Protein 2WZR (pdb70)

Secondary structure (P-SEA, 3-state):
cccccccccbbbbccccccccccccccccccccccccbbbbccccccccccccccccccccaaaaaaaccccccccbbbbbbccccccccccccccccccccccbbbbbcccccccccccccccccccccccccccccccccccccbbbbcccbbbbbbbbccccccbbbbbbbcccccccccccccccccc/cbbbbbcccbbbbbccccbbbbcccccbbbbbcccccccccccccccbbbbbbcccccccccccbbbbbccccccccaaaaaaacccccccccbbbbbbbbcccccbbbbbbbbccccccccccccccccccccccccccccbbbbbbccccccccccccccccbbbbbbbcbbbbccccccccbbbbbbbbbbccccccccccccc/ccbbbbbbcccccccccccccccccccccccccccccccccccaaaaaacbbbbbbcccccccccccccccccccccccccccccccccaaaaaaccccccbbbbbbbbbbbccccccccbbbbbbccccccccccccccccccbbbbbbccccbbbbbbcccccccccccccccccccccccbbbbbbcccccccbbbbbbbbbbccccccccccccccc/cccccccccccccccccbbbbbbccccaaaaaaaaccccccccccc

B-factor: mean 22.29, std 22.71, range [2.0, 135.67]

Sequence (666 aa):
TTSAGEGADPVTTDASAHGGDTRTTRRAHTDVTFLLDRFTLVGKTNDNKLVLDLLSTKEKSLVGALLRAATYYFSDLEVACVGTNAWVGWTPNGSPVLTEVGDNPVVFSRRGTTRFALPYTAPHRVLATVYNGDCKYKPIPTTFNYGMIYTQAEVDVYLRMKRAELYCPRPVLTHYDHNGRDRYKTTLVKPARIVTTSHGTTTSTTQSSVGVTYGYALTDKFLPGPNTNGLETRVEQAERFFKHKLFDWTLDQQFGTTYVLELPTDHKGIYGQLVDSHAYIRNGWDVQVSATATQFNGGCLLVAMVPELCKLDDREKYQLTLFPHQFLNPRTNTTAHIQVPYLGVDRHDQGTRHKAWTLVVMVLAPYTNDQTIGSTKAEVYVNIAPTNVYVAGEKPVKQGILPVAVSDGYGGFQNTDPKTSDPVYGHVYNPARTLYPGRFTNLLDVAEACPTLLDFNGVPYVQTQSNSGSKVLACFDLAFGHKNMKNTYMSGLAQYFAQYSGTLNLHFMYTGPTNNKAKYMVAYIPPGTHPLPETPEMASHCYHAEWDTGLNSTFTFTVPYFSAADYAYTYADEPEQASVQGWVGVYQITDTHEKDGAVIVTVSAGPDFEFRMPISPSRQSGNTGSIINNYYMQQYQNSMDTQLGNDWFSKLAQSAFSGLVGALLA

Foldseek 3Di:
DDDDCVVVDDDDDDCVVVPDDDDDDDPPVVDLQVQQQDKAWLFKADPQKDFAFLCSGDCVDSNNLSQQQFFKKAFWKKKKWFAPFFKKFWDFQPDDDDPDRPPHGIGTDDPGMTMGTGGARAPDPIAGSDDPDPDDDDCHDSRRTGTMMGTRDMTTMIMGTHPMDGHHGDDRDDDQDCPPPDDRDDDDDDDD/DWDWDFAPPDIDIFDQDPDEFEWPDPDQDQDDDPVFVPFKDWDSVQFGKDKDWFFKQAQPDAFQDKTKDFPPDQDPDDVNVLLQWFFKKWWWKKKKKFWDKALQKFFKKKKFKDFPPPDDDSVCVVVRVVGGIDMCTNNGGGMYIYTYYTDDPDSIDGRPPHRGIMMMMGTHTGMGNPPVPIDRIITMMMMMTTHRMMGHHTDDHDD/DDDDDDDDDPPDDDDDPDDDDDDDDDDDDDDDDPPPPPDDDDDLQVVQAVDWDAFDDPHDQWFKLDDDDPFFWRDKDFPALPTNRNVPTPVNVQQVFFFKKAAKKKKKKFWADDPVKKFKKKKFFFAPPPPPPDRAPVVRVPGHMDIGIDDPGRMDMDMDHGDAPDRMDTNDDDPPDDGRNGGMMIMGTNDIDDSPMIIMRMIMGGDPPMTGDHGHDPDDD/DPDDDDVPDDDDDPVPPDPDDDDDVDDVVVVVVVPDDDDDDDDDDD

Structure (mmCIF, N/CA/C/O backbone):
data_2WZR
#
_entry.id   2WZR
#
_cell.length_a   305.140
_cell.length_b   305.140
_cell.length_c   723.670
_cell.angle_alpha   90.00
_cell.angle_beta   90.00
_cell.angle_gamma   120.00
#
_symmetry.space_group_name_H-M   'H 3'
#
loop_
_entity.id
_entity.type
_entity.pdbx_description
1 polymer POLYPROTEIN
2 polymer POLYPROTEIN
3 polymer POLYPROTEIN
4 polymer POLYPROTEIN
#
loop_
_atom_site.group_PDB
_atom_site.id
_atom_site.type_symbol
_atom_site.label_atom_id
_atom_site.label_alt_id
_atom_site.label_comp_id
_atom_site.label_asym_id
_atom_site.label_entity_id
_atom_site.label_seq_id
_atom_site.pdbx_PDB_ins_code
_atom_site.Cartn_x
_atom_site.Cartn_y
_atom_site.Cartn_z
_atom_site.occupancy
_atom_site.B_iso_or_equiv
_atom_site.auth_seq_id
_atom_site.auth_comp_id
_atom_site.auth_asym_id
_atom_site.auth_atom_id
_atom_site.pdbx_PDB_model_num
ATOM 1 N N . THR A 1 1 ? 9.704 19.254 121.344 1.00 10.21 1 THR 1 N 1
ATOM 2 C CA . THR A 1 1 ? 9.371 17.881 120.917 1.00 15.91 1 THR 1 CA 1
ATOM 3 C C . THR A 1 1 ? 9.580 16.893 122.002 1.00 20.70 1 THR 1 C 1
ATOM 4 O O . THR A 1 1 ? 10.647 16.863 122.628 1.00 27.17 1 THR 1 O 1
ATOM 8 N N . THR A 1 2 ? 8.588 16.032 122.168 1.00 21.65 2 THR 1 N 1
ATOM 9 C CA . THR A 1 2 ? 8.712 14.973 123.138 1.00 19.09 2 THR 1 CA 1
ATOM 10 C C . THR A 1 2 ? 9.533 13.937 122.383 1.00 13.77 2 THR 1 C 1
ATOM 11 O O . THR A 1 2 ? 9.622 13.985 121.151 1.00 7.56 2 THR 1 O 1
ATOM 15 N N . SER A 1 3 ? 10.176 13.047 123.121 1.00 11.87 3 SER 1 N 1
ATOM 16 C CA . SER A 1 3 ? 10.993 12.001 122.521 1.00 10.34 3 SER 1 CA 1
ATOM 17 C C . SER A 1 3 ? 11.280 10.972 123.576 1.00 9.91 3 SER 1 C 1
ATOM 18 O O . SER A 1 3 ? 11.016 11.205 124.750 1.00 12.01 3 SER 1 O 1
ATOM 21 N N . ALA A 1 4 ? 11.785 9.823 123.147 1.00 12.98 4 ALA 1 N 1
ATOM 22 C CA . ALA A 1 4 ? 12.177 8.755 124.059 1.00 12.18 4 ALA 1 CA 1
ATOM 23 C C . ALA A 1 4 ? 13.672 8.985 124.282 1.00 19.75 4 ALA 1 C 1
ATOM 24 O O . ALA A 1 4 ? 14.513 8.328 123.652 1.00 30.77 4 ALA 1 O 1
ATOM 26 N N . GLY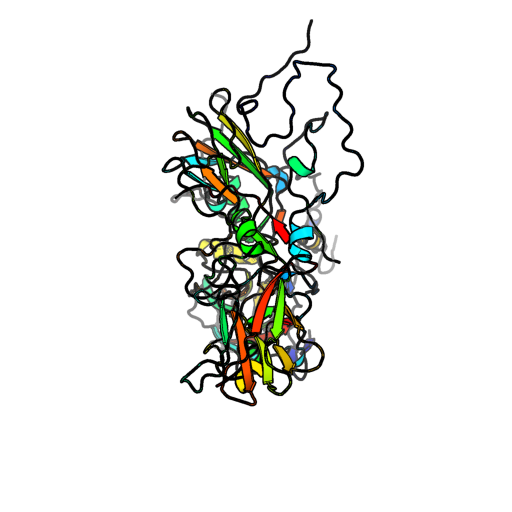 A 1 5 ? 14.008 9.894 125.191 1.00 16.96 5 GLY 1 N 1
ATOM 27 C CA . GLY A 1 5 ? 15.405 10.217 125.423 1.00 17.90 5 GLY 1 CA 1
ATOM 28 C C . GLY A 1 5 ? 16.344 9.101 125.827 1.00 15.96 5 GLY 1 C 1
ATOM 29 O O . GLY A 1 5 ? 17.551 9.202 125.597 1.00 16.01 5 GLY 1 O 1
ATOM 30 N N . GLU A 1 6 ? 15.798 8.036 126.402 1.00 16.78 6 GLU 1 N 1
ATOM 31 C CA . GLU A 1 6 ? 16.598 6.913 126.870 1.00 13.91 6 GLU 1 CA 1
ATOM 32 C C . GLU A 1 6 ? 17.527 6.291 125.842 1.00 13.77 6 GLU 1 C 1
ATOM 33 O O . GLU A 1 6 ? 18.639 5.894 126.183 1.00 19.91 6 GLU 1 O 1
ATOM 39 N N . GLY A 1 7 ? 17.083 6.269 124.583 1.00 21.24 7 GLY 1 N 1
ATOM 40 C CA . GLY A 1 7 ? 17.830 5.663 123.488 1.00 17.06 7 GLY 1 CA 1
ATOM 41 C C . GLY A 1 7 ? 19.048 6.422 123.032 1.00 12.45 7 GLY 1 C 1
ATOM 42 O O . GLY A 1 7 ? 19.855 5.911 122.257 1.00 23.38 7 GLY 1 O 1
ATOM 43 N N . ALA A 1 8 ? 19.158 7.651 123.512 1.00 7.30 8 ALA 1 N 1
ATOM 44 C CA . ALA A 1 8 ? 20.264 8.559 123.214 1.00 6.87 8 ALA 1 CA 1
ATOM 45 C C . ALA A 1 8 ? 20.409 9.098 121.775 1.00 13.10 8 ALA 1 C 1
ATOM 46 O O . ALA A 1 8 ? 21.391 9.778 121.469 1.00 26.17 8 ALA 1 O 1
ATOM 48 N N . ASP A 1 9 ? 19.422 8.855 120.911 1.00 15.22 9 ASP 1 N 1
ATOM 49 C CA . ASP A 1 9 ? 19.476 9.359 119.534 1.00 14.63 9 ASP 1 CA 1
ATOM 50 C C . ASP A 1 9 ? 19.401 10.884 119.602 1.00 8.17 9 ASP 1 C 1
ATOM 51 O O . ASP A 1 9 ? 18.512 11.423 120.244 1.00 24.38 9 ASP 1 O 1
ATOM 56 N N . PRO A 1 10 ? 20.283 11.597 118.894 1.00 3.78 10 PRO 1 N 1
ATOM 57 C CA . PRO A 1 10 ? 20.275 13.074 118.919 1.00 8.55 10 PRO 1 CA 1
ATOM 58 C C . PRO A 1 10 ? 18.970 13.776 118.545 1.00 9.06 10 PRO 1 C 1
ATOM 59 O O . PRO A 1 10 ? 18.214 13.290 117.717 1.00 21.66 10 PRO 1 O 1
ATOM 63 N N . VAL A 1 11 ? 18.727 14.930 119.160 1.00 14.62 11 VAL 1 N 1
ATOM 64 C CA . VAL A 1 11 ? 17.566 15.771 118.855 1.00 6.52 11 VAL 1 CA 1
ATOM 65 C C . VAL A 1 11 ? 18.066 17.223 118.788 1.00 11.92 11 VAL 1 C 1
ATOM 66 O O . VAL A 1 11 ? 18.799 17.672 119.689 1.00 19.47 11 VAL 1 O 1
ATOM 70 N N . THR A 1 12 ? 17.897 17.852 117.622 1.00 11.07 12 THR 1 N 1
ATOM 71 C CA . THR A 1 12 ? 18.257 19.263 117.472 1.00 18.00 12 THR 1 CA 1
ATOM 72 C C . THR A 1 12 ? 17.108 20.013 116.818 1.00 19.53 12 THR 1 C 1
ATOM 73 O O . THR A 1 12 ? 16.598 19.598 115.789 1.00 24.99 12 THR 1 O 1
ATOM 77 N N . THR A 1 13 ? 16.626 21.053 117.500 1.00 19.41 13 THR 1 N 1
ATOM 78 C CA . THR A 1 13 ? 15.467 21.805 117.053 1.00 12.92 13 THR 1 CA 1
ATOM 79 C C . THR A 1 13 ? 15.669 23.297 116.770 1.00 15.41 13 THR 1 C 1
ATOM 80 O O . THR A 1 13 ? 16.594 23.891 117.286 1.00 12.56 13 THR 1 O 1
ATOM 84 N N . ASP A 1 14 ? 14.813 23.844 115.893 1.00 25.40 14 ASP 1 N 1
ATOM 85 C CA . ASP A 1 14 ? 14.769 25.259 115.459 1.00 21.69 14 ASP 1 CA 1
ATOM 86 C C . ASP A 1 14 ? 13.926 26.010 116.450 1.00 23.19 14 ASP 1 C 1
ATOM 87 O O . ASP A 1 14 ? 13.467 25.465 117.434 1.00 31.92 14 ASP 1 O 1
ATOM 92 N N . ALA A 1 15 ? 13.518 27.189 116.001 1.00 17.43 15 ALA 1 N 1
ATOM 93 C CA . ALA A 1 15 ? 12.627 28.055 116.738 1.00 9.31 15 ALA 1 CA 1
ATOM 94 C C . ALA A 1 15 ? 11.318 28.051 115.965 1.00 11.21 15 ALA 1 C 1
ATOM 95 O O . ALA A 1 15 ? 10.369 28.732 116.351 1.00 19.79 15 ALA 1 O 1
ATOM 97 N N . SER A 1 16 ? 11.270 27.280 114.882 1.00 15.05 16 SER 1 N 1
ATOM 98 C CA . SER A 1 16 ? 10.099 27.186 114.004 1.00 13.57 16 SER 1 CA 1
ATOM 99 C C . SER A 1 16 ? 8.842 26.789 114.716 1.00 12.79 16 SER 1 C 1
ATOM 100 O O . SER A 1 16 ? 7.760 27.165 114.314 1.00 15.77 16 SER 1 O 1
ATOM 103 N N . ALA A 1 17 ? 8.966 25.998 115.763 1.00 18.42 17 ALA 1 N 1
ATOM 104 C CA . ALA A 1 17 ? 7.776 25.614 116.500 1.00 20.45 17 ALA 1 CA 1
ATOM 105 C C . ALA A 1 17 ? 7.059 26.849 117.050 1.00 21.01 17 ALA 1 C 1
ATOM 106 O O . ALA A 1 17 ? 5.840 26.856 117.189 1.00 27.25 17 ALA 1 O 1
ATOM 108 N N . HIS A 1 18 ? 7.841 27.885 117.351 1.00 15.13 18 HIS 1 N 1
ATOM 109 C CA . HIS A 1 18 ? 7.357 29.131 117.911 1.00 13.57 18 HIS 1 CA 1
ATOM 110 C C . HIS A 1 18 ? 7.216 30.229 116.886 1.00 18.57 18 HIS 1 C 1
ATOM 111 O O . HIS A 1 18 ? 6.944 31.375 117.231 1.00 21.97 18 HIS 1 O 1
ATOM 118 N N . GLY A 1 19 ? 7.413 29.882 115.623 1.00 15.29 19 GLY 1 N 1
ATOM 119 C CA . GLY A 1 19 ? 7.272 30.860 114.562 1.00 9.21 19 GLY 1 CA 1
ATOM 120 C C . GLY A 1 19 ? 8.563 31.455 114.062 1.00 13.24 19 GLY 1 C 1
ATOM 121 O O . GLY A 1 19 ? 8.553 32.376 113.243 1.00 19.84 19 GLY 1 O 1
ATOM 122 N N . GLY A 1 20 ? 9.680 30.874 114.471 1.00 18.95 20 GLY 1 N 1
ATOM 123 C CA . GLY A 1 20 ? 10.955 31.423 114.077 1.00 14.31 20 GLY 1 CA 1
ATOM 124 C C . GLY A 1 20 ? 11.634 30.902 112.842 1.00 17.73 20 GLY 1 C 1
ATOM 125 O O . GLY A 1 20 ? 11.250 29.904 112.251 1.00 25.86 20 GLY 1 O 1
ATOM 126 N N . ASP A 1 21 ? 12.735 31.579 112.560 1.00 25.66 21 ASP 1 N 1
ATOM 127 C CA . ASP A 1 21 ? 13.648 31.370 111.459 1.00 26.00 21 ASP 1 CA 1
ATOM 128 C C . ASP A 1 21 ? 14.831 30.513 111.916 1.00 30.67 21 ASP 1 C 1
ATOM 129 O O . ASP A 1 21 ? 14.781 29.806 112.922 1.00 38.68 21 ASP 1 O 1
ATOM 134 N N . THR A 1 22 ? 15.924 30.656 111.179 1.00 25.49 22 THR 1 N 1
ATOM 135 C CA . THR A 1 22 ? 17.206 30.017 111.443 1.00 21.55 22 THR 1 CA 1
ATOM 136 C C . THR A 1 22 ? 18.159 30.972 110.786 1.00 19.82 22 THR 1 C 1
ATOM 137 O O . THR A 1 22 ? 17.934 31.389 109.654 1.00 29.69 22 THR 1 O 1
ATOM 141 N N . ARG A 1 23 ? 19.203 31.347 111.503 1.00 17.48 23 ARG 1 N 1
ATOM 142 C CA . ARG A 1 23 ? 20.175 32.254 110.951 1.00 13.09 23 ARG 1 CA 1
ATOM 143 C C . ARG A 1 23 ? 21.235 31.493 110.168 1.00 23.13 23 ARG 1 C 1
ATOM 144 O O . ARG A 1 23 ? 21.427 30.268 110.316 1.00 29.71 23 ARG 1 O 1
ATOM 152 N N . THR A 1 24 ? 21.894 32.214 109.283 1.00 20.57 24 THR 1 N 1
ATOM 153 C CA . THR A 1 24 ? 22.930 31.597 108.490 1.00 20.43 24 THR 1 CA 1
ATOM 154 C C . THR A 1 24 ? 24.145 31.431 109.389 1.00 16.83 24 THR 1 C 1
ATOM 155 O O . THR A 1 24 ? 24.586 32.402 110.019 1.00 32.51 24 THR 1 O 1
ATOM 159 N N . THR A 1 25 ? 24.668 30.223 109.508 1.00 5.43 25 THR 1 N 1
ATOM 160 C CA . THR A 1 25 ? 25.836 30.087 110.356 1.00 16.15 25 THR 1 CA 1
ATOM 161 C C . THR A 1 25 ? 27.136 29.782 109.638 1.00 16.59 25 THR 1 C 1
ATOM 162 O O . THR A 1 25 ? 27.166 29.054 108.657 1.00 18.21 25 THR 1 O 1
ATOM 166 N N . ARG A 1 26 ? 28.215 30.355 110.154 1.00 19.76 26 ARG 1 N 1
ATOM 167 C CA . ARG A 1 26 ? 29.543 30.172 109.598 1.00 18.04 26 ARG 1 CA 1
ATOM 168 C C . ARG A 1 26 ? 30.466 29.730 110.731 1.00 18.42 26 ARG 1 C 1
ATOM 169 O O . ARG A 1 26 ? 30.963 30.543 111.520 1.00 31.41 26 ARG 1 O 1
ATOM 177 N N . ARG A 1 27 ? 30.657 28.418 110.823 1.00 9.37 27 ARG 1 N 1
ATOM 178 C CA . ARG A 1 27 ? 31.443 27.834 111.893 1.00 2.79 27 ARG 1 CA 1
ATOM 179 C C . ARG A 1 27 ? 32.954 27.693 111.638 1.00 9.31 27 ARG 1 C 1
ATOM 180 O O . ARG A 1 27 ? 33.614 26.790 112.176 1.00 14.81 27 ARG 1 O 1
ATOM 188 N N . ALA A 1 28 ? 33.533 28.636 110.907 1.00 5.69 28 ALA 1 N 1
ATOM 189 C CA . ALA A 1 28 ? 34.968 28.577 110.631 1.00 6.18 28 ALA 1 CA 1
ATOM 190 C C . ALA A 1 28 ? 35.807 28.581 111.906 1.00 15.05 28 ALA 1 C 1
ATOM 191 O O . ALA A 1 28 ? 36.848 27.946 111.967 1.00 24.34 28 ALA 1 O 1
ATOM 193 N N . HIS A 1 29 ? 35.350 29.304 112.925 1.00 17.63 29 HIS 1 N 1
ATOM 194 C CA . HIS A 1 29 ? 36.097 29.395 114.163 1.00 8.54 29 HIS 1 CA 1
ATOM 195 C C . HIS A 1 29 ? 36.036 28.177 115.069 1.00 16.51 29 HIS 1 C 1
ATOM 196 O O . HIS A 1 29 ? 36.750 28.131 116.068 1.00 21.41 29 HIS 1 O 1
ATOM 203 N N . THR A 1 30 ? 35.171 27.209 114.774 1.00 11.56 30 THR 1 N 1
ATOM 204 C CA . THR A 1 30 ? 35.140 26.017 115.604 1.00 7.28 30 THR 1 CA 1
ATOM 205 C C . THR A 1 30 ? 35.748 24.838 114.848 1.00 11.54 30 THR 1 C 1
ATOM 206 O O . THR A 1 30 ? 35.622 23.663 115.246 1.00 9.50 30 THR 1 O 1
ATOM 210 N N . ASP A 1 31 ? 36.430 25.158 113.751 1.00 3.04 31 ASP 1 N 1
ATOM 211 C CA . ASP A 1 31 ? 37.096 24.130 112.994 1.00 4.30 31 ASP 1 CA 1
ATOM 212 C C . ASP A 1 31 ? 38.346 23.712 113.771 1.00 8.73 31 ASP 1 C 1
ATOM 213 O O . ASP A 1 31 ? 39.235 24.518 114.044 1.00 18.08 31 ASP 1 O 1
ATOM 218 N N . VAL A 1 32 ? 38.410 22.436 114.109 1.00 8.23 32 VAL 1 N 1
ATOM 219 C CA . VAL A 1 32 ? 39.519 21.861 114.866 1.00 5.04 32 VAL 1 CA 1
ATOM 220 C C . VAL A 1 32 ? 40.911 22.152 114.309 1.00 6.93 32 VAL 1 C 1
ATOM 221 O O . VAL A 1 32 ? 41.823 22.558 115.029 1.00 8.91 32 VAL 1 O 1
ATOM 225 N N . THR A 1 33 ? 41.074 21.910 113.023 1.00 4.92 33 THR 1 N 1
ATOM 226 C CA . THR A 1 33 ? 42.353 22.109 112.392 1.00 4.49 33 THR 1 CA 1
ATOM 227 C C . THR A 1 33 ? 42.850 23.519 112.472 1.00 9.29 33 THR 1 C 1
ATOM 228 O O . THR A 1 33 ? 44.012 23.765 112.803 1.00 19.82 33 THR 1 O 1
ATOM 232 N N . PHE A 1 34 ? 41.951 24.444 112.179 1.00 10.17 34 PHE 1 N 1
ATOM 233 C CA . PHE A 1 34 ? 42.247 25.870 112.195 1.00 8.11 34 PHE 1 CA 1
ATOM 234 C C . PHE A 1 34 ? 42.668 26.287 113.584 1.00 12.00 34 PHE 1 C 1
ATOM 235 O O . PHE A 1 34 ? 43.631 27.033 113.751 1.00 10.03 34 PHE 1 O 1
ATOM 243 N N . LEU A 1 35 ? 41.855 25.863 114.549 1.00 6.96 35 LEU 1 N 1
ATOM 244 C CA . LEU A 1 35 ? 42.036 26.158 115.943 1.00 2.59 35 LEU 1 CA 1
ATOM 245 C C . LEU A 1 35 ? 43.395 25.742 116.459 1.00 7.14 35 LEU 1 C 1
ATOM 246 O O . LEU A 1 35 ? 44.098 26.550 117.019 1.00 10.90 35 LEU 1 O 1
ATOM 251 N N . LEU A 1 36 ? 43.803 24.507 116.216 1.00 4.35 36 LEU 1 N 1
ATOM 252 C CA . LEU A 1 36 ? 45.079 24.045 116.726 1.00 3.36 36 LEU 1 CA 1
ATOM 253 C C . LEU A 1 36 ? 46.277 24.518 115.902 1.00 5.01 36 LEU 1 C 1
ATOM 254 O O . LEU A 1 36 ? 47.430 24.337 116.283 1.00 13.19 36 LEU 1 O 1
ATOM 259 N N . ASP A 1 37 ? 46.022 25.149 114.777 1.00 9.49 37 ASP 1 N 1
ATOM 260 C CA . ASP A 1 37 ? 47.117 25.589 113.941 1.00 8.39 37 ASP 1 CA 1
ATOM 261 C C . ASP A 1 37 ? 47.661 26.945 114.351 1.00 12.33 37 ASP 1 C 1
ATOM 262 O O . ASP A 1 37 ? 47.501 27.930 113.629 1.00 22.05 37 ASP 1 O 1
ATOM 267 N N . ARG A 1 38 ? 48.309 26.994 115.507 1.00 13.09 38 ARG 1 N 1
ATOM 268 C CA . ARG A 1 38 ? 48.913 28.224 116.013 1.00 6.74 38 ARG 1 CA 1
ATOM 269 C C . ARG A 1 38 ? 50.000 27.811 116.993 1.00 11.03 38 ARG 1 C 1
ATOM 270 O O . ARG A 1 38 ? 50.059 26.653 117.410 1.00 27.83 38 ARG 1 O 1
ATOM 278 N N . PHE A 1 39 ? 50.923 28.716 117.277 1.00 12.14 39 PHE 1 N 1
ATOM 279 C CA . PHE A 1 39 ? 52.005 28.431 118.215 1.00 8.61 39 PHE 1 CA 1
ATOM 280 C C . PHE A 1 39 ? 51.570 28.635 119.658 1.00 9.35 39 PHE 1 C 1
ATOM 281 O O . PHE A 1 39 ? 50.999 29.686 120.031 1.00 16.86 39 PHE 1 O 1
ATOM 289 N N . THR A 1 40 ? 51.880 27.646 120.482 1.00 7.99 40 THR 1 N 1
ATOM 290 C CA . THR A 1 40 ? 51.575 27.733 121.895 1.00 7.83 40 THR 1 CA 1
ATOM 291 C C . THR A 1 40 ? 52.890 27.567 122.660 1.00 13.50 40 THR 1 C 1
ATOM 292 O O . THR A 1 40 ? 53.765 26.785 122.255 1.00 19.81 40 THR 1 O 1
ATOM 296 N N . LEU A 1 41 ? 53.060 28.379 123.704 1.00 16.27 41 LEU 1 N 1
ATOM 297 C CA . LEU A 1 41 ? 54.253 28.346 124.540 1.00 10.02 41 LEU 1 CA 1
ATOM 298 C C . LEU A 1 41 ? 54.126 27.229 125.539 1.00 8.56 41 LEU 1 C 1
ATOM 299 O O . LEU A 1 41 ? 53.159 27.188 126.313 1.00 16.57 41 LEU 1 O 1
ATOM 304 N N . VAL A 1 42 ? 55.054 26.284 125.480 1.00 5.52 42 VAL 1 N 1
ATOM 305 C CA . VAL A 1 42 ? 55.004 25.166 126.415 1.00 13.33 42 VAL 1 CA 1
ATOM 306 C C . VAL A 1 42 ? 55.954 25.350 127.594 1.00 17.10 42 VAL 1 C 1
ATOM 307 O O . VAL A 1 42 ? 55.839 24.654 128.595 1.00 28.30 42 VAL 1 O 1
ATOM 311 N N . GLY A 1 43 ? 56.885 26.288 127.480 1.00 15.26 43 GLY 1 N 1
ATOM 312 C CA . GLY A 1 43 ? 57.825 26.502 128.553 1.00 9.85 43 GLY 1 CA 1
ATOM 313 C C . GLY A 1 43 ? 59.260 26.637 128.100 1.00 12.71 43 GLY 1 C 1
ATOM 314 O O . GLY A 1 43 ? 59.530 26.903 126.941 1.00 12.61 43 GLY 1 O 1
ATOM 315 N N . LYS A 1 44 ? 60.187 26.467 129.032 1.00 15.93 44 LYS 1 N 1
ATOM 316 C CA . LYS A 1 44 ? 61.602 26.596 128.739 1.00 11.22 44 LYS 1 CA 1
ATOM 317 C C . LYS A 1 44 ? 62.249 25.231 128.680 1.00 11.22 44 LYS 1 C 1
ATOM 318 O O . LYS A 1 44 ? 61.641 24.245 129.097 1.00 14.76 44 LYS 1 O 1
ATOM 324 N N . THR A 1 45 ? 63.436 25.168 128.077 1.00 8.17 45 THR 1 N 1
ATOM 325 C CA . THR A 1 45 ? 64.178 23.927 127.970 1.00 13.86 45 THR 1 CA 1
ATOM 326 C C . THR A 1 45 ? 64.770 23.651 129.329 1.00 17.77 45 THR 1 C 1
ATOM 327 O O . THR A 1 45 ? 64.729 24.506 130.201 1.00 20.53 45 THR 1 O 1
ATOM 331 N N . ASN A 1 46 ? 65.308 22.448 129.514 1.00 32.23 46 ASN 1 N 1
ATOM 332 C CA . ASN A 1 46 ? 65.965 22.112 130.760 1.00 36.71 46 ASN 1 CA 1
ATOM 333 C C . ASN A 1 46 ? 67.474 22.143 130.664 1.00 43.29 46 ASN 1 C 1
ATOM 334 O O . ASN A 1 46 ? 68.052 23.232 130.660 1.00 63.57 46 ASN 1 O 1
ATOM 339 N N . ASP A 1 47 ? 68.154 21.015 130.545 1.00 29.04 47 ASP 1 N 1
ATOM 340 C CA . ASP A 1 47 ? 69.602 21.141 130.422 1.00 39.10 47 ASP 1 CA 1
ATOM 341 C C . ASP A 1 47 ? 69.816 21.432 128.948 1.00 36.66 47 ASP 1 C 1
ATOM 342 O O . ASP A 1 47 ? 70.587 20.742 128.280 1.00 45.21 47 ASP 1 O 1
ATOM 347 N N . ASN A 1 48 ? 69.148 22.458 128.435 1.00 27.07 48 ASN 1 N 1
ATOM 348 C CA . ASN A 1 48 ? 69.239 22.764 127.020 1.00 22.62 48 ASN 1 CA 1
ATOM 349 C C . ASN A 1 48 ? 68.718 21.602 126.173 1.00 21.37 48 ASN 1 C 1
ATOM 350 O O . ASN A 1 48 ? 69.251 21.305 125.102 1.00 21.07 48 ASN 1 O 1
ATOM 355 N N . LYS A 1 49 ? 67.689 20.938 126.696 1.00 17.51 49 LYS 1 N 1
ATOM 356 C CA . LYS A 1 49 ? 67.040 19.807 126.052 1.00 15.39 49 LYS 1 CA 1
ATOM 357 C C . LYS A 1 49 ? 65.556 19.956 126.349 1.00 18.60 49 LYS 1 C 1
ATOM 358 O O . LYS A 1 49 ? 65.172 20.642 127.299 1.00 16.63 49 LYS 1 O 1
ATOM 364 N N . LEU A 1 50 ? 64.732 19.332 125.521 1.00 17.24 50 LEU 1 N 1
ATOM 365 C CA . LEU A 1 50 ? 63.297 19.316 125.726 1.00 11.21 50 LEU 1 CA 1
ATOM 366 C C . LEU A 1 50 ? 62.716 18.240 124.820 1.00 15.88 50 LEU 1 C 1
ATOM 367 O O . LEU A 1 50 ? 63.056 18.158 123.637 1.00 26.31 50 LEU 1 O 1
ATOM 372 N N . VAL A 1 51 ? 61.985 17.316 125.422 1.00 11.17 51 VAL 1 N 1
ATOM 373 C CA . VAL A 1 51 ? 61.331 16.254 124.673 1.00 14.94 51 VAL 1 CA 1
ATOM 374 C C . VAL A 1 51 ? 60.092 16.919 124.085 1.00 18.33 51 VAL 1 C 1
ATOM 375 O O . VAL A 1 51 ? 59.405 17.692 124.766 1.00 21.79 51 VAL 1 O 1
ATOM 379 N N . LEU A 1 52 ? 59.846 16.679 122.810 1.00 12.22 52 LEU 1 N 1
ATOM 380 C CA . LEU A 1 52 ? 58.679 17.243 122.178 1.00 7.09 52 LEU 1 CA 1
ATOM 381 C C . LEU A 1 52 ? 57.486 16.340 122.516 1.00 13.29 52 LEU 1 C 1
ATOM 382 O O . LEU A 1 52 ? 57.292 15.279 121.912 1.00 13.10 52 LEU 1 O 1
ATOM 387 N N . ASP A 1 53 ? 56.718 16.759 123.519 1.00 10.94 53 ASP 1 N 1
ATOM 388 C CA . ASP A 1 53 ? 55.548 16.022 124.008 1.00 12.61 53 ASP 1 CA 1
ATOM 389 C C . ASP A 1 53 ? 54.403 17.014 124.032 1.00 17.81 53 ASP 1 C 1
ATOM 390 O O . ASP A 1 53 ? 54.442 17.995 124.758 1.00 20.39 53 ASP 1 O 1
ATOM 395 N N . LEU A 1 54 ? 53.384 16.779 123.220 1.00 19.45 54 LEU 1 N 1
ATOM 396 C CA . LEU A 1 54 ? 52.282 17.721 123.165 1.00 11.95 54 LEU 1 CA 1
ATOM 397 C C . LEU A 1 54 ? 51.540 17.827 124.479 1.00 11.13 54 LEU 1 C 1
ATOM 398 O O . LEU A 1 54 ? 50.827 18.800 124.721 1.00 11.84 54 LEU 1 O 1
ATOM 403 N N . LEU A 1 55 ? 51.727 16.840 125.346 1.00 8.19 55 LEU 1 N 1
ATOM 404 C CA . LEU A 1 55 ? 51.073 16.887 126.646 1.00 12.66 55 LEU 1 CA 1
ATOM 405 C C . LEU A 1 55 ? 51.743 17.909 127.573 1.00 15.57 55 LEU 1 C 1
ATOM 406 O O . LEU A 1 55 ? 51.354 18.067 128.716 1.00 21.44 55 LEU 1 O 1
ATOM 411 N N . SER A 1 56 ? 52.771 18.580 127.068 1.00 16.81 56 SER 1 N 1
ATOM 412 C CA . SER A 1 56 ? 53.471 19.616 127.806 1.00 12.14 56 SER 1 CA 1
ATOM 413 C C . SER A 1 56 ? 52.722 20.919 127.659 1.00 15.15 56 SER 1 C 1
ATOM 414 O O . SER A 1 56 ? 53.020 21.897 128.344 1.00 19.07 56 SER 1 O 1
ATOM 417 N N . THR A 1 57 ? 51.799 20.957 126.710 1.00 13.96 57 THR 1 N 1
ATOM 418 C CA . THR A 1 57 ? 51.048 22.168 126.475 1.00 15.79 57 THR 1 CA 1
ATOM 419 C C . THR A 1 57 ? 50.290 22.532 127.733 1.00 14.30 57 THR 1 C 1
ATOM 420 O O . THR A 1 57 ? 49.869 21.655 128.485 1.00 12.66 57 THR 1 O 1
ATOM 424 N N . LYS A 1 58 ? 50.204 23.828 128.007 1.00 15.03 58 LYS 1 N 1
ATOM 425 C CA . LYS A 1 58 ? 49.490 24.297 129.185 1.00 10.06 58 LYS 1 CA 1
ATOM 426 C C . LYS A 1 58 ? 48.020 23.893 129.052 1.00 13.88 58 LYS 1 C 1
ATOM 427 O O . LYS A 1 58 ? 47.320 24.367 128.158 1.00 19.53 58 LYS 1 O 1
ATOM 433 N N . GLU A 1 59 ? 47.526 23.081 129.974 1.00 17.04 59 GLU 1 N 1
ATOM 434 C CA . GLU A 1 59 ? 46.144 22.630 129.902 1.00 24.23 59 GLU 1 CA 1
ATOM 435 C C . GLU A 1 59 ? 44.972 23.610 129.983 1.00 20.14 59 GLU 1 C 1
ATOM 436 O O . GLU A 1 59 ? 43.814 23.203 129.833 1.00 28.58 59 GLU 1 O 1
ATOM 442 N N . LYS A 1 60 ? 45.242 24.883 130.227 1.00 15.38 60 LYS 1 N 1
ATOM 443 C CA . LYS A 1 60 ? 44.165 25.861 130.298 1.00 17.83 60 LYS 1 CA 1
ATOM 444 C C . LYS A 1 60 ? 44.222 26.818 129.124 1.00 24.43 60 LYS 1 C 1
ATOM 445 O O . LYS A 1 60 ? 43.387 27.711 128.997 1.00 34.59 60 LYS 1 O 1
ATOM 451 N N . SER A 1 61 ? 45.227 26.635 128.275 1.00 21.59 61 SER 1 N 1
ATOM 452 C CA . SER A 1 61 ? 45.396 27.462 127.098 1.00 17.02 61 SER 1 CA 1
ATOM 453 C C . SER A 1 61 ? 44.425 26.924 126.064 1.00 21.17 61 SER 1 C 1
ATOM 454 O O . SER A 1 61 ? 43.958 25.783 126.160 1.00 20.52 61 SER 1 O 1
ATOM 457 N N . LEU A 1 62 ? 44.184 27.715 125.035 1.00 19.93 62 LEU 1 N 1
ATOM 458 C CA . LEU A 1 62 ? 43.287 27.290 123.991 1.00 18.13 62 LEU 1 CA 1
ATOM 459 C C . LEU A 1 62 ? 43.771 25.967 123.372 1.00 20.78 62 LEU 1 C 1
ATOM 460 O O . LEU A 1 62 ? 43.032 24.975 123.296 1.00 15.46 62 LEU 1 O 1
ATOM 465 N N . VAL A 1 63 ? 45.034 25.921 122.984 1.00 16.50 63 VAL 1 N 1
ATOM 466 C CA . VAL A 1 63 ? 45.514 24.686 122.400 1.00 12.12 63 VAL 1 CA 1
ATOM 467 C C . VAL A 1 63 ? 45.584 23.510 123.374 1.00 11.30 63 VAL 1 C 1
ATOM 468 O O . VAL A 1 63 ? 45.129 22.416 123.048 1.00 12.58 63 VAL 1 O 1
ATOM 472 N N . GLY A 1 64 ? 46.143 23.738 124.561 1.00 7.11 64 GLY 1 N 1
ATOM 473 C CA . GLY A 1 64 ? 46.257 22.667 125.541 1.00 6.22 64 GLY 1 CA 1
ATOM 474 C C . GLY A 1 64 ? 44.896 22.079 125.863 1.00 7.40 64 GLY 1 C 1
ATOM 475 O O . GLY A 1 64 ? 44.700 20.865 125.854 1.00 5.74 64 GLY 1 O 1
ATOM 476 N N . ALA A 1 65 ? 43.932 22.960 126.073 1.00 6.33 65 ALA 1 N 1
ATOM 477 C CA . ALA A 1 65 ? 42.576 22.548 126.372 1.00 6.11 65 ALA 1 CA 1
ATOM 478 C C . ALA A 1 65 ? 41.947 21.747 125.235 1.00 10.69 65 ALA 1 C 1
ATOM 479 O O . ALA A 1 65 ? 41.416 20.660 125.471 1.00 18.28 65 ALA 1 O 1
ATOM 481 N N . LEU A 1 66 ? 42.016 22.259 124.005 1.00 9.50 66 LEU 1 N 1
ATOM 482 C CA . LEU A 1 66 ? 41.406 21.556 122.878 1.00 9.65 66 LEU 1 CA 1
ATOM 483 C C . LEU A 1 66 ? 42.048 20.222 122.566 1.00 10.38 66 LEU 1 C 1
ATOM 484 O O . LEU A 1 66 ? 41.355 19.256 122.296 1.00 17.80 66 LEU 1 O 1
ATOM 489 N N . LEU A 1 67 ? 43.367 20.154 122.616 1.00 2.65 67 LEU 1 N 1
ATOM 490 C CA . LEU A 1 67 ? 44.046 18.901 122.362 1.00 2.22 67 LEU 1 CA 1
ATOM 491 C C . LEU A 1 67 ? 43.541 17.839 123.331 1.00 4.54 67 LEU 1 C 1
ATOM 492 O O . LEU A 1 67 ? 43.383 16.678 122.979 1.00 5.96 67 LEU 1 O 1
ATOM 497 N N . ARG A 1 68 ? 43.298 18.244 124.568 1.00 5.32 68 ARG 1 N 1
ATOM 498 C CA . ARG A 1 68 ? 42.844 17.316 125.594 1.00 4.94 68 ARG 1 CA 1
ATOM 499 C C . ARG A 1 68 ? 41.377 16.950 125.485 1.00 11.01 68 ARG 1 C 1
ATOM 500 O O . ARG A 1 68 ? 40.893 16.057 126.196 1.00 16.98 68 ARG 1 O 1
ATOM 508 N N . ALA A 1 69 ? 40.696 17.603 124.550 1.00 10.37 69 ALA 1 N 1
ATOM 509 C CA . ALA A 1 69 ? 39.285 17.377 124.297 1.00 12.51 69 ALA 1 CA 1
ATOM 510 C C . ALA A 1 69 ? 39.089 16.197 123.352 1.00 15.35 69 ALA 1 C 1
ATOM 511 O O . ALA A 1 69 ? 37.967 15.924 122.912 1.00 19.85 69 ALA 1 O 1
ATOM 513 N N . ALA A 1 70 ? 40.192 15.546 122.997 1.00 7.61 70 ALA 1 N 1
ATOM 514 C CA . ALA A 1 70 ? 40.172 14.385 122.123 1.00 10.03 70 ALA 1 CA 1
ATOM 515 C C . ALA A 1 70 ? 40.988 13.259 122.759 1.00 11.48 70 ALA 1 C 1
ATOM 516 O O . ALA A 1 70 ? 41.969 13.510 123.461 1.00 14.55 70 ALA 1 O 1
ATOM 518 N N . THR A 1 71 ? 40.566 12.021 122.534 1.00 6.59 71 THR 1 N 1
ATOM 519 C CA . THR A 1 71 ? 41.283 10.869 123.057 1.00 4.61 71 THR 1 CA 1
ATOM 520 C C . THR A 1 71 ? 42.488 10.560 122.164 1.00 7.73 71 THR 1 C 1
ATOM 521 O O . THR A 1 71 ? 43.578 10.286 122.654 1.00 12.69 71 THR 1 O 1
ATOM 525 N N . TYR A 1 72 ? 42.306 10.653 120.851 1.00 10.14 72 TYR 1 N 1
ATOM 526 C CA . TYR A 1 72 ? 43.386 10.375 119.916 1.00 7.54 72 TYR 1 CA 1
ATOM 527 C C . TYR A 1 72 ? 43.604 11.529 118.974 1.00 7.93 72 TYR 1 C 1
ATOM 528 O O . TYR A 1 72 ? 42.681 12.268 118.652 1.00 12.39 72 TYR 1 O 1
ATOM 537 N N . TYR A 1 73 ? 44.816 11.625 118.462 1.00 7.48 73 TYR 1 N 1
ATOM 538 C CA . TYR A 1 73 ? 45.147 12.692 117.550 1.00 9.17 73 TYR 1 CA 1
ATOM 539 C C . TYR A 1 73 ? 46.327 12.308 116.656 1.00 10.71 73 TYR 1 C 1
ATOM 540 O O . TYR A 1 73 ? 46.993 11.288 116.867 1.00 12.89 73 TYR 1 O 1
ATOM 549 N N . PHE A 1 74 ? 46.554 13.145 115.653 1.00 8.43 74 PHE 1 N 1
ATOM 550 C CA . PHE A 1 74 ? 47.646 13.004 114.719 1.00 4.36 74 PHE 1 CA 1
ATOM 551 C C . PHE A 1 74 ? 47.937 14.397 114.183 1.00 7.31 74 PHE 1 C 1
ATOM 552 O O . PHE A 1 74 ? 47.005 15.192 113.971 1.00 8.86 74 PHE 1 O 1
ATOM 560 N N . SER A 1 75 ? 49.209 14.692 113.935 1.00 2.73 75 SER 1 N 1
ATOM 561 C CA . SER A 1 75 ? 49.559 15.985 113.351 1.00 9.62 75 SER 1 CA 1
ATOM 562 C C . SER A 1 75 ? 51.032 16.026 113.053 1.00 8.87 75 SER 1 C 1
ATOM 563 O O . SER A 1 75 ? 51.771 15.128 113.442 1.00 20.01 75 SER 1 O 1
ATOM 566 N N . ASP A 1 76 ? 51.421 16.998 112.244 1.00 12.01 76 ASP 1 N 1
ATOM 567 C CA . ASP A 1 76 ? 52.819 17.244 111.957 1.00 12.57 76 ASP 1 CA 1
ATOM 568 C C . ASP A 1 76 ? 53.152 18.379 112.929 1.00 16.50 76 ASP 1 C 1
ATOM 569 O O . ASP A 1 76 ? 52.264 18.871 113.636 1.00 22.76 76 ASP 1 O 1
ATOM 574 N N . LEU A 1 77 ? 54.381 18.866 112.941 1.00 15.22 77 LEU 1 N 1
ATOM 575 C CA . LEU A 1 77 ? 54.676 19.880 113.933 1.00 10.14 77 LEU 1 CA 1
ATOM 576 C C . LEU A 1 77 ? 55.649 20.953 113.486 1.00 6.60 77 LEU 1 C 1
ATOM 577 O O . LEU A 1 77 ? 56.451 20.720 112.602 1.00 17.61 77 LEU 1 O 1
ATOM 582 N N . GLU A 1 78 ? 55.512 22.152 114.039 1.00 10.34 78 GLU 1 N 1
ATOM 583 C CA . GLU A 1 78 ? 56.446 23.244 113.782 1.00 11.36 78 GLU 1 CA 1
ATOM 584 C C . GLU A 1 78 ? 56.928 23.659 115.163 1.00 11.23 78 GLU 1 C 1
ATOM 585 O O . GLU A 1 78 ? 56.190 23.532 116.154 1.00 13.60 78 GLU 1 O 1
ATOM 591 N N . VAL A 1 79 ? 58.195 24.040 115.241 1.00 9.96 79 VAL 1 N 1
ATOM 592 C CA . VAL A 1 79 ? 58.811 24.464 116.493 1.00 12.99 79 VAL 1 CA 1
ATOM 593 C C . VAL A 1 79 ? 59.481 25.822 116.342 1.00 17.78 79 VAL 1 C 1
ATOM 594 O O . VAL A 1 79 ? 60.003 26.172 115.271 1.00 22.64 79 VAL 1 O 1
ATOM 598 N N . ALA A 1 80 ? 59.458 26.588 117.422 1.00 16.21 80 ALA 1 N 1
ATOM 599 C CA . ALA A 1 80 ? 60.102 27.890 117.455 1.00 12.76 80 ALA 1 CA 1
ATOM 600 C C . ALA A 1 80 ? 60.580 28.077 118.879 1.00 16.60 80 ALA 1 C 1
ATOM 601 O O . ALA A 1 80 ? 59.791 27.934 119.828 1.00 15.62 80 ALA 1 O 1
ATOM 603 N N . CYS A 1 81 ? 61.894 28.248 119.015 1.00 14.61 81 CYS 1 N 1
ATOM 604 C CA . CYS A 1 81 ? 62.551 28.465 120.297 1.00 9.99 81 CYS 1 CA 1
ATOM 605 C C . CYS A 1 81 ? 62.987 29.903 120.276 1.00 15.49 81 CYS 1 C 1
ATOM 606 O O . CYS A 1 81 ? 63.834 30.308 119.463 1.00 23.85 81 CYS 1 O 1
ATOM 609 N N . VAL A 1 82 ? 62.404 30.678 121.166 1.00 14.21 82 VAL 1 N 1
ATOM 610 C CA . VAL A 1 82 ? 62.732 32.082 121.262 1.00 14.85 82 VAL 1 CA 1
ATOM 611 C C . VAL A 1 82 ? 63.623 32.324 122.494 1.00 21.69 82 VAL 1 C 1
ATOM 612 O O . VAL A 1 82 ? 63.393 31.780 123.590 1.00 24.53 82 VAL 1 O 1
ATOM 616 N N . GLY A 1 83 ? 64.664 33.119 122.288 1.00 16.10 83 GLY 1 N 1
ATOM 617 C CA . GLY A 1 83 ? 65.586 33.422 123.355 1.00 12.32 83 GLY 1 CA 1
ATOM 618 C C . GLY A 1 83 ? 66.920 33.730 122.738 1.00 11.35 83 GLY 1 C 1
ATOM 619 O O . GLY A 1 83 ? 67.100 33.614 121.529 1.00 29.01 83 GLY 1 O 1
ATOM 620 N N . THR A 1 84 ? 67.864 34.168 123.551 1.00 19.83 84 THR 1 N 1
ATOM 621 C CA . THR A 1 84 ? 69.172 34.447 123.005 1.00 21.38 84 THR 1 CA 1
ATOM 622 C C . THR A 1 84 ? 69.932 33.124 123.139 1.00 18.14 84 THR 1 C 1
ATOM 623 O O . THR A 1 84 ? 70.244 32.660 124.242 1.00 18.20 84 THR 1 O 1
ATOM 627 N N . ASN A 1 85 ? 70.044 32.452 121.999 1.00 16.48 85 ASN 1 N 1
ATOM 628 C CA . ASN A 1 85 ? 70.670 31.146 121.890 1.00 14.83 85 ASN 1 CA 1
ATOM 629 C C . ASN A 1 85 ? 71.080 30.969 120.418 1.00 11.99 85 ASN 1 C 1
ATOM 630 O O . ASN A 1 85 ? 70.444 31.517 119.512 1.00 24.38 85 ASN 1 O 1
ATOM 635 N N . ALA A 1 86 ? 72.147 30.219 120.185 1.00 7.67 86 ALA 1 N 1
ATOM 636 C CA . ALA A 1 86 ? 72.685 30.025 118.840 1.00 8.49 86 ALA 1 CA 1
ATOM 637 C C . ALA A 1 86 ? 72.127 28.950 117.924 1.00 17.07 86 ALA 1 C 1
ATOM 638 O O . ALA A 1 86 ? 72.108 29.179 116.713 1.00 22.61 86 ALA 1 O 1
ATOM 640 N N . TRP A 1 87 ? 71.610 27.823 118.443 1.00 18.43 87 TRP 1 N 1
ATOM 641 C CA . TRP A 1 87 ? 71.242 26.843 117.478 1.00 13.49 87 TRP 1 CA 1
ATOM 642 C C . TRP A 1 87 ? 70.300 25.675 117.504 1.00 25.73 87 TRP 1 C 1
ATOM 643 O O . TRP A 1 87 ? 70.382 24.909 116.557 1.00 48.31 87 TRP 1 O 1
ATOM 654 N N . VAL A 1 88 ? 69.464 25.428 118.494 1.00 11.31 88 VAL 1 N 1
ATOM 655 C CA . VAL A 1 88 ? 68.529 24.238 118.339 1.00 9.93 88 VAL 1 CA 1
ATOM 656 C C . VAL A 1 88 ? 68.794 23.027 117.366 1.00 2.06 88 VAL 1 C 1
ATOM 657 O O . VAL A 1 88 ? 68.783 23.183 116.150 1.00 8.21 88 VAL 1 O 1
ATOM 661 N N . GLY A 1 89 ? 68.900 21.819 117.916 1.00 5.05 89 GLY 1 N 1
ATOM 662 C CA . GLY A 1 89 ? 69.132 20.597 117.146 1.00 3.26 89 GLY 1 CA 1
ATOM 663 C C . GLY A 1 89 ? 68.016 19.597 117.461 1.00 10.16 89 GLY 1 C 1
ATOM 664 O O . GLY A 1 89 ? 67.321 19.755 118.477 1.00 17.31 89 GLY 1 O 1
ATOM 665 N N . TRP A 1 90 ? 67.867 18.537 116.667 1.00 6.31 90 TRP 1 N 1
ATOM 666 C CA . TRP A 1 90 ? 66.762 17.599 116.890 1.00 8.82 90 TRP 1 CA 1
ATOM 667 C C . TRP A 1 90 ? 66.977 16.110 116.552 1.00 12.29 90 TRP 1 C 1
ATOM 668 O O . TRP A 1 90 ? 67.749 15.763 115.654 1.00 12.99 90 TRP 1 O 1
ATOM 679 N N . THR A 1 91 ? 66.300 15.231 117.288 1.00 12.25 91 THR 1 N 1
ATOM 680 C CA . THR A 1 91 ? 66.372 13.797 117.017 1.00 13.40 91 THR 1 CA 1
ATOM 681 C C . THR A 1 91 ? 64.972 13.236 117.033 1.00 14.84 91 THR 1 C 1
ATOM 682 O O . THR A 1 91 ? 64.109 13.667 117.799 1.00 20.78 91 THR 1 O 1
ATOM 686 N N . PRO A 1 92 ? 64.704 12.302 116.126 1.00 16.69 92 PRO 1 N 1
ATOM 687 C CA . PRO A 1 92 ? 63.382 11.690 116.027 1.00 8.93 92 PRO 1 CA 1
ATOM 688 C C . PRO A 1 92 ? 62.983 10.728 117.121 1.00 9.89 92 PRO 1 C 1
ATOM 689 O O . PRO A 1 92 ? 63.806 10.267 117.915 1.00 10.54 92 PRO 1 O 1
ATOM 693 N N . ASN A 1 93 ? 61.697 10.407 117.110 1.00 8.17 93 ASN 1 N 1
ATOM 694 C CA . ASN A 1 93 ? 61.098 9.481 118.046 1.00 2.51 93 ASN 1 CA 1
ATOM 695 C C . ASN A 1 93 ? 61.874 8.169 117.991 1.00 8.25 93 ASN 1 C 1
ATOM 696 O O . ASN A 1 93 ? 62.183 7.671 116.913 1.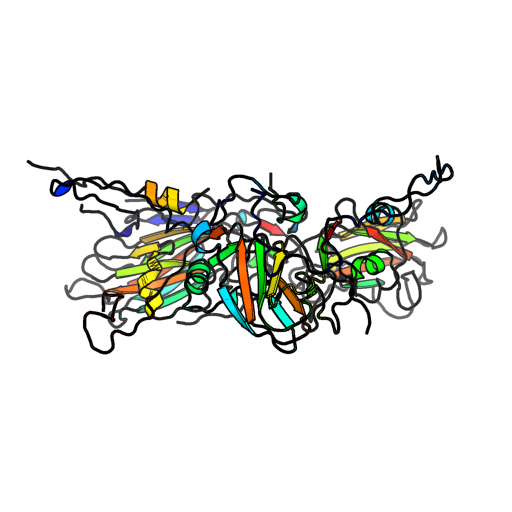00 10.23 93 ASN 1 O 1
ATOM 701 N N . GLY A 1 94 ? 62.246 7.643 119.153 1.00 17.41 94 GLY 1 N 1
ATOM 702 C CA . GLY A 1 94 ? 62.963 6.385 119.175 1.00 16.42 94 GLY 1 CA 1
ATOM 703 C C . GLY A 1 94 ? 64.479 6.415 119.184 1.00 18.73 94 GLY 1 C 1
ATOM 704 O O . GLY A 1 94 ? 65.112 5.336 119.275 1.00 23.82 94 GLY 1 O 1
ATOM 705 N N . SER A 1 95 ? 65.077 7.606 119.079 1.00 13.31 95 SER 1 N 1
ATOM 706 C CA . SER A 1 95 ? 66.540 7.690 119.106 1.00 14.91 95 SER 1 CA 1
ATOM 707 C C . SER A 1 95 ? 67.076 7.771 120.513 1.00 12.28 95 SER 1 C 1
ATOM 708 O O . SER A 1 95 ? 66.408 8.247 121.414 1.00 19.66 95 SER 1 O 1
ATOM 711 N N . PRO A 1 96 ? 68.270 7.230 120.740 1.00 14.12 96 PRO 1 N 1
ATOM 712 C CA . PRO A 1 96 ? 68.801 7.305 122.095 1.00 17.78 96 PRO 1 CA 1
ATOM 713 C C . PRO A 1 96 ? 69.127 8.737 122.471 1.00 18.82 96 PRO 1 C 1
ATOM 714 O O . PRO A 1 96 ? 69.365 9.576 121.599 1.00 20.68 96 PRO 1 O 1
ATOM 718 N N . VAL A 1 97 ? 69.068 9.027 123.764 1.00 17.99 97 VAL 1 N 1
ATOM 719 C CA . VAL A 1 97 ? 69.393 10.356 124.233 1.00 16.96 97 VAL 1 CA 1
ATOM 720 C C . VAL A 1 97 ? 70.898 10.540 124.054 1.00 20.04 97 VAL 1 C 1
ATOM 721 O O . VAL A 1 97 ? 71.675 9.640 124.364 1.00 33.10 97 VAL 1 O 1
ATOM 725 N N . LEU A 1 98 ? 71.304 11.690 123.527 1.00 20.45 98 LEU 1 N 1
ATOM 726 C CA . LEU A 1 98 ? 72.711 11.952 123.264 1.00 20.12 98 LEU 1 CA 1
ATOM 727 C C . LEU A 1 98 ? 73.313 13.058 124.108 1.00 28.59 98 LEU 1 C 1
ATOM 728 O O . LEU A 1 98 ? 72.610 13.910 124.644 1.00 35.67 98 LEU 1 O 1
ATOM 733 N N . THR A 1 99 ? 74.638 13.085 124.130 1.00 35.01 99 THR 1 N 1
ATOM 734 C CA . THR A 1 99 ? 75.397 14.091 124.860 1.00 40.80 99 THR 1 CA 1
ATOM 735 C C . THR A 1 99 ? 75.515 15.362 124.026 1.00 42.56 99 THR 1 C 1
ATOM 736 O O . THR A 1 99 ? 75.529 16.467 124.564 1.00 44.49 99 THR 1 O 1
ATOM 740 N N . GLU A 1 100 ? 75.559 15.191 122.706 1.00 44.62 100 GLU 1 N 1
ATOM 741 C CA . GLU A 1 100 ? 75.653 16.297 121.771 1.00 48.26 100 GLU 1 CA 1
ATOM 742 C C . GLU A 1 100 ? 74.925 15.883 120.512 1.00 40.63 100 GLU 1 C 1
ATOM 743 O O . GLU A 1 100 ? 75.047 14.736 120.086 1.00 43.81 100 GLU 1 O 1
ATOM 749 N N . VAL A 1 101 ? 74.209 16.817 119.891 1.00 31.08 101 VAL 1 N 1
ATOM 750 C CA . VAL A 1 101 ? 73.471 16.487 118.679 1.00 29.58 101 VAL 1 CA 1
ATOM 751 C C . VAL A 1 101 ? 74.389 16.172 117.547 1.00 30.16 101 VAL 1 C 1
ATOM 752 O O . VAL A 1 101 ? 74.069 15.341 116.719 1.00 37.17 101 VAL 1 O 1
ATOM 756 N N . GLY A 1 102 ? 75.444 16.961 117.440 1.00 28.94 102 GLY 1 N 1
ATOM 757 C CA . GLY A 1 102 ? 76.402 16.816 116.373 1.00 30.97 102 GLY 1 CA 1
ATOM 758 C C . GLY A 1 102 ? 76.059 15.890 115.230 1.00 28.84 102 GLY 1 C 1
ATOM 759 O O . GLY A 1 102 ? 76.135 14.661 115.367 1.00 44.83 102 GLY 1 O 1
ATOM 760 N N . ASP A 1 103 ? 75.660 16.477 114.113 1.00 22.33 103 ASP 1 N 1
ATOM 761 C CA . ASP A 1 103 ? 75.354 15.730 112.880 1.00 19.23 103 ASP 1 CA 1
ATOM 762 C C . ASP A 1 103 ? 73.921 15.333 112.615 1.00 13.18 103 ASP 1 C 1
ATOM 763 O O . ASP A 1 103 ? 73.587 14.940 111.505 1.00 18.57 103 ASP 1 O 1
ATOM 768 N N . ASN A 1 104 ? 73.095 15.390 113.648 1.00 9.67 104 ASN 1 N 1
ATOM 769 C CA . ASN A 1 104 ? 71.679 15.139 113.492 1.00 8.67 104 ASN 1 CA 1
ATOM 770 C C . ASN A 1 104 ? 71.189 16.511 113.019 1.00 11.45 104 ASN 1 C 1
ATOM 771 O O . ASN A 1 104 ? 71.979 17.469 112.966 1.00 7.11 104 ASN 1 O 1
ATOM 776 N N . PRO A 1 105 ? 69.913 16.632 112.621 1.00 10.55 105 PRO 1 N 1
ATOM 777 C CA . PRO A 1 105 ? 69.491 17.956 112.159 1.00 5.97 105 PRO 1 CA 1
ATOM 778 C C . PRO A 1 105 ? 69.812 19.100 113.121 1.00 6.43 105 PRO 1 C 1
ATOM 779 O O . PRO A 1 105 ? 69.547 18.991 114.313 1.00 11.89 105 PRO 1 O 1
ATOM 783 N N . VAL A 1 106 ? 70.470 20.143 112.609 1.00 10.07 106 VAL 1 N 1
ATOM 784 C CA . VAL A 1 106 ? 70.799 21.351 113.380 1.00 10.88 106 VAL 1 CA 1
ATOM 785 C C . VAL A 1 106 ? 70.344 22.568 112.579 1.00 12.87 106 VAL 1 C 1
ATOM 786 O O . VAL A 1 106 ? 70.458 22.588 111.341 1.00 23.20 106 VAL 1 O 1
ATOM 790 N N . VAL A 1 107 ? 69.819 23.573 113.275 1.00 5.51 107 VAL 1 N 1
ATOM 791 C CA . VAL A 1 107 ? 69.324 24.793 112.629 1.00 5.61 107 VAL 1 CA 1
ATOM 792 C C . VAL A 1 107 ? 69.843 25.986 113.400 1.00 9.54 107 VAL 1 C 1
ATOM 793 O O . VAL A 1 107 ? 69.617 26.091 114.589 1.00 9.77 107 VAL 1 O 1
ATOM 797 N N . PHE A 1 108 ? 70.470 26.932 112.726 1.00 12.05 108 PHE 1 N 1
ATOM 798 C CA . PHE A 1 108 ? 70.944 28.100 113.430 1.00 5.34 108 PHE 1 CA 1
ATOM 799 C C . PHE A 1 108 ? 69.891 29.164 113.564 1.00 7.05 108 PHE 1 C 1
ATOM 800 O O . PHE A 1 108 ? 68.997 29.307 112.726 1.00 22.84 108 PHE 1 O 1
ATOM 808 N N . SER A 1 109 ? 70.005 29.873 114.671 1.00 9.47 109 SER 1 N 1
ATOM 809 C CA . SER A 1 109 ? 69.152 30.983 115.084 1.00 4.13 109 SER 1 CA 1
ATOM 810 C C . SER A 1 109 ? 69.198 32.134 114.031 1.00 9.37 109 SER 1 C 1
ATOM 811 O O . SER A 1 109 ? 70.120 32.175 113.213 1.00 20.19 109 SER 1 O 1
ATOM 814 N N . ARG A 1 110 ? 68.164 32.979 113.970 1.00 6.76 110 ARG 1 N 1
ATOM 815 C CA . ARG A 1 110 ? 68.117 34.165 113.078 1.00 5.40 110 ARG 1 CA 1
ATOM 816 C C . ARG A 1 110 ? 67.282 35.212 113.805 1.00 11.43 110 ARG 1 C 1
ATOM 817 O O . ARG A 1 110 ? 66.083 35.031 113.939 1.00 15.35 110 ARG 1 O 1
ATOM 825 N N . ARG A 1 111 ? 67.919 36.300 114.243 1.00 12.95 111 ARG 1 N 1
ATOM 826 C CA . ARG A 1 111 ? 67.302 37.385 115.027 1.00 9.35 111 ARG 1 CA 1
ATOM 827 C C . ARG A 1 111 ? 66.604 36.948 116.322 1.00 14.96 111 ARG 1 C 1
ATOM 828 O O . ARG A 1 111 ? 65.475 37.384 116.604 1.00 14.98 111 ARG 1 O 1
ATOM 836 N N . GLY A 1 112 ? 67.240 36.028 117.054 1.00 10.16 112 GLY 1 N 1
ATOM 837 C CA . GLY A 1 112 ? 66.709 35.617 118.342 1.00 15.64 112 GLY 1 CA 1
ATOM 838 C C . GLY A 1 112 ? 65.668 34.545 118.453 1.00 12.91 112 GLY 1 C 1
ATOM 839 O O . GLY A 1 112 ? 65.133 34.310 119.531 1.00 18.44 112 GLY 1 O 1
ATOM 840 N N . THR A 1 113 ? 65.303 33.966 117.328 1.00 17.48 113 THR 1 N 1
ATOM 841 C CA . THR A 1 113 ? 64.338 32.900 117.324 1.00 17.41 113 THR 1 CA 1
ATOM 842 C C . THR A 1 113 ? 64.772 31.887 116.238 1.00 16.94 113 THR 1 C 1
ATOM 843 O O . THR A 1 113 ? 65.602 32.202 115.357 1.00 9.55 113 THR 1 O 1
ATOM 847 N N . THR A 1 114 ? 64.405 30.629 116.456 1.00 13.31 114 THR 1 N 1
ATOM 848 C CA . THR A 1 114 ? 64.730 29.544 115.537 1.00 12.09 114 THR 1 CA 1
ATOM 849 C C . THR A 1 114 ? 63.397 28.844 115.384 1.00 20.46 114 THR 1 C 1
ATOM 850 O O . THR A 1 114 ? 62.753 28.473 116.375 1.00 28.28 114 THR 1 O 1
ATOM 854 N N . ARG A 1 115 ? 62.954 28.732 114.142 1.00 17.75 115 ARG 1 N 1
ATOM 855 C CA . ARG A 1 115 ? 61.661 28.160 113.829 1.00 9.72 115 ARG 1 CA 1
ATOM 856 C C . ARG A 1 115 ? 61.934 27.153 112.747 1.00 7.87 115 ARG 1 C 1
ATOM 857 O O . ARG A 1 115 ? 62.758 27.401 111.859 1.00 12.86 115 ARG 1 O 1
ATOM 865 N N . PHE A 1 116 ? 61.290 26.000 112.840 1.00 6.37 116 PHE 1 N 1
ATOM 866 C CA . PHE A 1 116 ? 61.481 24.967 111.835 1.00 4.38 116 PHE 1 CA 1
ATOM 867 C C . PHE A 1 116 ? 60.350 23.967 111.808 1.00 7.66 116 PHE 1 C 1
ATOM 868 O O . PHE A 1 116 ? 59.552 23.887 112.743 1.00 15.49 116 PHE 1 O 1
ATOM 876 N N . ALA A 1 117 ? 60.270 23.209 110.725 1.00 9.44 117 ALA 1 N 1
ATOM 877 C CA . ALA A 1 117 ? 59.188 22.262 110.545 1.00 3.29 117 ALA 1 CA 1
ATOM 878 C C . ALA A 1 117 ? 59.607 20.808 110.629 1.00 11.79 117 ALA 1 C 1
ATOM 879 O O . ALA A 1 117 ? 60.595 20.383 110.003 1.00 29.37 117 ALA 1 O 1
ATOM 881 N N . LEU A 1 118 ? 58.769 20.031 111.308 1.00 10.33 118 LEU 1 N 1
ATOM 882 C CA . LEU A 1 118 ? 58.987 18.604 111.528 1.00 12.75 118 LEU 1 CA 1
ATOM 883 C C . LEU A 1 118 ? 57.817 17.709 111.119 1.00 13.93 118 LEU 1 C 1
ATOM 884 O O . LEU A 1 118 ? 56.695 18.187 110.873 1.00 24.35 118 LEU 1 O 1
ATOM 889 N N . PRO A 1 119 ? 58.101 16.413 110.925 1.00 3.85 119 PRO 1 N 1
ATOM 890 C CA . PRO A 1 119 ? 57.089 15.427 110.554 1.00 7.79 119 PRO 1 CA 1
ATOM 891 C C . PRO A 1 119 ? 56.740 14.546 111.766 1.00 13.07 119 PRO 1 C 1
ATOM 892 O O . PRO A 1 119 ? 57.531 14.434 112.712 1.00 20.12 119 PRO 1 O 1
ATOM 896 N N . TYR A 1 120 ? 55.527 14.000 111.774 1.00 7.89 120 TYR 1 N 1
ATOM 897 C CA . TYR A 1 120 ? 55.085 13.089 112.819 1.00 2.65 120 TYR 1 CA 1
ATOM 898 C C . TYR A 1 120 ? 56.139 11.959 112.730 1.00 9.69 120 TYR 1 C 1
ATOM 899 O O . TYR A 1 120 ? 56.505 11.556 111.635 1.00 17.36 120 TYR 1 O 1
ATOM 908 N N . THR A 1 121 ? 56.696 11.511 113.855 1.00 12.64 121 THR 1 N 1
ATOM 909 C CA . THR A 1 121 ? 57.723 10.470 113.797 1.00 5.90 121 THR 1 CA 1
ATOM 910 C C . THR A 1 121 ? 57.452 9.242 114.650 1.00 6.87 121 THR 1 C 1
ATOM 911 O O . THR A 1 121 ? 58.268 8.343 114.701 1.00 14.29 121 THR 1 O 1
ATOM 915 N N . ALA A 1 122 ? 56.277 9.169 115.273 1.00 14.03 122 ALA 1 N 1
ATOM 916 C CA . ALA A 1 122 ? 55.935 8.018 116.118 1.00 6.99 122 ALA 1 CA 1
ATOM 917 C C . ALA A 1 122 ? 55.765 6.781 115.280 1.00 5.18 122 ALA 1 C 1
ATOM 918 O O . ALA A 1 122 ? 55.713 6.862 114.071 1.00 17.17 122 ALA 1 O 1
ATOM 920 N N . PRO A 1 123 ? 55.782 5.599 115.913 1.00 14.83 123 PRO 1 N 1
ATOM 921 C CA . PRO A 1 123 ? 55.605 4.338 115.182 1.00 10.89 123 PRO 1 CA 1
ATOM 922 C C . PRO A 1 123 ? 54.140 3.865 115.167 1.00 12.28 123 PRO 1 C 1
ATOM 923 O O . PRO A 1 123 ? 53.830 2.832 114.582 1.00 18.70 123 PRO 1 O 1
ATOM 927 N N . HIS A 1 124 ? 53.248 4.623 115.816 1.00 16.25 124 HIS 1 N 1
ATOM 928 C CA . HIS A 1 124 ? 51.803 4.298 115.900 1.00 15.73 124 HIS 1 CA 1
ATOM 929 C C . HIS A 1 124 ? 50.985 5.047 114.827 1.00 17.54 124 HIS 1 C 1
ATOM 930 O O . HIS A 1 124 ? 51.376 6.146 114.418 1.00 17.94 124 HIS 1 O 1
ATOM 937 N N . ARG A 1 125 ? 49.822 4.502 114.442 1.00 13.60 125 ARG 1 N 1
ATOM 938 C CA . ARG A 1 125 ? 48.956 5.164 113.452 1.00 10.86 125 ARG 1 CA 1
ATOM 939 C C . ARG A 1 125 ? 48.470 6.542 113.961 1.00 12.07 125 ARG 1 C 1
ATOM 940 O O . ARG A 1 125 ? 48.319 7.493 113.167 1.00 26.57 125 ARG 1 O 1
ATOM 948 N N . VAL A 1 126 ? 48.249 6.624 115.279 1.00 10.68 126 VAL 1 N 1
ATOM 949 C CA . VAL A 1 126 ? 47.843 7.848 115.995 1.00 14.41 126 VAL 1 CA 1
ATOM 950 C C . VAL A 1 126 ? 48.347 7.798 117.453 1.00 15.78 126 VAL 1 C 1
ATOM 951 O O . VAL A 1 126 ? 48.774 6.732 117.941 1.00 11.18 126 VAL 1 O 1
ATOM 955 N N . LEU A 1 127 ? 48.343 8.952 118.118 1.00 8.24 127 LEU 1 N 1
ATOM 956 C CA . LEU A 1 127 ? 48.745 9.030 119.512 1.00 2.68 127 LEU 1 CA 1
ATOM 957 C C . LEU A 1 127 ? 47.523 9.288 120.386 1.00 9.92 127 LEU 1 C 1
ATOM 958 O O . LEU A 1 127 ? 46.423 9.598 119.896 1.00 16.20 127 LEU 1 O 1
ATOM 963 N N . ALA A 1 128 ? 47.698 9.116 121.686 1.00 8.99 128 ALA 1 N 1
ATOM 964 C CA . ALA A 1 128 ? 46.599 9.342 122.604 1.00 9.37 128 ALA 1 CA 1
ATOM 965 C C . ALA A 1 128 ? 46.991 10.365 123.648 1.00 11.74 128 ALA 1 C 1
ATOM 966 O O . ALA A 1 128 ? 48.189 10.608 123.885 1.00 14.79 128 ALA 1 O 1
ATOM 968 N N . THR A 1 129 ? 45.977 11.042 124.179 1.00 11.19 129 THR 1 N 1
ATOM 969 C CA . THR A 1 129 ? 46.169 12.030 125.229 1.00 9.03 129 THR 1 CA 1
ATOM 970 C C . THR A 1 129 ? 46.005 11.333 126.600 1.00 10.08 129 THR 1 C 1
ATOM 971 O O . THR A 1 129 ? 46.458 11.835 127.621 1.00 18.64 129 THR 1 O 1
ATOM 975 N N . VAL A 1 130 ? 45.374 10.159 126.598 1.00 12.58 130 VAL 1 N 1
ATOM 976 C CA . VAL A 1 130 ? 45.181 9.310 127.786 1.00 11.70 130 VAL 1 CA 1
ATOM 977 C C . VAL A 1 130 ? 45.364 7.886 127.306 1.00 12.78 130 VAL 1 C 1
ATOM 978 O O . VAL A 1 130 ? 45.042 7.564 126.168 1.00 16.38 130 VAL 1 O 1
ATOM 982 N N . TYR A 1 131 ? 45.800 7.012 128.195 1.00 17.34 131 TYR 1 N 1
ATOM 983 C CA . TYR A 1 131 ? 46.072 5.638 127.810 1.00 16.69 131 TYR 1 CA 1
ATOM 984 C C . TYR A 1 131 ? 45.925 4.742 129.040 1.00 21.72 131 TYR 1 C 1
ATOM 985 O O . TYR A 1 131 ? 46.815 4.681 129.876 1.00 29.19 131 TYR 1 O 1
ATOM 994 N N . ASN A 1 132 ? 44.788 4.065 129.160 1.00 20.24 132 ASN 1 N 1
ATOM 995 C CA . ASN A 1 132 ? 44.530 3.201 130.303 1.00 15.06 132 ASN 1 CA 1
ATOM 996 C C . ASN A 1 132 ? 45.319 1.928 130.195 1.00 16.84 132 ASN 1 C 1
ATOM 997 O O . ASN A 1 132 ? 44.777 0.860 129.919 1.00 15.58 132 ASN 1 O 1
ATOM 1002 N N . GLY A 1 133 ? 46.624 2.063 130.343 1.00 27.76 133 GLY 1 N 1
ATOM 1003 C CA . GLY A 1 133 ? 47.486 0.911 130.264 1.00 46.82 133 GLY 1 CA 1
ATOM 1004 C C . GLY A 1 133 ? 48.039 0.647 131.639 1.00 61.73 133 GLY 1 C 1
ATOM 1005 O O . GLY A 1 133 ? 48.815 1.445 132.161 1.00 66.23 133 GLY 1 O 1
ATOM 1006 N N . ASP A 1 134 ? 47.559 -0.422 132.259 1.00 77.75 134 ASP 1 N 1
ATOM 1007 C CA . A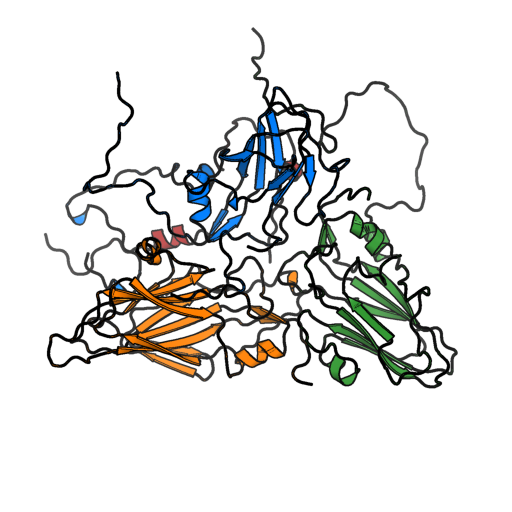SP A 1 134 ? 48.017 -0.819 133.584 1.00 92.23 134 ASP 1 CA 1
ATOM 1008 C C . ASP A 1 134 ? 47.930 0.322 134.597 1.00 90.94 134 ASP 1 C 1
ATOM 1009 O O . ASP A 1 134 ? 48.949 0.837 135.067 1.00 96.47 134 ASP 1 O 1
ATOM 1014 N N . CYS A 1 135 ? 46.716 0.763 134.887 1.00 85.66 135 CYS 1 N 1
ATOM 1015 C CA . CYS A 1 135 ? 46.535 1.826 135.865 1.00 82.84 135 CYS 1 CA 1
ATOM 1016 C C . CYS A 1 135 ? 45.102 1.764 136.353 1.00 87.40 135 CYS 1 C 1
ATOM 1017 O O . CYS A 1 135 ? 44.390 2.770 136.418 1.00 87.13 135 CYS 1 O 1
ATOM 1020 N N . LYS A 1 136 ? 44.700 0.534 136.663 1.00 92.51 136 LYS 1 N 1
ATOM 1021 C CA . LYS A 1 136 ? 43.373 0.193 137.171 1.00 96.68 136 LYS 1 CA 1
ATOM 1022 C C . LYS A 1 136 ? 42.694 1.317 137.964 1.00 96.21 136 LYS 1 C 1
ATOM 1023 O O . LYS A 1 136 ? 43.096 1.633 139.093 1.00 98.87 136 LYS 1 O 1
ATOM 1029 N N . TYR A 1 137 ? 41.695 1.940 137.341 1.00 91.43 137 TYR 1 N 1
ATOM 1030 C CA . TYR A 1 137 ? 40.921 3.007 137.965 1.00 84.04 137 TYR 1 CA 1
ATOM 1031 C C . TYR A 1 137 ? 39.898 2.384 138.909 1.00 80.99 137 TYR 1 C 1
ATOM 1032 O O . TYR A 1 137 ? 39.304 1.345 138.604 1.00 75.39 137 TYR 1 O 1
ATOM 1041 N N . LYS A 1 138 ? 39.715 3.015 140.057 1.00 81.76 138 LYS 1 N 1
ATOM 1042 C CA . LYS A 1 138 ? 38.750 2.558 141.046 1.00 83.85 138 LYS 1 CA 1
ATOM 1043 C C . LYS A 1 138 ? 37.962 3.802 141.431 1.00 81.70 138 LYS 1 C 1
ATOM 1044 O O . LYS A 1 138 ? 38.566 4.816 141.798 1.00 84.86 138 LYS 1 O 1
ATOM 1050 N N . PRO A 1 139 ? 36.625 3.775 141.245 1.00 74.31 139 PRO 1 N 1
ATOM 1051 C CA . PRO A 1 139 ? 35.786 4.921 141.576 1.00 74.68 139 PRO 1 CA 1
ATOM 1052 C C . PRO A 1 139 ? 35.840 5.265 143.076 1.00 83.12 139 PRO 1 C 1
ATOM 1053 O O . PRO A 1 139 ? 35.601 4.353 143.904 1.00 88.28 139 PRO 1 O 1
ATOM 1057 N N . THR A 1 140 ? 36.169 6.428 143.409 1.00 86.35 140 THR 1 N 1
ATOM 1058 N N . ILE A 1 165 ? 51.345 7.094 130.248 1.00 25.01 165 ILE 1 N 1
ATOM 1059 C CA . ILE A 1 165 ? 51.665 7.486 128.819 1.00 27.31 165 ILE 1 CA 1
ATOM 1060 C C . ILE A 1 165 ? 52.945 6.798 128.371 1.00 23.58 165 ILE 1 C 1
ATOM 1061 O O . ILE A 1 165 ? 54.014 7.100 128.890 1.00 33.42 165 ILE 1 O 1
ATOM 1066 N N . PRO A 1 166 ? 52.861 5.900 127.378 1.00 17.06 166 PRO 1 N 1
ATOM 1067 C CA . PRO A 1 166 ? 54.031 5.172 126.872 1.00 13.15 166 PRO 1 CA 1
ATOM 1068 C C . PRO A 1 166 ? 55.172 6.051 126.328 1.00 19.08 166 PRO 1 C 1
ATOM 1069 O O . PRO A 1 166 ? 54.948 7.154 125.822 1.00 20.01 166 PRO 1 O 1
ATOM 1073 N N . THR A 1 167 ? 56.392 5.533 126.473 1.00 23.23 167 THR 1 N 1
ATOM 1074 C CA . THR A 1 167 ? 57.651 6.126 126.015 1.00 21.61 167 THR 1 CA 1
ATOM 1075 C C . THR A 1 167 ? 57.482 6.644 124.593 1.00 20.66 167 THR 1 C 1
ATOM 1076 O O . THR A 1 167 ? 57.873 7.773 124.248 1.00 13.90 167 THR 1 O 1
ATOM 1080 N N . THR A 1 168 ? 56.902 5.771 123.778 1.00 9.67 168 THR 1 N 1
ATOM 1081 C CA . THR A 1 168 ? 56.676 6.023 122.378 1.00 10.74 168 THR 1 CA 1
ATOM 1082 C C . THR A 1 168 ? 55.882 7.265 121.989 1.00 10.61 168 THR 1 C 1
ATOM 1083 O O . THR A 1 168 ? 56.076 7.800 120.898 1.00 13.81 168 THR 1 O 1
ATOM 1087 N N . PHE A 1 169 ? 55.039 7.765 122.882 1.00 8.21 169 PHE 1 N 1
ATOM 1088 C CA . PHE A 1 169 ? 54.244 8.933 122.554 1.00 3.17 169 PHE 1 CA 1
ATOM 1089 C C . PHE A 1 169 ? 55.019 10.242 122.586 1.00 9.07 169 PHE 1 C 1
ATOM 1090 O O . PHE A 1 169 ? 54.812 11.058 123.493 1.00 16.53 169 PHE 1 O 1
ATOM 1098 N N . ASN A 1 170 ? 55.801 10.515 121.550 1.00 7.07 170 ASN 1 N 1
ATOM 1099 C CA . ASN A 1 170 ? 56.552 11.762 121.508 1.00 8.52 170 ASN 1 CA 1
ATOM 1100 C C . ASN A 1 170 ? 56.897 12.172 120.072 1.00 11.04 170 ASN 1 C 1
ATOM 1101 O O . ASN A 1 170 ? 56.770 11.380 119.130 1.00 18.25 170 ASN 1 O 1
ATOM 1106 N N . TYR A 1 171 ? 57.331 13.412 119.909 1.00 2.06 171 TYR 1 N 1
ATOM 1107 C CA . TYR A 1 171 ? 57.681 13.910 118.602 1.00 5.15 171 TYR 1 CA 1
ATOM 1108 C C . TYR A 1 171 ? 59.189 14.115 118.456 1.00 10.89 171 TYR 1 C 1
ATOM 1109 O O . TYR A 1 171 ? 59.640 14.811 117.534 1.00 14.08 171 TYR 1 O 1
ATOM 1118 N N . GLY A 1 172 ? 59.964 13.470 119.329 1.00 12.24 172 GLY 1 N 1
ATOM 1119 C CA . GLY A 1 172 ? 61.409 13.615 119.298 1.00 6.32 172 GLY 1 CA 1
ATOM 1120 C C . GLY A 1 172 ? 61.919 14.499 120.432 1.00 15.42 172 GLY 1 C 1
ATOM 1121 O O . GLY A 1 172 ? 61.205 14.782 121.414 1.00 16.79 172 GLY 1 O 1
ATOM 1122 N N . MET A 1 173 ? 63.143 14.985 120.289 1.00 11.73 173 MET 1 N 1
ATOM 1123 C CA . MET A 1 173 ? 63.735 15.801 121.322 1.00 11.63 173 MET 1 CA 1
ATOM 1124 C C . MET A 1 173 ? 64.623 16.846 120.717 1.00 15.85 173 MET 1 C 1
ATOM 1125 O O . MET A 1 173 ? 65.281 16.599 119.697 1.00 13.05 173 MET 1 O 1
ATOM 1130 N N . ILE A 1 174 ? 64.648 18.014 121.350 1.00 17.26 174 ILE 1 N 1
ATOM 1131 C CA . ILE A 1 174 ? 65.498 19.093 120.887 1.00 16.48 174 ILE 1 CA 1
ATOM 1132 C C . ILE A 1 174 ? 66.609 19.361 121.882 1.00 14.94 174 ILE 1 C 1
ATOM 1133 O O . ILE A 1 174 ? 66.482 19.098 123.080 1.00 12.59 174 ILE 1 O 1
ATOM 1138 N N . TYR A 1 175 ? 67.705 19.859 121.339 1.00 9.53 175 TYR 1 N 1
ATOM 1139 C CA . TYR A 1 175 ? 68.901 20.180 122.074 1.00 7.77 175 TYR 1 CA 1
ATOM 1140 C C . TYR A 1 175 ? 69.205 21.629 121.712 1.00 8.94 175 TYR 1 C 1
ATOM 1141 O O . TYR A 1 175 ? 69.167 21.991 120.555 1.00 15.32 175 TYR 1 O 1
ATOM 1150 N N . THR A 1 176 ? 69.512 22.473 122.679 1.00 9.24 176 THR 1 N 1
ATOM 1151 C CA . THR A 1 176 ? 69.803 23.858 122.352 1.00 8.60 176 THR 1 CA 1
ATOM 1152 C C . THR A 1 176 ? 71.167 24.301 122.876 1.00 9.36 176 THR 1 C 1
ATOM 1153 O O . THR A 1 176 ? 71.836 23.584 123.605 1.00 12.24 176 THR 1 O 1
ATOM 1157 N N . GLN A 1 177 ? 71.580 25.489 122.473 1.00 10.50 177 GLN 1 N 1
ATOM 1158 C CA . GLN A 1 177 ? 72.835 26.033 122.913 1.00 8.33 177 GLN 1 CA 1
ATOM 1159 C C . GLN A 1 177 ? 72.632 26.763 124.231 1.00 16.82 177 GLN 1 C 1
ATOM 1160 O O . GLN A 1 177 ? 73.563 26.891 125.018 1.00 30.03 177 GLN 1 O 1
ATOM 1166 N N . ALA A 1 178 ? 71.424 27.253 124.473 1.00 11.52 178 ALA 1 N 1
ATOM 1167 C CA . ALA A 1 178 ? 71.133 27.963 125.712 1.00 5.56 178 ALA 1 CA 1
ATOM 1168 C C . ALA A 1 178 ? 69.668 27.777 126.049 1.00 13.78 178 ALA 1 C 1
ATOM 1169 O O . ALA A 1 178 ? 68.916 27.197 125.268 1.00 25.23 178 ALA 1 O 1
ATOM 1171 N N . GLU A 1 179 ? 69.247 28.323 127.180 1.00 14.53 179 GLU 1 N 1
ATOM 1172 C CA . GLU A 1 179 ? 67.863 28.205 127.618 1.00 18.63 179 GLU 1 CA 1
ATOM 1173 C C . GLU A 1 179 ? 66.998 29.065 126.726 1.00 18.26 179 GLU 1 C 1
ATOM 1174 O O . GLU A 1 179 ? 67.389 30.175 126.380 1.00 26.47 179 GLU 1 O 1
ATOM 1180 N N . VAL A 1 180 ? 65.828 28.553 126.356 1.00 15.45 180 VAL 1 N 1
ATOM 1181 C CA . VAL A 1 180 ? 64.902 29.273 125.493 1.00 11.02 180 VAL 1 CA 1
ATOM 1182 C C . VAL A 1 180 ? 63.457 28.896 125.806 1.00 16.15 180 VAL 1 C 1
ATOM 1183 O O . VAL A 1 180 ? 63.204 27.900 126.497 1.00 17.89 180 VAL 1 O 1
ATOM 1187 N N . ASP A 1 181 ? 62.520 29.716 125.328 1.00 14.91 181 ASP 1 N 1
ATOM 1188 C CA . ASP A 1 181 ? 61.094 29.448 125.476 1.00 14.54 181 ASP 1 CA 1
ATOM 1189 C C . ASP A 1 181 ? 60.753 28.615 124.257 1.00 17.15 181 ASP 1 C 1
ATOM 1190 O O . ASP A 1 181 ? 61.131 28.969 123.132 1.00 22.45 181 ASP 1 O 1
ATOM 1195 N N . VAL A 1 182 ? 60.055 27.512 124.469 1.00 10.57 182 VAL 1 N 1
ATOM 1196 C CA . VAL A 1 182 ? 59.701 26.621 123.382 1.00 9.23 182 VAL 1 CA 1
ATOM 1197 C C . VAL A 1 182 ? 58.238 26.738 122.990 1.00 12.79 182 VAL 1 C 1
ATOM 1198 O O . VAL A 1 182 ? 57.337 26.709 123.856 1.00 8.09 182 VAL 1 O 1
ATOM 1202 N N . TYR A 1 183 ? 58.011 26.881 121.683 1.00 11.77 183 TYR 1 N 1
ATOM 1203 C CA . TYR A 1 183 ? 56.659 26.960 121.140 1.00 9.30 183 TYR 1 CA 1
ATOM 1204 C C . TYR A 1 183 ? 56.397 25.832 120.159 1.00 8.29 183 TYR 1 C 1
ATOM 1205 O O . TYR A 1 183 ? 57.238 25.535 119.302 1.00 12.75 183 TYR 1 O 1
ATOM 1214 N N . LEU A 1 184 ? 55.221 25.227 120.262 1.00 4.31 184 LEU 1 N 1
ATOM 1215 C CA . LEU A 1 184 ? 54.847 24.158 119.354 1.00 9.51 184 LEU 1 CA 1
ATOM 1216 C C . LEU A 1 184 ? 53.643 24.580 118.543 1.00 17.80 184 LEU 1 C 1
ATOM 1217 O O . LEU A 1 184 ? 52.825 25.373 119.020 1.00 21.12 184 LEU 1 O 1
ATOM 1222 N N . ARG A 1 185 ? 53.575 24.116 117.296 1.00 15.74 185 ARG 1 N 1
ATOM 1223 C CA . ARG A 1 185 ? 52.448 24.437 116.423 1.00 10.17 185 ARG 1 CA 1
ATOM 1224 C C . ARG A 1 185 ? 52.030 23.144 115.734 1.00 12.72 185 ARG 1 C 1
ATOM 1225 O O . ARG A 1 185 ? 52.847 22.502 115.077 1.00 15.94 185 ARG 1 O 1
ATOM 1233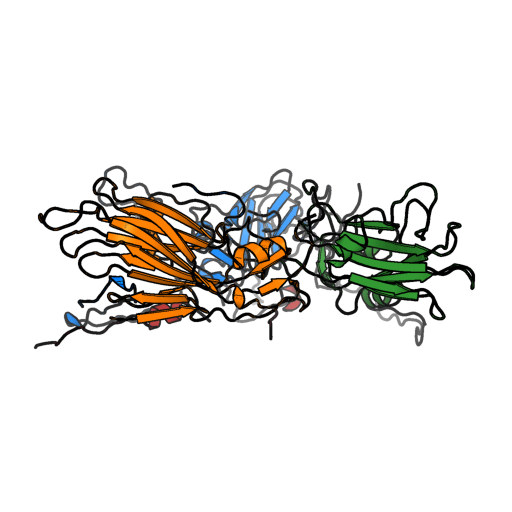 N N . MET A 1 186 ? 50.793 22.709 115.965 1.00 14.97 186 MET 1 N 1
ATOM 1234 C CA . MET A 1 186 ? 50.289 21.482 115.341 1.00 11.39 186 MET 1 CA 1
ATOM 1235 C C . MET A 1 186 ? 49.807 21.754 113.914 1.00 14.93 186 MET 1 C 1
ATOM 1236 O O . MET A 1 186 ? 48.917 22.583 113.696 1.00 22.39 186 MET 1 O 1
ATOM 1241 N N . LYS A 1 187 ? 50.315 20.981 112.961 1.00 10.66 187 LYS 1 N 1
ATOM 1242 C CA . LYS A 1 187 ? 49.939 21.133 111.562 1.00 2.44 187 LYS 1 CA 1
ATOM 1243 C C . LYS A 1 187 ? 49.155 19.943 111.086 1.00 10.47 187 LYS 1 C 1
ATOM 1244 O O . LYS A 1 187 ? 49.450 18.818 111.506 1.00 14.60 187 LYS 1 O 1
ATOM 1250 N N . ARG A 1 188 ? 48.180 20.173 110.194 1.00 12.13 188 ARG 1 N 1
ATOM 1251 C CA . ARG A 1 188 ? 47.365 19.083 109.619 1.00 5.98 188 ARG 1 CA 1
ATOM 1252 C C . ARG A 1 188 ? 46.626 18.257 110.670 1.00 15.06 188 ARG 1 C 1
ATOM 1253 O O . ARG A 1 188 ? 46.344 17.077 110.427 1.00 24.97 188 ARG 1 O 1
ATOM 1261 N N . ALA A 1 189 ? 46.312 18.861 111.813 1.00 14.26 189 ALA 1 N 1
ATOM 1262 C CA . ALA A 1 189 ? 45.674 18.139 112.908 1.00 12.12 189 ALA 1 CA 1
ATOM 1263 C C . ALA A 1 189 ? 44.386 17.370 112.643 1.00 12.74 189 ALA 1 C 1
ATOM 1264 O O . ALA A 1 189 ? 43.479 17.863 111.964 1.00 21.13 189 ALA 1 O 1
ATOM 1266 N N . GLU A 1 190 ? 44.325 16.162 113.207 1.00 7.61 190 GLU 1 N 1
ATOM 1267 C CA . GLU A 1 190 ? 43.160 15.286 113.156 1.00 3.20 190 GLU 1 CA 1
ATOM 1268 C C . GLU A 1 190 ? 42.828 14.889 114.621 1.00 11.30 190 GLU 1 C 1
ATOM 1269 O O . GLU A 1 190 ? 43.741 14.548 115.387 1.00 9.46 190 GLU 1 O 1
ATOM 1275 N N . LEU A 1 191 ? 41.562 14.993 115.039 1.00 12.81 191 LEU 1 N 1
ATOM 1276 C CA . LEU A 1 191 ? 41.194 14.594 116.412 1.00 7.12 191 LEU 1 CA 1
ATOM 1277 C C . LEU A 1 191 ? 40.104 13.545 116.376 1.00 6.19 191 LEU 1 C 1
ATOM 1278 O O . LEU A 1 191 ? 39.176 13.630 115.573 1.00 11.02 191 LEU 1 O 1
ATOM 1283 N N . TYR A 1 192 ? 40.162 12.611 117.308 1.00 4.44 192 TYR 1 N 1
ATOM 1284 C CA . TYR A 1 192 ? 39.177 11.554 117.372 1.00 3.18 192 TYR 1 CA 1
ATOM 1285 C C . TYR A 1 192 ? 38.684 11.315 118.777 1.00 2.56 192 TYR 1 C 1
ATOM 1286 O O . TYR A 1 192 ? 39.470 11.360 119.717 1.00 2.39 192 TYR 1 O 1
ATOM 1295 N N . CYS A 1 193 ? 37.406 10.966 118.902 1.00 5.43 193 CYS 1 N 1
ATOM 1296 C CA . CYS A 1 193 ? 36.802 10.638 120.196 1.00 5.73 193 CYS 1 CA 1
ATOM 1297 C C . CYS A 1 193 ? 36.883 11.742 121.215 1.00 14.48 193 CYS 1 C 1
ATOM 1298 O O . CYS A 1 193 ? 37.753 11.736 122.105 1.00 9.96 193 CYS 1 O 1
ATOM 1301 N N . PRO A 1 194 ? 35.954 12.695 121.118 1.00 17.42 194 PRO 1 N 1
ATOM 1302 C CA . PRO A 1 194 ? 35.882 13.840 122.010 1.00 20.10 194 PRO 1 CA 1
ATOM 1303 C C . PRO A 1 194 ? 35.808 13.478 123.471 1.00 14.65 194 PRO 1 C 1
ATOM 1304 O O . PRO A 1 194 ? 35.235 12.462 123.841 1.00 15.87 194 PRO 1 O 1
ATOM 1308 N N . ARG A 1 195 ? 36.379 14.358 124.282 1.00 19.58 195 ARG 1 N 1
ATOM 1309 C CA . ARG A 1 195 ? 36.420 14.244 125.731 1.00 15.84 195 ARG 1 CA 1
ATOM 1310 C C . ARG A 1 195 ? 35.976 15.595 126.264 1.00 14.29 195 ARG 1 C 1
ATOM 1311 O O . ARG A 1 195 ? 35.937 16.591 125.509 1.00 15.89 195 ARG 1 O 1
ATOM 1319 N N . PRO A 1 196 ? 35.613 15.644 127.558 1.00 8.94 196 PRO 1 N 1
ATOM 1320 C CA . PRO A 1 196 ? 35.155 16.884 128.188 1.00 6.61 196 PRO 1 CA 1
ATOM 1321 C C . PRO A 1 196 ? 36.093 18.067 128.230 1.00 6.31 196 PRO 1 C 1
ATOM 1322 O O . PRO A 1 196 ? 37.308 17.917 128.216 1.00 20.99 196 PRO 1 O 1
ATOM 1326 N N . VAL A 1 197 ? 35.492 19.251 128.215 1.00 8.26 197 VAL 1 N 1
ATOM 1327 C CA . VAL A 1 197 ? 36.190 20.535 128.272 1.00 10.14 197 VAL 1 CA 1
ATOM 1328 C C . VAL A 1 197 ? 35.466 21.298 129.382 1.00 15.18 197 VAL 1 C 1
ATOM 1329 O O . VAL A 1 197 ? 34.292 21.654 129.224 1.00 15.28 197 VAL 1 O 1
ATOM 1333 N N . LEU A 1 198 ? 36.141 21.488 130.521 1.00 16.72 198 LEU 1 N 1
ATOM 1334 C CA . LEU A 1 198 ? 35.529 22.179 131.658 1.00 13.10 198 LEU 1 CA 1
ATOM 1335 C C . LEU A 1 198 ? 35.867 23.666 131.743 1.00 11.54 198 LEU 1 C 1
ATOM 1336 O O . LEU A 1 198 ? 36.926 24.093 131.294 1.00 13.69 198 LEU 1 O 1
ATOM 1341 N N . THR A 1 199 ? 34.964 24.460 132.305 1.00 15.40 199 THR 1 N 1
ATOM 1342 C CA . THR A 1 199 ? 35.234 25.891 132.480 1.00 16.07 199 THR 1 CA 1
ATOM 1343 C C . THR A 1 199 ? 36.326 25.985 133.550 1.00 15.92 199 THR 1 C 1
ATOM 1344 O O . THR A 1 199 ? 36.393 25.133 134.444 1.00 17.77 199 THR 1 O 1
ATOM 1348 N N . HIS A 1 200 ? 37.188 26.997 133.473 1.00 19.04 200 HIS 1 N 1
ATOM 1349 C CA . HIS A 1 200 ? 38.273 27.138 134.463 1.00 20.14 200 HIS 1 CA 1
ATOM 1350 C C . HIS A 1 200 ? 38.241 28.385 135.314 1.00 22.92 200 HIS 1 C 1
ATOM 1351 O O . HIS A 1 200 ? 39.182 28.635 136.058 1.00 34.63 200 HIS 1 O 1
ATOM 1358 N N . TYR A 1 201 ? 37.232 29.224 135.117 1.00 14.03 201 TYR 1 N 1
ATOM 1359 C CA . TYR A 1 201 ? 37.105 30.428 135.903 1.00 5.88 201 TYR 1 CA 1
ATOM 1360 C C . TYR A 1 201 ? 36.417 30.048 137.219 1.00 22.92 201 TYR 1 C 1
ATOM 1361 O O . TYR A 1 201 ? 35.682 29.048 137.289 1.00 32.20 201 TYR 1 O 1
ATOM 1370 N N . ASP A 1 202 ? 36.655 30.818 138.271 1.00 31.13 202 ASP 1 N 1
ATOM 1371 C CA . ASP A 1 202 ? 36.031 30.496 139.539 1.00 36.40 202 ASP 1 CA 1
ATOM 1372 C C . ASP A 1 202 ? 34.867 31.430 139.847 1.00 31.23 202 ASP 1 C 1
ATOM 1373 O O . ASP A 1 202 ? 35.034 32.645 139.898 1.00 36.58 202 ASP 1 O 1
ATOM 1378 N N . HIS A 1 203 ? 33.685 30.866 140.052 1.00 30.07 203 HIS 1 N 1
ATOM 1379 C CA . HIS A 1 203 ? 32.502 31.676 140.362 1.00 36.80 203 HIS 1 CA 1
ATOM 1380 C C . HIS A 1 203 ? 32.600 32.342 141.720 1.00 49.64 203 HIS 1 C 1
ATOM 1381 O O . HIS A 1 203 ? 31.969 33.381 141.958 1.00 53.03 203 HIS 1 O 1
ATOM 1388 N N . ASN A 1 204 ? 33.356 31.696 142.611 1.00 59.84 204 ASN 1 N 1
ATOM 1389 C CA . ASN A 1 204 ? 33.516 32.123 143.995 1.00 69.33 204 ASN 1 CA 1
ATOM 1390 C C . ASN A 1 204 ? 32.192 31.692 144.620 1.00 70.27 204 ASN 1 C 1
ATOM 1391 O O . ASN A 1 204 ? 31.882 30.496 144.656 1.00 78.59 204 ASN 1 O 1
ATOM 1396 N N . GLY A 1 205 ? 31.385 32.649 145.058 1.00 60.59 205 GLY 1 N 1
ATOM 1397 C CA . GLY A 1 205 ? 30.102 32.291 145.626 1.00 52.31 205 GLY 1 CA 1
ATOM 1398 C C . GLY A 1 205 ? 29.028 32.870 144.741 1.00 51.04 205 GLY 1 C 1
ATOM 1399 O O . GLY A 1 205 ? 27.870 32.465 144.807 1.00 57.93 205 GLY 1 O 1
ATOM 1400 N N . ARG A 1 206 ? 29.433 33.817 143.901 1.00 41.87 206 ARG 1 N 1
ATOM 1401 C CA . ARG A 1 206 ? 28.539 34.479 142.985 1.00 41.62 206 ARG 1 CA 1
ATOM 1402 C C . ARG A 1 206 ? 27.785 33.490 142.080 1.00 39.61 206 ARG 1 C 1
ATOM 1403 O O . ARG A 1 206 ? 28.222 32.351 141.884 1.00 42.87 206 ARG 1 O 1
ATOM 1411 N N . ASP A 1 207 ? 26.627 33.920 141.575 1.00 33.18 207 ASP 1 N 1
ATOM 1412 C CA . ASP A 1 207 ? 25.783 33.115 140.680 1.00 27.25 207 ASP 1 CA 1
ATOM 1413 C C . ASP A 1 207 ? 26.260 33.176 139.221 1.00 25.80 207 ASP 1 C 1
ATOM 1414 O O . ASP A 1 207 ? 26.215 32.175 138.518 1.00 30.45 207 ASP 1 O 1
ATOM 1419 N N . ARG A 1 208 ? 26.515 34.394 138.737 1.00 26.16 208 ARG 1 N 1
ATOM 1420 C CA . ARG A 1 208 ? 27.019 34.666 137.383 1.00 26.55 208 ARG 1 CA 1
ATOM 1421 C C . ARG A 1 208 ? 28.524 34.772 137.556 1.00 23.30 208 ARG 1 C 1
ATOM 1422 O O . ARG A 1 208 ? 28.978 35.018 138.650 1.00 17.26 208 ARG 1 O 1
ATOM 1430 N N . TYR A 1 209 ? 29.292 34.714 136.475 1.00 26.67 209 TYR 1 N 1
ATOM 1431 C CA . TYR A 1 209 ? 30.720 34.829 136.628 1.00 13.61 209 TYR 1 CA 1
ATOM 1432 C C . TYR A 1 209 ? 31.281 36.242 136.507 1.00 25.56 209 TYR 1 C 1
ATOM 1433 O O . TYR A 1 209 ? 31.877 36.700 137.465 1.00 58.10 209 TYR 1 O 1
ATOM 1442 N N . LYS A 1 210 ? 31.114 36.970 135.411 1.00 19.68 210 LYS 1 N 1
ATOM 1443 C CA . LYS A 1 210 ? 31.666 38.383 135.359 1.00 25.23 210 LYS 1 CA 1
ATOM 1444 C C . LYS A 1 210 ? 33.194 38.696 135.469 1.00 20.46 210 LYS 1 C 1
ATOM 1445 O O . LYS A 1 210 ? 33.868 38.235 136.383 1.00 19.04 210 LYS 1 O 1
ATOM 1451 N N . THR A 1 211 ? 33.702 39.528 134.558 1.00 20.45 211 THR 1 N 1
ATOM 1452 C CA . THR A 1 211 ? 35.103 39.990 134.550 1.00 20.82 211 THR 1 CA 1
ATOM 1453 C C . THR A 1 211 ? 35.042 41.344 133.877 1.00 23.08 211 THR 1 C 1
ATOM 1454 O O . THR A 1 211 ? 33.980 41.816 133.489 1.00 31.52 211 THR 1 O 1
ATOM 1458 N N . THR A 1 212 ? 36.176 41.994 133.751 1.00 19.73 212 THR 1 N 1
ATOM 1459 C CA . THR A 1 212 ? 36.173 43.253 133.079 1.00 23.41 212 THR 1 CA 1
ATOM 1460 C C . THR A 1 212 ? 36.552 42.927 131.642 1.00 22.44 212 THR 1 C 1
ATOM 1461 O O . THR A 1 212 ? 37.524 42.210 131.370 1.00 20.85 212 THR 1 O 1
ATOM 1465 N N . LEU A 1 213 ? 35.649 43.287 130.747 1.00 24.03 213 LEU 1 N 1
ATOM 1466 C CA . LEU A 1 213 ? 35.860 43.064 129.330 1.00 21.40 213 LEU 1 CA 1
ATOM 1467 C C . LEU A 1 213 ? 36.438 44.348 128.790 1.00 19.05 213 LEU 1 C 1
ATOM 1468 O O . LEU A 1 213 ? 36.346 45.394 129.420 1.00 24.00 213 LEU 1 O 1
ATOM 1473 N N . VAL A 1 214 ? 37.105 44.237 127.659 1.00 15.54 214 VAL 1 N 1
ATOM 1474 C CA . VAL A 1 214 ? 37.688 45.372 126.983 1.00 13.47 214 VAL 1 CA 1
ATOM 1475 C C . VAL A 1 214 ? 36.592 46.395 126.701 1.00 18.99 214 VAL 1 C 1
ATOM 1476 O O . VAL A 1 214 ? 35.532 46.055 126.150 1.00 26.91 214 VAL 1 O 1
ATOM 1480 N N . LYS A 1 215 ? 36.851 47.634 127.114 1.00 23.25 215 LYS 1 N 1
ATOM 1481 C CA . LYS A 1 215 ? 35.963 48.766 126.879 1.00 18.24 215 LYS 1 CA 1
ATOM 1482 C C . LYS A 1 215 ? 36.718 50.053 126.643 1.00 24.64 215 LYS 1 C 1
ATOM 1483 O O . LYS A 1 215 ? 37.881 50.195 127.037 1.00 30.58 215 LYS 1 O 1
ATOM 1489 N N . PRO A 1 216 ? 36.097 50.990 125.910 1.00 28.45 216 PRO 1 N 1
ATOM 1490 C CA . PRO A 1 216 ? 36.753 52.273 125.641 1.00 33.83 216 PRO 1 CA 1
ATOM 1491 C C . PRO A 1 216 ? 37.007 52.947 127.000 1.00 46.53 216 PRO 1 C 1
ATOM 1492 O O . PRO A 1 216 ? 36.137 52.918 127.879 1.00 53.33 216 PRO 1 O 1
ATOM 1496 N N . ALA A 1 217 ? 38.206 53.481 127.197 1.00 57.09 217 ALA 1 N 1
ATOM 1497 C CA . ALA A 1 217 ? 38.538 54.146 128.451 1.00 65.11 217 ALA 1 CA 1
ATOM 1498 C C . ALA A 1 217 ? 38.128 55.620 128.358 1.00 74.68 217 ALA 1 C 1
ATOM 1499 O O . ALA A 1 217 ? 37.488 56.128 129.310 1.00 83.39 217 ALA 1 O 1
ATOM 1501 N N . LYS A 1 218 ? 38.429 56.237 127.312 1.00 82.39 218 LYS 1 N 1
ATOM 1502 N N . ARG B 2 13 ? 8.561 -3.596 121.616 1.00 58.38 13 ARG 2 N 1
ATOM 1503 C CA . ARG B 2 13 ? 10.035 -3.342 121.731 1.00 38.74 13 ARG 2 CA 1
ATOM 1504 C C . ARG B 2 13 ? 10.768 -4.641 122.092 1.00 31.71 13 ARG 2 C 1
ATOM 1505 O O . ARG B 2 13 ? 11.606 -4.680 122.993 1.00 29.82 13 ARG 2 O 1
ATOM 1513 N N . ILE B 2 14 ? 10.462 -5.699 121.359 1.00 22.25 14 ILE 2 N 1
ATOM 1514 C CA . ILE B 2 14 ? 11.060 -6.984 121.619 1.00 17.69 14 ILE 2 CA 1
ATOM 1515 C C . ILE B 2 14 ? 12.189 -7.173 120.641 1.00 18.14 14 ILE 2 C 1
ATOM 1516 O O . ILE B 2 14 ? 11.977 -7.071 119.444 1.00 24.92 14 ILE 2 O 1
ATOM 1521 N N . VAL B 2 15 ? 13.392 -7.407 121.149 1.00 15.53 15 VAL 2 N 1
ATOM 1522 C CA . VAL B 2 15 ? 14.549 -7.565 120.293 1.00 12.15 15 VAL 2 CA 1
ATOM 1523 C C . VAL B 2 15 ? 15.413 -8.694 120.787 1.00 17.55 15 VAL 2 C 1
ATOM 1524 O O . VAL B 2 15 ? 15.826 -8.703 121.951 1.00 22.54 15 VAL 2 O 1
ATOM 1528 N N . THR B 2 16 ? 15.770 -9.588 119.876 1.00 17.03 16 THR 2 N 1
ATOM 1529 C CA . THR B 2 16 ? 16.617 -10.711 120.223 1.00 11.62 16 THR 2 CA 1
ATOM 1530 C C . THR B 2 16 ? 17.964 -10.567 119.578 1.00 9.17 16 THR 2 C 1
ATOM 1531 O O . THR B 2 16 ? 18.033 -10.488 118.378 1.00 14.99 16 THR 2 O 1
ATOM 1535 N N . THR B 2 17 ? 19.027 -10.485 120.367 1.00 15.25 17 THR 2 N 1
ATOM 1536 C CA . THR B 2 17 ? 20.374 -10.398 119.814 1.00 11.66 17 THR 2 CA 1
ATOM 1537 C C . THR B 2 17 ? 20.947 -11.771 119.969 1.00 16.22 17 THR 2 C 1
ATOM 1538 O O . THR B 2 17 ? 20.811 -12.393 121.031 1.00 23.62 17 THR 2 O 1
ATOM 1542 N N . SER B 2 18 ? 21.630 -12.246 118.951 1.00 12.52 18 SER 2 N 1
ATOM 1543 C CA . SER B 2 18 ? 22.220 -13.546 119.104 1.00 13.57 18 SER 2 CA 1
ATOM 1544 C C . SER B 2 18 ? 23.660 -13.540 118.619 1.00 12.82 18 SER 2 C 1
ATOM 1545 O O . SER B 2 18 ? 24.026 -12.738 117.751 1.00 17.45 18 SER 2 O 1
ATOM 1548 N N . HIS B 2 19 ? 24.494 -14.318 119.308 1.00 4.86 19 HIS 2 N 1
ATOM 1549 C CA . HIS B 2 19 ? 25.912 -14.476 118.990 1.00 8.38 19 HIS 2 CA 1
ATOM 1550 C C . HIS B 2 19 ? 26.222 -15.921 119.251 1.00 8.82 19 HIS 2 C 1
ATOM 1551 O O . HIS B 2 19 ? 26.125 -16.393 120.376 1.00 10.78 19 HIS 2 O 1
ATOM 1558 N N . GLY B 2 20 ? 26.591 -16.631 118.205 1.00 12.23 20 GLY 2 N 1
ATOM 1559 C CA . GLY B 2 20 ? 26.909 -18.025 118.379 1.00 13.42 20 GLY 2 CA 1
ATOM 1560 C C . GLY B 2 20 ? 25.721 -18.766 118.918 1.00 11.81 20 GLY 2 C 1
ATOM 1561 O O . GLY B 2 20 ? 24.598 -18.564 118.445 1.00 19.03 20 GLY 2 O 1
ATOM 1562 N N . THR B 2 21 ? 25.972 -19.616 119.911 1.00 15.50 21 THR 2 N 1
ATOM 1563 C CA . THR B 2 21 ? 24.921 -20.413 120.532 1.00 15.23 21 THR 2 CA 1
ATOM 1564 C C . THR B 2 21 ? 24.236 -19.682 121.666 1.00 18.50 21 THR 2 C 1
ATOM 1565 O O . THR B 2 21 ? 23.463 -20.292 122.408 1.00 26.30 21 THR 2 O 1
ATOM 1569 N N . THR B 2 22 ? 24.485 -18.379 121.782 1.00 12.57 22 THR 2 N 1
ATOM 1570 C CA . THR B 2 22 ? 23.884 -17.600 122.848 1.00 8.55 22 THR 2 CA 1
ATOM 1571 C C . THR B 2 22 ? 22.911 -16.558 122.330 1.00 9.94 22 THR 2 C 1
ATOM 1572 O O . THR B 2 22 ? 23.182 -15.909 121.320 1.00 16.16 22 THR 2 O 1
ATOM 1576 N N . THR B 2 23 ? 21.733 -16.475 122.944 1.00 12.51 23 THR 2 N 1
ATOM 1577 C CA . THR B 2 23 ? 20.779 -15.450 122.557 1.00 11.83 23 THR 2 CA 1
ATOM 1578 C C . THR B 2 23 ? 20.343 -14.616 123.759 1.00 14.52 23 THR 2 C 1
ATOM 1579 O O . THR B 2 23 ? 20.554 -14.979 124.935 1.00 15.53 23 THR 2 O 1
ATOM 1583 N N . SER B 2 24 ? 19.742 -13.482 123.447 1.00 13.92 24 SER 2 N 1
ATOM 1584 C CA . SER B 2 24 ? 19.272 -12.575 124.454 1.00 16.71 24 SER 2 CA 1
ATOM 1585 C C . SER B 2 24 ? 18.047 -11.872 123.900 1.00 15.41 24 SER 2 C 1
ATOM 1586 O O . SER B 2 24 ? 18.106 -11.187 122.881 1.00 17.64 24 SER 2 O 1
ATOM 1589 N N . THR B 2 25 ? 16.939 -12.044 124.585 1.00 11.06 25 THR 2 N 1
ATOM 1590 C CA . THR B 2 25 ? 15.710 -11.421 124.183 1.00 5.89 25 THR 2 CA 1
ATOM 1591 C C . THR B 2 25 ? 15.295 -10.435 125.265 1.00 11.29 25 THR 2 C 1
ATOM 1592 O O . THR B 2 25 ? 15.272 -10.789 126.434 1.00 12.59 25 THR 2 O 1
ATOM 1596 N N . THR B 2 26 ? 15.054 -9.182 124.883 1.00 13.69 26 THR 2 N 1
ATOM 1597 C CA . THR B 2 26 ? 14.587 -8.157 125.808 1.00 9.34 26 THR 2 CA 1
ATOM 1598 C C . THR B 2 26 ? 13.241 -7.678 125.290 1.00 14.47 26 THR 2 C 1
ATOM 1599 O O . THR B 2 26 ? 12.999 -7.678 124.084 1.00 15.85 26 THR 2 O 1
ATOM 1603 N N . GLN B 2 27 ? 12.364 -7.273 126.198 1.00 15.75 27 GLN 2 N 1
ATOM 1604 C CA . GLN B 2 27 ? 11.062 -6.783 125.795 1.00 13.03 27 GLN 2 CA 1
ATOM 1605 C C . GLN B 2 27 ? 10.944 -5.288 126.066 1.00 19.02 27 GLN 2 C 1
ATOM 1606 O O . GLN B 2 27 ? 9.862 -4.724 125.935 1.00 29.68 27 GLN 2 O 1
ATOM 1612 N N . SER B 2 28 ? 12.027 -4.639 126.483 1.00 21.57 28 SER 2 N 1
ATOM 1613 C CA . SER B 2 28 ? 11.952 -3.196 126.722 1.00 24.58 28 SER 2 CA 1
ATOM 1614 C C . SER B 2 28 ? 13.095 -2.484 126.026 1.00 23.61 28 SER 2 C 1
ATOM 1615 O O . SER B 2 28 ? 13.676 -1.537 126.561 1.00 23.60 28 SER 2 O 1
ATOM 1618 N N . SER B 2 29 ? 13.415 -2.947 124.827 1.00 17.16 29 SER 2 N 1
ATOM 1619 C CA . SER B 2 29 ? 14.477 -2.335 124.079 1.00 17.71 29 SER 2 CA 1
ATOM 1620 C C . SER B 2 29 ? 14.169 -0.881 123.830 1.00 18.75 29 SER 2 C 1
ATOM 1621 O O . SER B 2 29 ? 13.021 -0.479 123.707 1.00 19.79 29 SER 2 O 1
ATOM 1624 N N . VAL B 2 30 ? 15.234 -0.116 123.664 1.00 25.64 30 VAL 2 N 1
ATOM 1625 C CA . VAL B 2 30 ? 15.161 1.315 123.430 1.00 13.88 30 VAL 2 CA 1
ATOM 1626 C C . VAL B 2 30 ? 16.143 1.614 122.246 1.00 11.69 30 VAL 2 C 1
ATOM 1627 O O . VAL B 2 30 ? 16.480 2.757 121.928 1.00 21.14 30 VAL 2 O 1
ATOM 1631 N N . GLY B 2 31 ? 16.556 0.538 121.579 1.00 12.27 31 GLY 2 N 1
ATOM 1632 C CA . GLY B 2 31 ? 17.467 0.614 120.453 1.00 7.92 31 GLY 2 CA 1
ATOM 1633 C C . GLY B 2 31 ? 18.891 0.327 120.842 1.00 11.19 31 GLY 2 C 1
ATOM 1634 O O . GLY B 2 31 ? 19.166 0.135 122.018 1.00 29.22 31 GLY 2 O 1
ATOM 1635 N N . VAL B 2 32 ? 19.775 0.260 119.852 1.00 9.43 32 VAL 2 N 1
ATOM 1636 C CA . VAL B 2 32 ? 21.209 0.041 120.056 1.00 8.76 32 VAL 2 CA 1
ATOM 1637 C C . VAL B 2 32 ? 21.931 1.357 119.755 1.00 9.70 32 VAL 2 C 1
ATOM 1638 O O . VAL B 2 32 ? 21.525 2.093 118.869 1.00 18.73 32 VAL 2 O 1
ATOM 1642 N N . THR B 2 33 ? 22.961 1.677 120.528 1.00 11.76 33 THR 2 N 1
ATOM 1643 C CA . THR B 2 33 ? 23.743 2.879 120.298 1.00 5.79 33 THR 2 CA 1
ATOM 1644 C C . THR B 2 33 ? 25.073 2.427 119.733 1.00 13.10 33 THR 2 C 1
ATOM 1645 O O . THR B 2 33 ? 25.796 1.631 120.352 1.00 23.57 33 THR 2 O 1
ATOM 1649 N N . TYR B 2 34 ? 25.362 2.873 118.520 1.00 16.72 34 TYR 2 N 1
ATOM 1650 C CA . TYR B 2 34 ? 26.614 2.518 117.870 1.00 13.35 34 TYR 2 CA 1
ATOM 1651 C C . TYR B 2 34 ? 27.604 3.615 118.183 1.00 13.29 34 TYR 2 C 1
ATOM 1652 O O . TYR B 2 34 ? 27.331 4.777 117.898 1.00 25.74 34 TYR 2 O 1
ATOM 1661 N N . GLY B 2 35 ? 28.739 3.269 118.779 1.00 6.15 35 GLY 2 N 1
ATOM 1662 C CA . GLY B 2 35 ? 29.702 4.296 119.117 1.00 2.00 35 GLY 2 CA 1
ATOM 1663 C C . GLY B 2 35 ? 30.868 4.538 118.177 1.00 6.22 35 GLY 2 C 1
ATOM 1664 O O . GLY B 2 35 ? 31.658 3.642 117.948 1.00 9.17 35 GLY 2 O 1
ATOM 1665 N N . TYR B 2 36 ? 30.984 5.756 117.642 1.00 15.11 36 TYR 2 N 1
ATOM 1666 C CA . TYR B 2 36 ? 32.110 6.136 116.777 1.00 12.31 36 TYR 2 CA 1
ATOM 1667 C C . TYR B 2 36 ? 32.176 5.478 115.406 1.00 14.35 36 TYR 2 C 1
ATOM 1668 O O . TYR B 2 36 ? 32.992 5.871 114.565 1.00 15.18 36 TYR 2 O 1
ATOM 1677 N N . ALA B 2 37 ? 31.324 4.482 115.177 1.00 11.48 37 ALA 2 N 1
ATOM 1678 C CA . ALA B 2 37 ? 31.314 3.767 113.907 1.00 7.66 37 ALA 2 CA 1
ATOM 1679 C C . ALA B 2 37 ? 30.091 2.880 113.835 1.00 17.08 37 ALA 2 C 1
ATOM 1680 O O . ALA B 2 37 ? 29.612 2.388 114.875 1.00 22.62 37 ALA 2 O 1
ATOM 1682 N N . LEU B 2 38 ? 29.620 2.623 112.615 1.00 14.62 38 LEU 2 N 1
ATOM 1683 C CA . LEU B 2 38 ? 28.468 1.739 112.441 1.00 7.71 38 LEU 2 CA 1
ATOM 1684 C C . LEU B 2 38 ? 28.887 0.281 112.395 1.00 12.07 38 LEU 2 C 1
ATOM 1685 O O . LEU B 2 38 ? 28.071 -0.601 112.647 1.00 18.86 38 LEU 2 O 1
ATOM 1690 N N . THR B 2 39 ? 30.170 0.036 112.129 1.00 20.12 39 THR 2 N 1
ATOM 1691 C CA . THR B 2 39 ? 30.727 -1.313 112.069 1.00 22.91 39 THR 2 CA 1
ATOM 1692 C C . THR B 2 39 ? 32.183 -1.362 112.471 1.00 25.10 39 THR 2 C 1
ATOM 1693 O O . THR B 2 39 ? 32.915 -0.375 112.356 1.00 36.06 39 THR 2 O 1
ATOM 1697 N N . ASP B 2 40 ? 32.616 -2.560 112.839 1.00 19.88 40 ASP 2 N 1
ATOM 1698 C CA . ASP B 2 40 ? 33.979 -2.801 113.245 1.00 20.36 40 ASP 2 CA 1
ATOM 1699 C C . ASP B 2 40 ? 34.587 -3.543 112.075 1.00 26.51 40 ASP 2 C 1
ATOM 1700 O O . ASP B 2 40 ? 34.651 -4.755 112.070 1.00 43.97 40 ASP 2 O 1
ATOM 1705 N N . LYS B 2 41 ? 34.937 -2.822 111.028 1.00 32.64 41 LYS 2 N 1
ATOM 1706 C CA . LYS B 2 41 ? 35.516 -3.447 109.846 1.00 34.05 41 LYS 2 CA 1
ATOM 1707 C C . LYS B 2 41 ? 36.953 -3.766 110.189 1.00 30.76 41 LYS 2 C 1
ATOM 1708 O O . LYS B 2 41 ? 37.653 -2.906 110.721 1.00 42.64 41 LYS 2 O 1
ATOM 1714 N N . PHE B 2 42 ? 37.409 -4.987 109.934 1.00 28.20 42 PHE 2 N 1
ATOM 1715 C CA . PHE B 2 42 ? 38.806 -5.297 110.245 1.00 30.31 42 PHE 2 CA 1
ATOM 1716 C C . PHE B 2 42 ? 39.736 -5.152 109.033 1.00 32.77 42 PHE 2 C 1
ATOM 1717 O O . PHE B 2 42 ? 39.599 -5.882 108.047 1.00 30.84 42 PHE 2 O 1
ATOM 1725 N N . LEU B 2 43 ? 40.656 -4.189 109.119 1.00 27.72 43 LEU 2 N 1
ATOM 1726 C CA . LEU B 2 43 ? 41.649 -3.931 108.081 1.00 18.31 43 LEU 2 CA 1
ATOM 1727 C C . LEU B 2 43 ? 42.973 -4.416 108.605 1.00 20.33 43 LEU 2 C 1
ATOM 1728 O O . LEU B 2 43 ? 43.555 -3.821 109.533 1.00 27.76 43 LEU 2 O 1
ATOM 1733 N N . PRO B 2 44 ? 43.441 -5.543 108.070 1.00 18.22 44 PRO 2 N 1
ATOM 1734 C CA . PRO B 2 44 ? 44.715 -6.099 108.506 1.00 15.85 44 PRO 2 CA 1
ATOM 1735 C C . PRO B 2 44 ? 45.860 -5.162 108.158 1.00 10.43 44 PRO 2 C 1
ATOM 1736 O O . PRO B 2 44 ? 45.830 -4.511 107.113 1.00 10.59 44 PRO 2 O 1
ATOM 1740 N N . GLY B 2 45 ? 46.817 -5.040 109.084 1.00 13.55 45 GLY 2 N 1
ATOM 1741 C CA . GLY B 2 45 ? 47.970 -4.180 108.874 1.00 6.16 45 GLY 2 CA 1
ATOM 1742 C C . GLY B 2 45 ? 49.283 -4.953 108.962 1.00 10.63 45 GLY 2 C 1
ATOM 1743 O O . GLY B 2 45 ? 49.311 -6.149 109.316 1.00 23.56 45 GLY 2 O 1
ATOM 1744 N N . PRO B 2 46 ? 50.406 -4.285 108.665 1.00 5.97 46 PRO 2 N 1
ATOM 1745 C CA . PRO B 2 46 ? 51.757 -4.866 108.692 1.00 11.98 46 PRO 2 CA 1
ATOM 1746 C C . PRO B 2 46 ? 52.274 -5.388 110.056 1.00 12.92 46 PRO 2 C 1
ATOM 1747 O O . PRO B 2 46 ? 53.235 -6.175 110.106 1.00 17.38 46 PRO 2 O 1
ATOM 1751 N N . ASN B 2 47 ? 51.626 -4.987 111.143 1.00 3.54 47 ASN 2 N 1
ATOM 1752 C CA . ASN B 2 47 ? 52.049 -5.398 112.471 1.00 10.49 47 ASN 2 CA 1
ATOM 1753 C C . ASN B 2 47 ? 51.884 -6.896 112.708 1.00 15.73 47 ASN 2 C 1
ATOM 1754 O O . ASN B 2 47 ? 52.500 -7.424 113.628 1.00 23.29 47 ASN 2 O 1
ATOM 1759 N N . THR B 2 48 ? 51.029 -7.565 111.926 1.00 6.27 48 THR 2 N 1
ATOM 1760 C CA . THR B 2 48 ? 50.796 -9.002 112.085 1.00 4.74 48 THR 2 CA 1
ATOM 1761 C C . THR B 2 48 ? 51.385 -9.864 110.976 1.00 12.41 48 THR 2 C 1
ATOM 1762 O O . THR B 2 48 ? 51.241 -11.106 110.987 1.00 12.03 48 THR 2 O 1
ATOM 1766 N N . ASN B 2 49 ? 51.975 -9.220 109.977 1.00 8.29 49 ASN 2 N 1
ATOM 1767 C CA . ASN B 2 49 ? 52.605 -9.950 108.879 1.00 14.17 49 ASN 2 CA 1
ATOM 1768 C C . ASN B 2 49 ? 51.609 -10.901 108.183 1.00 14.93 49 ASN 2 C 1
ATOM 1769 O O . ASN B 2 49 ? 51.987 -11.876 107.554 1.00 12.64 49 ASN 2 O 1
ATOM 1774 N N . GLY B 2 50 ? 50.321 -10.610 108.306 1.00 13.52 50 GLY 2 N 1
ATOM 1775 C CA . GLY B 2 50 ? 49.348 -11.454 107.653 1.00 10.90 50 GLY 2 CA 1
ATOM 1776 C C . GLY B 2 50 ? 49.106 -12.792 108.307 1.00 16.74 50 GLY 2 C 1
ATOM 1777 O O . GLY B 2 50 ? 48.378 -13.617 107.760 1.00 28.78 50 GLY 2 O 1
ATOM 1778 N N . LEU B 2 51 ? 49.670 -12.996 109.494 1.00 17.74 51 LEU 2 N 1
ATOM 1779 C CA . LEU B 2 51 ? 49.503 -14.251 110.207 1.00 5.13 51 LEU 2 CA 1
ATOM 1780 C C . LEU B 2 51 ? 48.318 -14.275 111.177 1.00 11.37 51 LEU 2 C 1
ATOM 1781 O O . LEU B 2 51 ? 48.075 -15.308 111.806 1.00 20.22 51 LEU 2 O 1
ATOM 1786 N N . GLU B 2 52 ? 47.610 -13.154 111.345 1.00 7.43 52 GLU 2 N 1
ATOM 1787 C CA . GLU B 2 52 ? 46.471 -13.105 112.273 1.00 6.83 52 GLU 2 CA 1
ATOM 1788 C C . GLU B 2 52 ? 45.318 -13.950 111.763 1.00 12.36 52 GLU 2 C 1
ATOM 1789 O O . GLU B 2 52 ? 45.222 -14.192 110.562 1.00 28.62 52 GLU 2 O 1
ATOM 1795 N N . THR B 2 53 ? 44.470 -14.435 112.664 1.00 12.63 53 THR 2 N 1
ATOM 1796 C CA . THR B 2 53 ? 43.316 -15.249 112.281 1.00 9.77 53 THR 2 CA 1
ATOM 1797 C C . THR B 2 53 ? 42.133 -14.936 113.160 1.00 11.53 53 THR 2 C 1
ATOM 1798 O O . THR B 2 53 ? 42.280 -14.558 114.326 1.00 14.95 53 THR 2 O 1
ATOM 1802 N N . ARG B 2 54 ? 40.945 -15.100 112.606 1.00 12.33 54 ARG 2 N 1
ATOM 1803 C CA . ARG B 2 54 ? 39.757 -14.811 113.367 1.00 5.51 54 ARG 2 CA 1
ATOM 1804 C C . ARG B 2 54 ? 39.324 -16.044 114.094 1.00 9.21 54 ARG 2 C 1
ATOM 1805 O O . ARG B 2 54 ? 39.435 -17.136 113.547 1.00 14.15 54 ARG 2 O 1
ATOM 1813 N N . VAL B 2 55 ? 38.838 -15.887 115.326 1.00 10.14 55 VAL 2 N 1
ATOM 1814 C CA . VAL B 2 55 ? 38.337 -17.047 116.049 1.00 13.72 55 VAL 2 CA 1
ATOM 1815 C C . VAL B 2 55 ? 36.899 -16.763 116.439 1.00 11.81 55 VAL 2 C 1
ATOM 1816 O O . VAL B 2 55 ? 36.618 -16.143 117.454 1.00 15.16 55 VAL 2 O 1
ATOM 1820 N N . GLU B 2 56 ? 35.984 -17.175 115.567 1.00 14.94 56 GLU 2 N 1
ATOM 1821 C CA . GLU B 2 56 ? 34.567 -16.928 115.780 1.00 16.88 56 GLU 2 CA 1
ATOM 1822 C C . GLU B 2 56 ? 33.976 -17.575 117.005 1.00 17.85 56 GLU 2 C 1
ATOM 1823 O O . GLU B 2 56 ? 33.040 -17.051 117.614 1.00 26.94 56 GLU 2 O 1
ATOM 1829 N N . GLN B 2 57 ? 34.500 -18.737 117.351 1.00 14.69 57 GLN 2 N 1
ATOM 1830 C CA . GLN B 2 57 ? 34.028 -19.479 118.507 1.00 16.75 57 GLN 2 CA 1
ATOM 1831 C C . GLN B 2 57 ? 33.983 -18.647 119.785 1.00 15.61 57 GLN 2 C 1
ATOM 1832 O O . GLN B 2 57 ? 33.223 -18.950 120.688 1.00 21.13 57 GLN 2 O 1
ATOM 1838 N N . ALA B 2 58 ? 34.808 -17.608 119.848 1.00 8.07 58 ALA 2 N 1
ATOM 1839 C CA . ALA B 2 58 ? 34.902 -16.719 121.002 1.00 7.05 58 ALA 2 CA 1
ATOM 1840 C C . ALA B 2 58 ? 33.802 -15.688 121.093 1.00 12.91 58 ALA 2 C 1
ATOM 1841 O O . ALA B 2 58 ? 33.546 -15.148 122.158 1.00 24.39 58 ALA 2 O 1
ATOM 1843 N N . GLU B 2 59 ? 33.194 -15.380 119.959 1.00 11.91 59 GLU 2 N 1
ATOM 1844 C CA . GLU B 2 59 ? 32.175 -14.351 119.865 1.00 2.84 59 GLU 2 CA 1
ATOM 1845 C C . GLU B 2 59 ? 30.814 -14.809 120.326 1.00 12.12 59 GLU 2 C 1
ATOM 1846 O O . GLU B 2 59 ? 29.955 -15.183 119.504 1.00 17.52 59 GLU 2 O 1
ATOM 1852 N N . ARG B 2 60 ? 30.652 -14.822 121.655 1.00 10.52 60 ARG 2 N 1
ATOM 1853 C CA . ARG B 2 60 ? 29.404 -15.213 122.336 1.00 11.49 60 ARG 2 CA 1
ATOM 1854 C C . ARG B 2 60 ? 29.269 -14.464 123.648 1.00 13.14 60 ARG 2 C 1
ATOM 1855 O O . ARG B 2 60 ? 30.251 -13.981 124.205 1.00 21.92 60 ARG 2 O 1
ATOM 1863 N N . PHE B 2 61 ? 28.052 -14.436 124.172 1.00 8.11 61 PHE 2 N 1
ATOM 1864 C CA . PHE B 2 61 ? 27.786 -13.728 125.407 1.00 5.58 61 PHE 2 CA 1
ATOM 1865 C C . PHE B 2 61 ? 28.302 -14.342 126.703 1.00 11.65 61 PHE 2 C 1
ATOM 1866 O O . PHE B 2 61 ? 28.321 -15.563 126.883 1.00 18.51 61 PHE 2 O 1
ATOM 1874 N N . PHE B 2 62 ? 28.712 -13.464 127.607 1.00 10.88 62 PHE 2 N 1
ATOM 1875 C CA . PHE B 2 62 ? 29.090 -13.870 128.936 1.00 12.95 62 PHE 2 CA 1
ATOM 1876 C C . PHE B 2 62 ? 28.421 -12.831 129.839 1.00 19.88 62 PHE 2 C 1
ATOM 1877 O O . PHE B 2 62 ? 28.130 -11.702 129.399 1.00 14.23 62 PHE 2 O 1
ATOM 1885 N N . LYS B 2 63 ? 28.081 -13.250 131.055 1.00 21.70 63 LYS 2 N 1
ATOM 1886 C CA . LYS B 2 63 ? 27.370 -12.403 132.014 1.00 11.44 63 LYS 2 CA 1
ATOM 1887 C C . LYS B 2 63 ? 28.157 -12.093 133.295 1.00 18.73 63 LYS 2 C 1
ATOM 1888 O O . LYS B 2 63 ? 29.077 -12.830 133.676 1.00 25.68 63 LYS 2 O 1
ATOM 1894 N N . HIS B 2 64 ? 27.803 -10.975 133.934 1.00 24.32 64 HIS 2 N 1
ATOM 1895 C CA . HIS B 2 64 ? 28.415 -10.494 135.174 1.00 20.52 64 HIS 2 CA 1
ATOM 1896 C C . HIS B 2 64 ? 27.470 -9.657 135.968 1.00 17.27 64 HIS 2 C 1
ATOM 1897 O O . HIS B 2 64 ? 26.678 -8.915 135.394 1.00 23.99 64 HIS 2 O 1
ATOM 1904 N N . LYS B 2 65 ? 27.533 -9.757 137.288 1.00 9.75 65 LYS 2 N 1
ATOM 1905 C CA . LYS B 2 65 ? 26.698 -8.869 138.065 1.00 11.05 65 LYS 2 CA 1
ATOM 1906 C C . LYS B 2 65 ? 27.588 -7.664 138.320 1.00 11.48 65 LYS 2 C 1
ATOM 1907 O O . LYS B 2 65 ? 28.733 -7.833 138.678 1.00 22.13 65 LYS 2 O 1
ATOM 1913 N N . LEU B 2 66 ? 27.109 -6.461 138.050 1.00 14.74 66 LEU 2 N 1
ATOM 1914 C CA . LEU B 2 66 ? 27.921 -5.270 138.276 1.00 12.06 66 LEU 2 CA 1
ATOM 1915 C C . LEU B 2 66 ? 27.716 -4.684 139.695 1.00 14.66 66 LEU 2 C 1
ATOM 1916 O O . LEU B 2 66 ? 28.688 -4.426 140.404 1.00 14.16 66 LEU 2 O 1
ATOM 1921 N N . PHE B 2 67 ? 26.460 -4.479 140.107 1.00 12.73 67 PHE 2 N 1
ATOM 1922 C CA . PHE B 2 67 ? 26.153 -3.937 141.429 1.00 5.02 67 PHE 2 CA 1
ATOM 1923 C C . PHE B 2 67 ? 24.655 -3.870 141.691 1.00 10.63 67 PHE 2 C 1
ATOM 1924 O O . PHE B 2 67 ? 23.879 -4.275 140.835 1.00 18.43 67 PHE 2 O 1
ATOM 1932 N N . ASP B 2 68 ? 24.260 -3.442 142.895 1.00 15.20 68 ASP 2 N 1
ATOM 1933 C CA . ASP B 2 68 ? 22.840 -3.299 143.278 1.00 12.93 68 ASP 2 CA 1
ATOM 1934 C C . ASP B 2 68 ? 22.519 -1.820 143.341 1.00 16.04 68 ASP 2 C 1
ATOM 1935 O O . ASP B 2 68 ? 23.187 -1.059 144.035 1.00 21.98 68 ASP 2 O 1
ATOM 1940 N N . TRP B 2 69 ? 21.579 -1.399 142.517 1.00 16.33 69 TRP 2 N 1
ATOM 1941 C CA . TRP B 2 69 ? 21.177 -0.017 142.475 1.00 11.82 69 TRP 2 CA 1
ATOM 1942 C C . TRP B 2 69 ? 20.264 0.117 143.668 1.00 15.46 69 TRP 2 C 1
ATOM 1943 O O . TRP B 2 69 ? 19.244 -0.564 143.753 1.00 16.72 69 TRP 2 O 1
ATOM 1954 N N . THR B 2 70 ? 20.679 0.935 144.627 1.00 20.33 70 THR 2 N 1
ATOM 1955 C CA . THR B 2 70 ? 19.938 1.117 145.866 1.00 23.26 70 THR 2 CA 1
ATOM 1956 C C . THR B 2 70 ? 19.550 2.544 146.163 1.00 22.91 70 THR 2 C 1
ATOM 1957 O O . THR B 2 70 ? 20.068 3.505 145.577 1.00 32.62 70 THR 2 O 1
ATOM 1961 N N . LEU B 2 71 ? 18.713 2.662 147.178 1.00 20.95 71 LEU 2 N 1
ATOM 1962 C CA . LEU B 2 71 ? 18.180 3.937 147.598 1.00 18.90 71 LEU 2 CA 1
ATOM 1963 C C . LEU B 2 71 ? 19.164 4.941 148.151 1.00 13.64 71 LEU 2 C 1
ATOM 1964 O O . LEU B 2 71 ? 18.888 6.128 148.094 1.00 18.71 71 LEU 2 O 1
ATOM 1969 N N . ASP B 2 72 ? 20.307 4.502 148.666 1.00 15.30 72 ASP 2 N 1
ATOM 1970 C CA . ASP B 2 72 ? 21.241 5.470 149.243 1.00 20.92 72 ASP 2 CA 1
ATOM 1971 C C . ASP B 2 72 ? 22.234 6.039 148.299 1.00 17.84 72 ASP 2 C 1
ATOM 1972 O O . ASP B 2 72 ? 22.809 7.076 148.576 1.00 32.62 72 ASP 2 O 1
ATOM 1977 N N . GLN B 2 73 ? 22.510 5.342 147.215 1.00 17.90 73 GLN 2 N 1
ATOM 1978 C CA . GLN B 2 73 ? 23.471 5.861 146.259 1.00 17.72 73 GLN 2 CA 1
ATOM 1979 C C . GLN B 2 73 ? 23.000 7.175 145.643 1.00 16.75 73 GLN 2 C 1
ATOM 1980 O O . GLN B 2 73 ? 21.878 7.296 145.156 1.00 21.78 73 GLN 2 O 1
ATOM 1986 N N . GLN B 2 74 ? 23.874 8.164 145.683 1.00 21.05 74 GLN 2 N 1
ATOM 1987 C CA . GLN B 2 74 ? 23.559 9.463 145.159 1.00 28.26 74 GLN 2 CA 1
ATOM 1988 C C . GLN B 2 74 ? 24.209 9.758 143.838 1.00 25.06 74 GLN 2 C 1
ATOM 1989 O O . GLN B 2 74 ? 25.059 8.995 143.357 1.00 24.16 74 GLN 2 O 1
ATOM 1995 N N . PHE B 2 75 ? 23.780 10.866 143.242 1.00 19.57 75 PHE 2 N 1
ATOM 1996 C CA . PHE B 2 75 ? 24.298 11.296 141.953 1.00 17.04 75 PHE 2 CA 1
ATOM 1997 C C . PHE B 2 75 ? 25.820 11.245 141.936 1.00 20.06 75 PHE 2 C 1
ATOM 1998 O O . PHE B 2 75 ? 26.466 11.704 142.866 1.00 28.69 75 PHE 2 O 1
ATOM 2006 N N . GLY B 2 76 ? 26.396 10.693 140.882 1.00 17.32 76 GLY 2 N 1
ATOM 2007 C CA . GLY B 2 76 ? 27.839 10.640 140.812 1.00 9.33 76 GLY 2 CA 1
ATOM 2008 C C . GLY B 2 76 ? 28.379 9.278 141.152 1.00 10.76 76 GLY 2 C 1
ATOM 2009 O O . GLY B 2 76 ? 29.506 8.957 140.766 1.00 10.14 76 GLY 2 O 1
ATOM 2010 N N . THR B 2 77 ? 27.608 8.478 141.885 1.00 3.50 77 THR 2 N 1
ATOM 2011 C CA . THR B 2 77 ? 28.061 7.141 142.240 1.00 5.22 77 THR 2 CA 1
ATOM 2012 C C . THR B 2 77 ? 28.389 6.425 140.946 1.00 12.54 77 THR 2 C 1
ATOM 2013 O O . THR B 2 77 ? 27.558 6.354 140.043 1.00 22.37 77 THR 2 O 1
ATOM 2017 N N . THR B 2 78 ? 29.588 5.872 140.879 1.00 16.22 78 THR 2 N 1
ATOM 2018 C CA . THR B 2 78 ? 30.046 5.218 139.675 1.00 14.83 78 THR 2 CA 1
ATOM 2019 C C . THR B 2 78 ? 30.614 3.819 139.803 1.00 16.57 78 THR 2 C 1
ATOM 2020 O O . THR B 2 78 ? 31.406 3.551 140.693 1.00 29.45 78 THR 2 O 1
ATOM 2024 N N . TYR B 2 79 ? 30.189 2.931 138.912 1.00 15.01 79 TYR 2 N 1
ATOM 2025 C CA . TYR B 2 79 ? 30.695 1.568 138.850 1.00 9.33 79 TYR 2 CA 1
ATOM 2026 C C . TYR B 2 79 ? 31.260 1.385 137.463 1.00 11.54 79 TYR 2 C 1
ATOM 2027 O O . TYR B 2 79 ? 30.632 1.771 136.483 1.00 17.61 79 TYR 2 O 1
ATOM 2036 N N . VAL B 2 80 ? 32.456 0.823 137.381 1.00 10.57 80 VAL 2 N 1
ATOM 2037 C CA . VAL B 2 80 ? 33.104 0.595 136.099 1.00 10.10 80 VAL 2 CA 1
ATOM 2038 C C . VAL B 2 80 ? 33.516 -0.864 135.958 1.00 13.23 80 VAL 2 C 1
ATOM 2039 O O . VAL B 2 80 ? 33.672 -1.572 136.949 1.00 25.21 80 VAL 2 O 1
ATOM 2043 N N . LEU B 2 81 ? 33.726 -1.285 134.721 1.00 14.61 81 LEU 2 N 1
ATOM 2044 C CA . LEU B 2 81 ? 34.165 -2.634 134.403 1.00 13.44 81 LEU 2 CA 1
ATOM 2045 C C . LEU B 2 81 ? 35.102 -2.454 133.219 1.00 14.92 81 LEU 2 C 1
ATOM 2046 O O . LEU B 2 81 ? 34.668 -2.030 132.147 1.00 21.39 81 LEU 2 O 1
ATOM 2051 N N . GLU B 2 82 ? 36.398 -2.645 133.449 1.00 13.01 82 GLU 2 N 1
ATOM 2052 C CA . GLU B 2 82 ? 37.368 -2.484 132.379 1.00 14.39 82 GLU 2 CA 1
ATOM 2053 C C . GLU B 2 82 ? 37.369 -3.741 131.521 1.00 19.58 82 GLU 2 C 1
ATOM 2054 O O . GLU B 2 82 ? 37.217 -4.862 132.036 1.00 23.15 82 GLU 2 O 1
ATOM 2060 N N . LEU B 2 83 ? 37.446 -3.525 130.209 1.00 11.07 83 LEU 2 N 1
ATOM 2061 C CA . LEU B 2 83 ? 37.449 -4.586 129.230 1.00 7.65 83 LEU 2 CA 1
ATOM 2062 C C . LEU B 2 83 ? 38.786 -4.555 128.541 1.00 13.54 83 LEU 2 C 1
ATOM 2063 O O . LEU B 2 83 ? 39.252 -3.493 128.155 1.00 24.40 83 LEU 2 O 1
ATOM 2068 N N . PRO B 2 84 ? 39.357 -5.728 128.247 1.00 14.89 84 PRO 2 N 1
ATOM 2069 C CA . PRO B 2 84 ? 38.831 -7.071 128.532 1.00 16.78 84 PRO 2 CA 1
ATOM 2070 C C . PRO B 2 84 ? 38.868 -7.450 129.978 1.00 16.06 84 PRO 2 C 1
ATOM 2071 O O . PRO B 2 84 ? 39.760 -7.068 130.711 1.00 16.50 84 PRO 2 O 1
ATOM 2075 N N . THR B 2 85 ? 37.876 -8.212 130.384 1.00 27.01 85 THR 2 N 1
ATOM 2076 C CA . THR B 2 85 ? 37.790 -8.640 131.753 1.00 26.72 85 THR 2 CA 1
ATOM 2077 C C . THR B 2 85 ? 38.259 -10.073 131.775 1.00 29.64 85 THR 2 C 1
ATOM 2078 O O . THR B 2 85 ? 38.557 -10.651 130.728 1.00 41.65 85 THR 2 O 1
ATOM 2082 N N . ASP B 2 86 ? 38.310 -10.646 132.966 1.00 34.31 86 ASP 2 N 1
ATOM 2083 C CA . ASP B 2 86 ? 38.704 -12.034 133.146 1.00 39.49 86 ASP 2 CA 1
ATOM 2084 C C . ASP B 2 86 ? 37.608 -12.926 132.596 1.00 35.13 86 ASP 2 C 1
ATOM 2085 O O . ASP B 2 86 ? 36.416 -12.761 132.903 1.00 37.12 86 ASP 2 O 1
ATOM 2090 N N . HIS B 2 87 ? 38.011 -13.916 131.822 1.00 24.88 87 HIS 2 N 1
ATOM 2091 C CA . HIS B 2 87 ? 37.030 -14.760 131.171 1.00 22.22 87 HIS 2 CA 1
ATOM 2092 C C . HIS B 2 87 ? 37.310 -16.224 131.416 1.00 16.78 87 HIS 2 C 1
ATOM 2093 O O . HIS B 2 87 ? 38.413 -16.700 131.189 1.00 24.74 87 HIS 2 O 1
ATOM 2100 N N . LYS B 2 88 ? 36.288 -16.955 131.828 1.00 17.14 88 LYS 2 N 1
ATOM 2101 C CA . LYS B 2 88 ? 36.450 -18.381 132.088 1.00 20.85 88 LYS 2 CA 1
ATOM 2102 C C . LYS B 2 88 ? 35.897 -19.224 130.945 1.00 25.36 88 LYS 2 C 1
ATOM 2103 O O . LYS B 2 88 ? 35.366 -20.298 131.158 1.00 25.17 88 LYS 2 O 1
ATOM 2109 N N . GLY B 2 89 ? 35.999 -18.732 129.726 1.00 26.04 89 GLY 2 N 1
ATOM 2110 C CA . GLY B 2 89 ? 35.460 -19.485 128.622 1.00 13.90 89 GLY 2 CA 1
ATOM 2111 C C . GLY B 2 89 ? 36.463 -19.432 127.512 1.00 17.80 89 GLY 2 C 1
ATOM 2112 O O . GLY B 2 89 ? 37.634 -19.094 127.723 1.00 26.61 89 GLY 2 O 1
ATOM 2113 N N . ILE B 2 90 ? 35.972 -19.650 126.308 1.00 15.76 90 ILE 2 N 1
ATOM 2114 C CA . ILE B 2 90 ? 36.811 -19.629 125.129 1.00 7.77 90 ILE 2 CA 1
ATOM 2115 C C . ILE B 2 90 ? 37.650 -18.352 124.994 1.00 10.54 90 ILE 2 C 1
ATOM 2116 O O . ILE B 2 90 ? 38.867 -18.435 124.803 1.00 10.98 90 ILE 2 O 1
ATOM 2121 N N . TYR B 2 91 ? 37.021 -17.178 125.094 1.00 7.74 91 TYR 2 N 1
ATOM 2122 C CA . TYR B 2 91 ? 37.767 -15.934 124.944 1.00 6.14 91 TYR 2 CA 1
ATOM 2123 C C . TYR B 2 91 ? 39.005 -15.942 125.809 1.00 12.81 91 TYR 2 C 1
ATOM 2124 O O . TYR B 2 91 ? 40.096 -15.677 125.328 1.00 21.40 91 TYR 2 O 1
ATOM 2133 N N . GLY B 2 92 ? 38.837 -16.312 127.071 1.00 10.90 92 GLY 2 N 1
ATOM 2134 C CA . GLY B 2 92 ? 39.966 -16.386 127.978 1.00 15.94 92 GLY 2 CA 1
ATOM 2135 C C . GLY B 2 92 ? 41.086 -17.330 127.522 1.00 22.67 92 GLY 2 C 1
ATOM 2136 O O . GLY B 2 92 ? 42.271 -17.078 127.815 1.00 29.79 92 GLY 2 O 1
ATOM 2137 N N . GLN B 2 93 ? 40.741 -18.408 126.814 1.00 12.67 93 GLN 2 N 1
ATOM 2138 C CA . GLN B 2 93 ? 41.747 -19.350 126.334 1.00 10.13 93 GLN 2 CA 1
ATOM 2139 C C . GLN B 2 93 ? 42.665 -18.677 125.313 1.00 13.88 93 GLN 2 C 1
ATOM 2140 O O . GLN B 2 93 ? 43.866 -18.941 125.283 1.00 16.22 93 GLN 2 O 1
ATOM 2146 N N . LEU B 2 94 ? 42.108 -17.778 124.507 1.00 14.89 94 LEU 2 N 1
ATOM 2147 C CA . LEU B 2 94 ? 42.879 -17.084 123.478 1.00 14.60 94 LEU 2 CA 1
ATOM 2148 C C . LEU B 2 94 ? 44.075 -16.375 124.064 1.00 15.56 94 LEU 2 C 1
ATOM 2149 O O . LEU B 2 94 ? 45.162 -16.338 123.478 1.00 17.01 94 LEU 2 O 1
ATOM 2154 N N . VAL B 2 95 ? 43.841 -15.786 125.220 1.00 13.94 95 VAL 2 N 1
ATOM 2155 C CA . VAL B 2 95 ? 44.856 -15.046 125.932 1.00 17.79 95 VAL 2 CA 1
ATOM 2156 C C . VAL B 2 95 ? 46.057 -15.896 126.329 1.00 20.76 95 VAL 2 C 1
ATOM 2157 O O . VAL B 2 95 ? 47.178 -15.380 126.376 1.00 27.07 95 VAL 2 O 1
ATOM 2161 N N . ASP B 2 96 ? 45.845 -17.189 126.584 1.00 20.47 96 ASP 2 N 1
ATOM 2162 C CA . ASP B 2 96 ? 46.956 -18.074 126.974 1.00 23.00 96 ASP 2 CA 1
ATOM 2163 C C . ASP B 2 96 ? 47.718 -18.629 125.783 1.00 20.40 96 ASP 2 C 1
ATOM 2164 O O . ASP B 2 96 ? 48.874 -19.017 125.911 1.00 27.34 96 ASP 2 O 1
ATOM 2169 N N . SER B 2 97 ? 47.036 -18.746 124.654 1.00 15.46 97 SER 2 N 1
ATOM 2170 C CA . SER B 2 97 ? 47.622 -19.308 123.449 1.00 15.04 97 SER 2 CA 1
ATOM 2171 C C . SER B 2 97 ? 48.241 -18.311 122.480 1.00 17.34 97 SER 2 C 1
ATOM 2172 O O . SER B 2 97 ? 49.104 -18.688 121.676 1.00 9.77 97 SER 2 O 1
ATOM 2175 N N . HIS B 2 98 ? 47.788 -17.056 122.532 1.00 13.95 98 HIS 2 N 1
ATOM 2176 C CA . HIS B 2 98 ? 48.286 -16.028 121.627 1.00 11.32 98 HIS 2 CA 1
ATOM 2177 C C . HIS B 2 98 ? 48.792 -14.782 122.315 1.00 12.74 98 HIS 2 C 1
ATOM 2178 O O . HIS B 2 98 ? 48.239 -14.350 123.317 1.00 28.71 98 HIS 2 O 1
ATOM 2185 N N . ALA B 2 99 ? 49.812 -14.170 121.732 1.00 9.81 99 ALA 2 N 1
ATOM 2186 C CA . ALA B 2 99 ? 50.407 -12.975 122.305 1.00 8.46 99 ALA 2 CA 1
ATOM 2187 C C . ALA B 2 99 ? 49.629 -11.710 122.022 1.00 10.62 99 ALA 2 C 1
ATOM 2188 O O . ALA B 2 99 ? 49.535 -10.847 122.887 1.00 15.38 99 ALA 2 O 1
ATOM 2190 N N . TYR B 2 100 ? 49.071 -11.601 120.817 1.00 16.26 100 TYR 2 N 1
ATOM 2191 C CA . TYR B 2 100 ? 48.335 -10.411 120.406 1.00 7.61 100 TYR 2 CA 1
ATOM 2192 C C . TYR B 2 100 ? 46.880 -10.674 120.124 1.00 13.89 100 TYR 2 C 1
ATOM 2193 O O . TYR B 2 100 ? 46.515 -11.716 119.556 1.00 23.22 100 TYR 2 O 1
ATOM 2202 N N . ILE B 2 101 ? 46.052 -9.690 120.439 1.00 8.49 101 ILE 2 N 1
ATOM 2203 C CA . ILE B 2 101 ? 44.631 -9.843 120.219 1.00 12.00 101 ILE 2 CA 1
ATOM 2204 C C . ILE B 2 101 ? 43.950 -8.494 119.989 1.00 12.27 101 ILE 2 C 1
ATOM 2205 O O . ILE B 2 101 ? 44.499 -7.452 120.361 1.00 11.60 101 ILE 2 O 1
ATOM 2210 N N . ARG B 2 102 ? 42.814 -8.531 119.282 1.00 11.44 102 ARG 2 N 1
ATOM 2211 C CA . ARG B 2 102 ? 41.976 -7.358 118.996 1.00 9.30 102 ARG 2 CA 1
ATOM 2212 C C . ARG B 2 102 ? 40.520 -7.822 118.835 1.00 13.32 102 ARG 2 C 1
ATOM 2213 O O . ARG B 2 102 ? 40.268 -8.961 118.425 1.00 16.54 102 ARG 2 O 1
ATOM 2221 N N . ASN B 2 103 ? 39.580 -6.956 119.205 1.00 8.21 103 ASN 2 N 1
ATOM 2222 C CA . ASN B 2 103 ? 38.157 -7.232 119.088 1.00 9.89 103 ASN 2 CA 1
ATOM 2223 C C . ASN B 2 103 ? 37.333 -6.010 119.522 1.00 13.56 103 ASN 2 C 1
ATOM 2224 O O . ASN B 2 103 ? 37.874 -5.020 120.005 1.00 21.33 103 ASN 2 O 1
ATOM 2229 N N . GLY B 2 104 ? 36.044 -6.030 119.219 1.00 13.20 104 GLY 2 N 1
ATOM 2230 C CA . GLY B 2 104 ? 35.168 -4.942 119.600 1.00 10.52 104 GLY 2 CA 1
ATOM 2231 C C . GLY B 2 104 ? 34.278 -5.539 120.669 1.00 14.12 104 GLY 2 C 1
ATOM 2232 O O . GLY B 2 104 ? 34.530 -6.673 121.106 1.00 16.33 104 GLY 2 O 1
ATOM 2233 N N . TRP B 2 105 ? 33.206 -4.843 121.039 1.00 10.43 105 TRP 2 N 1
ATOM 2234 C CA . TRP B 2 105 ? 32.316 -5.331 122.081 1.00 5.32 105 TRP 2 CA 1
ATOM 2235 C C . TRP B 2 105 ? 30.865 -5.007 121.805 1.00 9.07 105 TRP 2 C 1
ATOM 2236 O O . TRP B 2 105 ? 30.529 -3.903 121.346 1.00 12.99 105 TRP 2 O 1
ATOM 2247 N N . ASP B 2 106 ? 30.005 -5.970 122.105 1.00 6.99 106 ASP 2 N 1
ATOM 2248 C CA . ASP B 2 106 ? 28.572 -5.777 121.991 1.00 8.17 106 ASP 2 CA 1
ATOM 2249 C C . ASP B 2 106 ? 28.110 -5.835 123.451 1.00 10.91 106 ASP 2 C 1
ATOM 2250 O O . ASP B 2 106 ? 28.160 -6.885 124.108 1.00 14.83 106 ASP 2 O 1
ATOM 2255 N N . VAL B 2 107 ? 27.705 -4.688 123.963 1.00 9.19 107 VAL 2 N 1
ATOM 2256 C CA . VAL B 2 107 ? 27.308 -4.574 125.345 1.00 9.09 107 VAL 2 CA 1
ATOM 2257 C C . VAL B 2 107 ? 25.855 -4.327 125.667 1.00 11.51 107 VAL 2 C 1
ATOM 2258 O O . VAL B 2 107 ? 25.233 -3.364 125.189 1.00 15.82 107 VAL 2 O 1
ATOM 2262 N N . GLN B 2 108 ? 25.326 -5.180 126.523 1.00 7.11 108 GLN 2 N 1
ATOM 2263 C CA . GLN B 2 108 ? 23.963 -5.030 126.989 1.00 7.58 108 GLN 2 CA 1
ATOM 2264 C C . GLN B 2 108 ? 24.049 -4.873 128.502 1.00 11.62 108 GLN 2 C 1
ATOM 2265 O O . GLN B 2 108 ? 24.752 -5.639 129.166 1.00 18.61 108 GLN 2 O 1
ATOM 2271 N N . VAL B 2 109 ? 23.397 -3.862 129.056 1.00 8.56 109 VAL 2 N 1
ATOM 2272 C CA . VAL B 2 109 ? 23.424 -3.669 130.509 1.00 8.92 109 VAL 2 CA 1
ATOM 2273 C C . VAL B 2 109 ? 21.981 -3.552 130.953 1.00 11.37 109 VAL 2 C 1
ATOM 2274 O O . VAL B 2 109 ? 21.177 -2.892 130.276 1.00 15.46 109 VAL 2 O 1
ATOM 2278 N N . SER B 2 110 ? 21.642 -4.153 132.087 1.00 11.94 110 SER 2 N 1
ATOM 2279 C CA . SER B 2 110 ? 20.262 -4.085 132.555 1.00 14.91 110 SER 2 CA 1
ATOM 2280 C C . SER B 2 110 ? 20.141 -3.739 134.024 1.00 15.06 110 SER 2 C 1
ATOM 2281 O O . SER B 2 110 ? 21.064 -4.006 134.805 1.00 25.30 110 SER 2 O 1
ATOM 2284 N N . ALA B 2 111 ? 19.021 -3.129 134.398 1.00 2.26 111 ALA 2 N 1
ATOM 2285 C CA . ALA B 2 111 ? 18.770 -2.834 135.813 1.00 9.85 111 ALA 2 CA 1
ATOM 2286 C C . ALA B 2 111 ? 17.300 -3.159 135.990 1.00 13.94 111 ALA 2 C 1
ATOM 2287 O O . ALA B 2 111 ? 16.435 -2.387 135.557 1.00 23.73 111 ALA 2 O 1
ATOM 2289 N N . THR B 2 112 ? 16.995 -4.332 136.537 1.00 14.17 112 THR 2 N 1
ATOM 2290 C CA . THR B 2 112 ? 15.590 -4.687 136.684 1.00 22.05 112 THR 2 CA 1
ATOM 2291 C C . THR B 2 112 ? 14.872 -4.156 137.918 1.00 19.02 112 THR 2 C 1
ATOM 2292 O O . THR B 2 112 ? 15.027 -4.679 139.021 1.00 23.45 112 THR 2 O 1
ATOM 2296 N N . ALA B 2 113 ? 14.174 -3.039 137.688 1.00 10.43 113 ALA 2 N 1
ATOM 2297 C CA . ALA B 2 113 ? 13.356 -2.302 138.647 1.00 9.35 113 ALA 2 CA 1
ATOM 2298 C C . ALA B 2 113 ? 11.890 -2.352 138.167 1.00 9.42 113 ALA 2 C 1
ATOM 2299 O O . ALA B 2 113 ? 11.635 -2.692 137.017 1.00 18.97 113 ALA 2 O 1
ATOM 2301 N N . THR B 2 114 ? 10.930 -1.994 139.018 1.00 8.15 114 THR 2 N 1
ATOM 2302 C CA . THR B 2 114 ? 9.525 -2.023 138.618 1.00 5.27 114 THR 2 CA 1
ATOM 2303 C C . THR B 2 114 ? 9.224 -0.650 138.029 1.00 10.85 114 THR 2 C 1
ATOM 2304 O O . THR B 2 114 ? 9.972 0.308 138.257 1.00 13.66 114 THR 2 O 1
ATOM 2308 N N . GLN B 2 115 ? 8.105 -0.544 137.321 1.00 2.86 115 GLN 2 N 1
ATOM 2309 C CA . GLN B 2 115 ? 7.708 0.725 136.727 1.00 5.03 115 GLN 2 CA 1
ATOM 2310 C C . GLN B 2 115 ? 7.234 1.685 137.802 1.00 8.85 115 GLN 2 C 1
ATOM 2311 O O . GLN B 2 115 ? 6.856 2.821 137.488 1.00 6.94 115 GLN 2 O 1
ATOM 2317 N N . PHE B 2 116 ? 7.194 1.204 139.054 1.00 4.49 116 PHE 2 N 1
ATOM 2318 C CA . PHE B 2 116 ? 6.786 2.025 140.189 1.00 9.56 116 PHE 2 CA 1
ATOM 2319 C C . PHE B 2 116 ? 7.942 2.528 141.054 1.00 18.71 116 PHE 2 C 1
ATOM 2320 O O . PHE B 2 116 ? 7.756 2.978 142.207 1.00 24.80 116 PHE 2 O 1
ATOM 2328 N N . ASN B 2 117 ? 9.135 2.391 140.480 1.00 13.36 117 ASN 2 N 1
ATOM 2329 C CA . ASN B 2 117 ? 10.379 2.859 141.045 1.00 13.27 117 ASN 2 CA 1
ATOM 2330 C C . ASN B 2 117 ? 10.785 4.066 140.220 1.00 18.10 117 ASN 2 C 1
ATOM 2331 O O . ASN B 2 117 ? 10.255 4.285 139.140 1.00 25.12 117 ASN 2 O 1
ATOM 2336 N N . GLY B 2 118 ? 11.764 4.816 140.701 1.00 18.45 118 GLY 2 N 1
ATOM 2337 C CA . GLY B 2 118 ? 12.183 6.002 139.995 1.00 13.42 118 GLY 2 CA 1
ATOM 2338 C C . GLY B 2 118 ? 13.676 6.174 140.083 1.00 16.67 118 GLY 2 C 1
ATOM 2339 O O . GLY B 2 118 ? 14.329 5.505 140.886 1.00 20.12 118 GLY 2 O 1
ATOM 2340 N N . GLY B 2 119 ? 14.212 7.082 139.274 1.00 10.22 119 GLY 2 N 1
ATOM 2341 C CA . GLY B 2 119 ? 15.639 7.296 139.278 1.00 14.54 119 GLY 2 CA 1
ATOM 2342 C C . GLY B 2 119 ? 16.169 7.118 137.880 1.00 11.44 119 GLY 2 C 1
ATOM 2343 O O . GLY B 2 119 ? 15.388 6.926 136.953 1.00 16.08 119 GLY 2 O 1
ATOM 2344 N N . CYS B 2 120 ? 17.482 7.153 137.722 1.00 2.75 120 CYS 2 N 1
ATOM 2345 C CA . CYS B 2 120 ? 18.032 7.009 136.414 1.00 5.84 120 CYS 2 CA 1
ATOM 2346 C C . CYS B 2 120 ? 19.523 6.787 136.454 1.00 13.67 120 CYS 2 C 1
ATOM 2347 O O . CYS B 2 120 ? 20.256 7.520 137.137 1.00 15.30 120 CYS 2 O 1
ATOM 2350 N N . LEU B 2 121 ? 19.955 5.769 135.714 1.00 8.35 121 LEU 2 N 1
ATOM 2351 C CA . LEU B 2 121 ? 21.357 5.420 135.598 1.00 5.91 121 LEU 2 CA 1
ATOM 2352 C C . LEU B 2 121 ? 21.827 5.797 134.207 1.00 13.87 121 LEU 2 C 1
ATOM 2353 O O . LEU B 2 121 ? 21.065 5.672 133.251 1.00 21.38 121 LEU 2 O 1
ATOM 2358 N N . LEU B 2 122 ? 23.073 6.240 134.087 1.00 7.39 122 LEU 2 N 1
ATOM 2359 C CA . LEU B 2 122 ? 23.638 6.566 132.795 1.00 2.09 122 LEU 2 CA 1
ATOM 2360 C C . LEU B 2 122 ? 24.617 5.429 132.495 1.00 9.90 122 LEU 2 C 1
ATOM 2361 O O . LEU B 2 122 ? 25.399 5.053 133.369 1.00 11.34 122 LEU 2 O 1
ATOM 2366 N N . VAL B 2 123 ? 24.501 4.805 131.324 1.00 8.56 123 VAL 2 N 1
ATOM 2367 C CA . VAL B 2 123 ? 25.434 3.754 130.943 1.00 11.26 123 VAL 2 CA 1
ATOM 2368 C C . VAL B 2 123 ? 26.224 4.226 129.709 1.00 16.98 123 VAL 2 C 1
ATOM 2369 O O . VAL B 2 123 ? 25.638 4.741 128.761 1.00 20.59 123 VAL 2 O 1
ATOM 2373 N N . ALA B 2 124 ? 27.559 4.179 129.802 1.00 13.67 124 ALA 2 N 1
ATOM 2374 C CA . ALA B 2 124 ? 28.470 4.650 128.752 1.00 6.94 124 ALA 2 CA 1
ATOM 2375 C C . ALA B 2 124 ? 29.722 3.797 128.586 1.00 16.20 124 ALA 2 C 1
ATOM 2376 O O . ALA B 2 124 ? 30.182 3.155 129.531 1.00 25.83 124 ALA 2 O 1
ATOM 2378 N N . MET B 2 125 ? 30.271 3.791 127.377 1.00 12.78 125 MET 2 N 1
ATOM 2379 C CA . MET B 2 125 ? 31.502 3.056 127.104 1.00 16.22 125 MET 2 CA 1
ATOM 2380 C C . MET B 2 125 ? 32.523 4.154 126.858 1.00 15.73 125 MET 2 C 1
ATOM 2381 O O . MET B 2 125 ? 32.362 4.957 125.945 1.00 21.67 125 MET 2 O 1
ATOM 2386 N N . VAL B 2 126 ? 33.509 4.251 127.739 1.00 12.53 126 VAL 2 N 1
ATOM 2387 C CA . VAL B 2 126 ? 34.524 5.290 127.642 1.00 9.24 126 VAL 2 CA 1
ATOM 2388 C C . VAL B 2 126 ? 35.858 4.690 127.310 1.00 7.20 126 VAL 2 C 1
ATOM 2389 O O . VAL B 2 126 ? 36.260 3.687 127.895 1.00 8.79 126 VAL 2 O 1
ATOM 2393 N N . PRO B 2 127 ? 36.549 5.269 126.332 1.00 4.69 127 PRO 2 N 1
ATOM 2394 C CA . PRO B 2 127 ? 37.861 4.755 125.937 1.00 8.61 127 PRO 2 CA 1
ATOM 2395 C C . PRO B 2 127 ? 38.988 5.332 126.766 1.00 9.53 127 PRO 2 C 1
ATOM 2396 O O . PRO B 2 127 ? 38.913 6.471 127.210 1.00 8.90 127 PRO 2 O 1
ATOM 2400 N N . GLU B 2 128 ? 40.044 4.545 126.947 1.00 9.25 128 GLU 2 N 1
ATOM 2401 C CA . GLU B 2 128 ? 41.213 4.975 127.707 1.00 10.02 128 GLU 2 CA 1
ATOM 2402 C C . GLU B 2 128 ? 40.853 5.670 129.009 1.00 12.77 128 GLU 2 C 1
ATOM 2403 O O . GLU B 2 128 ? 41.388 6.733 129.299 1.00 14.81 128 GLU 2 O 1
ATOM 2409 N N . LEU B 2 129 ? 39.993 5.064 129.821 1.00 16.97 129 LEU 2 N 1
ATOM 2410 C CA . LEU B 2 129 ? 39.609 5.716 131.076 1.00 22.27 129 LEU 2 CA 1
ATOM 2411 C C . LEU B 2 129 ? 40.548 5.451 132.256 1.00 30.13 129 LEU 2 C 1
ATOM 2412 O O . LEU B 2 129 ? 40.335 4.531 133.069 1.00 28.65 129 LEU 2 O 1
ATOM 2417 N N . CYS B 2 130 ? 41.579 6.284 132.344 1.00 33.33 130 CYS 2 N 1
ATOM 2418 C CA . CYS B 2 130 ? 42.553 6.184 133.417 1.00 37.73 130 CYS 2 CA 1
ATOM 2419 C C . CYS B 2 130 ? 42.006 6.778 134.713 1.00 42.76 130 CYS 2 C 1
ATOM 2420 O O . CYS B 2 130 ? 42.151 6.185 135.779 1.00 48.07 130 CYS 2 O 1
ATOM 2423 N N . LYS B 2 131 ? 41.420 7.972 134.616 1.00 45.41 131 LYS 2 N 1
ATOM 2424 C CA . LYS B 2 131 ? 40.817 8.645 135.755 1.00 45.23 131 LYS 2 CA 1
ATOM 2425 C C . LYS B 2 131 ? 39.643 9.525 135.352 1.00 39.75 131 LYS 2 C 1
ATOM 2426 O O . LYS B 2 131 ? 39.566 9.989 134.217 1.00 48.77 131 LYS 2 O 1
ATOM 2432 N N . LEU B 2 132 ? 38.755 9.790 136.302 1.00 26.44 132 LEU 2 N 1
ATOM 2433 C CA . LEU B 2 132 ? 37.593 10.625 136.061 1.00 23.50 132 LEU 2 CA 1
ATOM 2434 C C . LEU B 2 132 ? 37.354 11.613 137.223 1.00 26.40 132 LEU 2 C 1
ATOM 2435 O O . LEU B 2 132 ? 37.202 11.168 138.356 1.00 40.74 132 LEU 2 O 1
ATOM 2440 N N . ASP B 2 133 ? 37.318 12.932 136.966 1.00 19.77 133 ASP 2 N 1
ATOM 2441 C CA . ASP B 2 133 ? 37.048 13.901 138.038 1.00 20.82 133 ASP 2 CA 1
ATOM 2442 C C . ASP B 2 133 ? 35.576 13.917 138.207 1.00 22.18 133 ASP 2 C 1
ATOM 2443 O O . ASP B 2 133 ? 34.849 13.517 137.319 1.00 31.75 133 ASP 2 O 1
ATOM 2448 N N . ASP B 2 134 ? 35.129 14.604 139.239 1.00 24.65 134 ASP 2 N 1
ATOM 2449 C CA . ASP B 2 134 ? 33.710 14.681 139.449 1.00 27.33 134 ASP 2 CA 1
ATOM 2450 C C . ASP B 2 134 ? 33.043 15.643 138.488 1.00 24.30 134 ASP 2 C 1
ATOM 2451 O O . ASP B 2 134 ? 31.905 15.412 138.098 1.00 33.80 134 ASP 2 O 1
ATOM 2456 N N . ARG B 2 135 ? 33.750 16.681 138.048 1.00 13.31 135 ARG 2 N 1
ATOM 2457 C CA . ARG B 2 135 ? 33.156 17.631 137.106 1.00 8.95 135 ARG 2 CA 1
ATOM 2458 C C . ARG B 2 135 ? 32.996 16.938 135.756 1.00 15.53 135 ARG 2 C 1
ATOM 2459 O O . ARG B 2 135 ? 31.995 17.141 135.068 1.00 14.63 135 ARG 2 O 1
ATOM 2467 N N . GLU B 2 136 ? 33.991 16.136 135.368 1.00 10.84 136 GLU 2 N 1
ATOM 2468 C CA . GLU B 2 136 ? 33.931 15.412 134.101 1.00 11.23 136 GLU 2 CA 1
ATOM 2469 C C . GLU B 2 136 ? 32.697 14.520 134.004 1.00 10.44 136 GLU 2 C 1
ATOM 2470 O O . GLU B 2 136 ? 32.268 14.181 132.916 1.00 17.66 136 GLU 2 O 1
ATOM 2476 N N . LYS B 2 137 ? 32.118 14.145 135.134 1.00 7.06 137 LYS 2 N 1
ATOM 2477 C CA . LYS B 2 137 ? 30.925 13.311 135.128 1.00 12.21 137 LYS 2 CA 1
ATOM 2478 C C . LYS B 2 137 ? 29.739 14.009 134.468 1.00 13.82 137 LYS 2 C 1
ATOM 2479 O O . LYS B 2 137 ? 28.879 13.360 133.866 1.00 19.36 137 LYS 2 O 1
ATOM 2485 N N . TYR B 2 138 ? 29.696 15.333 134.538 1.00 6.39 138 TYR 2 N 1
ATOM 2486 C CA . TYR B 2 138 ? 28.584 16.049 133.930 1.00 7.89 138 TYR 2 CA 1
ATOM 2487 C C . TYR B 2 138 ? 28.650 15.980 132.424 1.00 15.28 138 TYR 2 C 1
ATOM 2488 O O . TYR B 2 138 ? 27.684 16.330 131.759 1.00 23.54 138 TYR 2 O 1
ATOM 2497 N N . GLN B 2 139 ? 29.800 15.580 131.883 1.00 9.55 139 GLN 2 N 1
ATOM 2498 C CA . GLN B 2 139 ? 29.968 15.492 130.442 1.00 4.18 139 GLN 2 CA 1
ATOM 2499 C C . GLN B 2 139 ? 30.212 14.077 129.901 1.00 10.37 139 GLN 2 C 1
ATOM 2500 O O . GLN B 2 139 ? 30.720 13.925 128.783 1.00 14.70 139 GLN 2 O 1
ATOM 2506 N N . LEU B 2 140 ? 29.829 13.049 130.659 1.00 5.76 140 LEU 2 N 1
ATOM 2507 C CA . LEU B 2 140 ? 30.004 11.660 130.225 1.00 9.82 140 LEU 2 CA 1
ATOM 2508 C C . LEU B 2 140 ? 29.203 11.330 128.965 1.00 15.93 140 LEU 2 C 1
ATOM 2509 O O . LEU B 2 140 ? 29.362 10.245 128.378 1.00 19.61 140 LEU 2 O 1
ATOM 2514 N N . THR B 2 141 ? 28.280 12.227 128.618 1.00 11.93 141 THR 2 N 1
ATOM 2515 C CA . THR B 2 141 ? 27.401 12.078 127.468 1.00 8.72 141 THR 2 CA 1
ATOM 2516 C C . THR B 2 141 ? 28.086 12.255 126.123 1.00 12.71 141 THR 2 C 1
ATOM 2517 O O . THR B 2 141 ? 27.471 12.050 125.081 1.00 20.38 141 THR 2 O 1
ATOM 2521 N N . LEU B 2 142 ? 29.325 12.730 126.151 1.00 6.91 142 LEU 2 N 1
ATOM 2522 C CA . LEU B 2 142 ? 30.108 12.877 124.948 1.00 2.89 142 LEU 2 CA 1
ATOM 2523 C C . LEU B 2 142 ? 30.570 11.462 124.536 1.00 8.52 142 LEU 2 C 1
ATOM 2524 O O . LEU B 2 142 ? 31.211 11.274 123.481 1.00 17.74 142 LEU 2 O 1
ATOM 2529 N N . PHE B 2 143 ? 30.344 10.478 125.409 1.00 4.58 143 PHE 2 N 1
ATOM 2530 C CA . PHE B 2 143 ? 30.736 9.102 125.091 1.00 9.31 143 PHE 2 CA 1
ATOM 2531 C C . PHE B 2 143 ? 29.518 8.299 124.681 1.00 10.32 143 PHE 2 C 1
ATOM 2532 O O . PHE B 2 143 ? 28.386 8.635 125.061 1.00 15.40 143 PHE 2 O 1
ATOM 2540 N N . PRO B 2 144 ? 29.718 7.242 123.881 1.00 4.03 144 PRO 2 N 1
ATOM 2541 C CA . PRO B 2 144 ? 28.565 6.451 123.463 1.00 4.26 144 PRO 2 CA 1
ATOM 2542 C C . PRO B 2 144 ? 27.832 6.048 124.736 1.00 6.31 144 PRO 2 C 1
ATOM 2543 O O . PRO B 2 144 ? 28.468 5.575 125.673 1.00 11.93 144 PRO 2 O 1
ATOM 2547 N N . HIS B 2 145 ? 26.512 6.229 124.779 1.00 10.32 145 HIS 2 N 1
ATOM 2548 C CA . HIS B 2 145 ? 25.756 5.878 125.985 1.00 11.93 145 HIS 2 CA 1
ATOM 2549 C C . HIS B 2 145 ? 24.269 5.656 125.749 1.00 11.65 145 HIS 2 C 1
ATOM 2550 O O . HIS B 2 145 ? 23.774 5.867 124.651 1.00 15.23 145 HIS 2 O 1
ATOM 2557 N N . GLN B 2 146 ? 23.567 5.317 126.828 1.00 11.88 146 GLN 2 N 1
ATOM 2558 C CA . GLN B 2 146 ? 22.114 5.131 126.863 1.00 7.34 146 GLN 2 CA 1
ATOM 2559 C C . GLN B 2 146 ? 21.686 5.301 128.313 1.00 6.28 146 GLN 2 C 1
ATOM 2560 O O . GLN B 2 146 ? 22.525 5.427 129.197 1.00 11.40 146 GLN 2 O 1
ATOM 2566 N N . PHE B 2 147 ? 20.388 5.306 128.558 1.00 5.29 147 PHE 2 N 1
ATOM 2567 C CA . PHE B 2 147 ? 19.863 5.487 129.906 1.00 6.65 147 PHE 2 CA 1
ATOM 2568 C C . PHE B 2 147 ? 18.989 4.349 130.403 1.00 15.95 147 PHE 2 C 1
ATOM 2569 O O . PHE B 2 147 ? 18.210 3.764 129.641 1.00 22.99 147 PHE 2 O 1
ATOM 2577 N N . LEU B 2 148 ? 19.057 4.101 131.706 1.00 15.39 148 LEU 2 N 1
ATOM 2578 C CA . LEU B 2 148 ? 18.193 3.121 132.342 1.00 10.17 148 LEU 2 CA 1
ATOM 2579 C C . LEU B 2 148 ? 17.247 3.979 133.194 1.00 14.29 148 LEU 2 C 1
ATOM 2580 O O . LEU B 2 148 ? 17.678 4.676 134.126 1.00 20.80 148 LEU 2 O 1
ATOM 2585 N N . ASN B 2 149 ? 15.997 4.062 132.754 1.00 6.19 149 ASN 2 N 1
ATOM 2586 C CA . ASN B 2 149 ? 14.985 4.848 133.431 1.00 2.00 149 ASN 2 CA 1
ATOM 2587 C C . ASN B 2 149 ? 13.813 3.886 133.596 1.00 11.04 149 ASN 2 C 1
ATOM 2588 O O . ASN B 2 149 ? 13.115 3.580 132.631 1.00 9.68 149 ASN 2 O 1
ATOM 2593 N N . PRO B 2 150 ? 13.580 3.401 134.835 1.00 15.74 150 PRO 2 N 1
ATOM 2594 C CA . PRO B 2 150 ? 12.524 2.455 135.201 1.00 9.26 150 PRO 2 CA 1
ATOM 2595 C C . PRO B 2 150 ? 11.167 2.613 134.554 1.00 12.58 150 PRO 2 C 1
ATOM 2596 O O . PRO B 2 150 ? 10.550 1.615 134.156 1.00 25.61 150 PRO 2 O 1
ATOM 2600 N N . ARG B 2 151 ? 10.689 3.850 134.472 1.00 16.41 151 ARG 2 N 1
ATOM 2601 C CA . ARG B 2 151 ? 9.385 4.111 133.880 1.00 3.27 151 ARG 2 CA 1
ATOM 2602 C C . ARG B 2 151 ? 9.366 3.671 132.452 1.00 9.44 151 ARG 2 C 1
ATOM 2603 O O . ARG B 2 151 ? 8.323 3.260 131.957 1.00 21.92 151 ARG 2 O 1
ATOM 2611 N N . THR B 2 152 ? 10.540 3.675 131.826 1.00 10.14 152 THR 2 N 1
ATOM 2612 C CA . THR B 2 152 ? 10.677 3.326 130.421 1.00 10.14 152 THR 2 CA 1
ATOM 2613 C C . THR B 2 152 ? 11.379 2.028 130.013 1.00 11.87 152 THR 2 C 1
ATOM 2614 O O . THR B 2 152 ? 10.872 1.290 129.185 1.00 17.75 152 THR 2 O 1
ATOM 2618 N N . ASN B 2 153 ? 12.551 1.736 130.549 1.00 6.25 153 ASN 2 N 1
ATOM 2619 C CA . ASN B 2 153 ? 13.217 0.541 130.078 1.00 5.05 153 ASN 2 CA 1
ATOM 2620 C C . ASN B 2 153 ? 14.078 -0.074 131.132 1.00 10.77 153 ASN 2 C 1
ATOM 2621 O O . ASN B 2 153 ? 14.433 0.591 132.104 1.00 16.55 153 ASN 2 O 1
ATOM 2626 N N . THR B 2 154 ? 14.385 -1.356 130.950 1.00 11.54 154 THR 2 N 1
ATOM 2627 C CA . THR B 2 154 ? 15.256 -2.060 131.871 1.00 11.95 154 THR 2 CA 1
ATOM 2628 C C . THR B 2 154 ? 16.506 -2.507 131.134 1.00 8.83 154 THR 2 C 1
ATOM 2629 O O . THR B 2 154 ? 17.404 -3.080 131.758 1.00 19.57 154 THR 2 O 1
ATOM 2633 N N . THR B 2 155 ? 16.599 -2.185 129.841 1.00 6.39 155 THR 2 N 1
ATOM 2634 C CA . THR B 2 155 ? 17.762 -2.569 129.037 1.00 6.88 155 THR 2 CA 1
ATOM 2635 C C . THR B 2 155 ? 18.491 -1.429 128.290 1.00 9.57 155 THR 2 C 1
ATOM 2636 O O . THR B 2 155 ? 17.855 -0.508 127.786 1.00 11.07 155 THR 2 O 1
ATOM 2640 N N . ALA B 2 156 ? 19.823 -1.515 128.233 1.00 7.82 156 ALA 2 N 1
ATOM 2641 C CA . ALA B 2 156 ? 20.684 -0.579 127.493 1.00 2.94 156 ALA 2 CA 1
ATOM 2642 C C . ALA B 2 156 ? 21.497 -1.464 126.570 1.00 6.84 156 ALA 2 C 1
ATOM 2643 O O . ALA B 2 156 ? 21.816 -2.605 126.915 1.00 17.16 156 ALA 2 O 1
ATOM 2645 N N . HIS B 2 157 ? 21.891 -0.936 125.425 1.00 10.91 157 HIS 2 N 1
ATOM 2646 C CA . HIS B 2 157 ? 22.639 -1.727 124.447 1.00 10.24 157 HIS 2 CA 1
ATOM 2647 C C . HIS B 2 157 ? 23.524 -0.787 123.627 1.00 12.46 157 HIS 2 C 1
ATOM 2648 O O . HIS B 2 157 ? 23.030 0.092 122.918 1.00 11.88 157 HIS 2 O 1
ATOM 2655 N N . ILE B 2 158 ? 24.834 -0.967 123.750 1.00 10.29 158 ILE 2 N 1
ATOM 2656 C CA . ILE B 2 158 ? 25.812 -0.137 123.053 1.00 9.69 158 ILE 2 CA 1
ATOM 2657 C C . ILE B 2 158 ? 26.747 -1.071 122.330 1.00 12.68 158 ILE 2 C 1
ATOM 2658 O O . ILE B 2 158 ? 27.177 -2.077 122.907 1.00 10.45 158 ILE 2 O 1
ATOM 2663 N N . GLN B 2 159 ? 27.087 -0.734 121.093 1.00 10.59 159 GLN 2 N 1
ATOM 2664 C CA . GLN B 2 159 ? 27.988 -1.568 120.318 1.00 9.39 159 GLN 2 CA 1
ATOM 2665 C C . GLN B 2 159 ? 29.140 -0.693 119.862 1.00 10.05 159 GLN 2 C 1
ATOM 2666 O O . GLN B 2 159 ? 28.937 0.329 119.209 1.00 16.97 159 GLN 2 O 1
ATOM 2672 N N . VAL B 2 160 ? 30.354 -1.088 120.209 1.00 5.59 160 VAL 2 N 1
ATOM 2673 C CA . VAL B 2 160 ? 31.523 -0.292 119.857 1.00 8.11 160 VAL 2 CA 1
ATOM 2674 C C . VAL B 2 160 ? 32.608 -1.084 119.133 1.00 7.92 160 VAL 2 C 1
ATOM 2675 O O . VAL B 2 160 ? 32.692 -2.308 119.259 1.00 17.06 160 VAL 2 O 1
ATOM 2679 N N . PRO B 2 161 ? 33.422 -0.400 118.321 1.00 8.57 161 PRO 2 N 1
ATOM 2680 C CA . PRO B 2 161 ? 34.508 -1.046 117.575 1.00 9.91 161 PRO 2 CA 1
ATOM 2681 C C . PRO B 2 161 ? 35.815 -1.111 118.353 1.00 13.69 161 PRO 2 C 1
ATOM 2682 O O . PRO B 2 161 ? 35.982 -0.477 119.406 1.00 14.03 161 PRO 2 O 1
ATOM 2686 N N . TYR B 2 162 ? 36.756 -1.869 117.815 1.00 13.96 162 TYR 2 N 1
ATOM 2687 C CA . TYR B 2 162 ? 38.064 -1.940 118.423 1.00 13.98 162 TYR 2 CA 1
ATOM 2688 C C . TYR B 2 162 ? 38.653 -0.547 118.197 1.00 15.65 162 TYR 2 C 1
ATOM 2689 O O . TYR B 2 162 ? 38.482 0.045 117.128 1.00 22.82 162 TYR 2 O 1
ATOM 2698 N N . LEU B 2 163 ? 39.441 -0.094 119.162 1.00 16.66 163 LEU 2 N 1
ATOM 2699 C CA . LEU B 2 163 ? 40.021 1.235 119.160 1.00 8.16 163 LEU 2 CA 1
ATOM 2700 C C . LEU B 2 163 ? 41.427 1.130 119.733 1.00 11.09 163 LEU 2 C 1
ATOM 2701 O O . LEU B 2 163 ? 41.698 0.229 120.544 1.00 18.43 163 LEU 2 O 1
ATOM 2706 N N . GLY B 2 164 ? 42.309 2.057 119.359 1.00 7.83 164 GLY 2 N 1
ATOM 2707 C CA . GLY B 2 164 ? 43.654 2.028 119.911 1.00 18.12 164 GLY 2 CA 1
ATOM 2708 C C . GLY B 2 164 ? 44.723 2.641 119.047 1.00 20.91 164 GLY 2 C 1
ATOM 2709 O O . GLY B 2 164 ? 44.521 2.791 117.860 1.00 27.50 164 GLY 2 O 1
ATOM 2710 N N . VAL B 2 165 ? 45.845 3.040 119.636 1.00 22.93 165 VAL 2 N 1
ATOM 2711 C CA . VAL B 2 165 ? 46.920 3.607 118.834 1.00 13.91 165 VAL 2 CA 1
ATOM 2712 C C . VAL B 2 165 ? 47.575 2.464 118.046 1.00 20.07 165 VAL 2 C 1
ATOM 2713 O O . VAL B 2 165 ? 48.259 2.703 117.045 1.00 36.20 165 VAL 2 O 1
ATOM 2717 N N . ASP B 2 166 ? 47.355 1.223 118.487 1.00 13.11 166 ASP 2 N 1
ATOM 2718 C CA . ASP B 2 166 ? 47.925 0.052 117.808 1.00 16.13 166 ASP 2 CA 1
ATOM 2719 C C . ASP B 2 166 ? 46.840 -0.833 117.251 1.00 15.11 166 ASP 2 C 1
ATOM 2720 O O . ASP B 2 166 ? 45.775 -0.984 117.826 1.00 6.53 166 ASP 2 O 1
ATOM 2725 N N . ARG B 2 167 ? 47.169 -1.482 116.150 1.00 23.71 167 ARG 2 N 1
ATOM 2726 C CA . ARG B 2 167 ? 46.243 -2.341 115.444 1.00 14.15 167 ARG 2 CA 1
ATOM 2727 C C . ARG B 2 167 ? 45.827 -3.520 116.348 1.00 15.45 167 ARG 2 C 1
ATOM 2728 O O . ARG B 2 167 ? 44.717 -4.036 116.231 1.00 19.09 167 ARG 2 O 1
ATOM 2736 N N . HIS B 2 168 ? 46.713 -3.905 117.268 1.00 21.73 168 HIS 2 N 1
ATOM 2737 C CA . HIS B 2 168 ? 46.497 -5.026 118.203 1.00 18.79 168 HIS 2 CA 1
ATOM 2738 C C . HIS B 2 168 ? 47.063 -4.730 119.571 1.00 13.89 168 HIS 2 C 1
ATOM 2739 O O . HIS B 2 168 ? 47.954 -3.906 119.723 1.00 11.81 168 HIS 2 O 1
ATOM 2746 N N . ASP B 2 169 ? 46.600 -5.473 120.556 1.00 10.17 169 ASP 2 N 1
ATOM 2747 C CA . ASP B 2 169 ? 47.106 -5.302 121.889 1.00 12.74 169 ASP 2 CA 1
ATOM 2748 C C . ASP B 2 169 ? 47.862 -6.546 122.286 1.00 19.40 169 ASP 2 C 1
ATOM 2749 O O . ASP B 2 169 ? 47.595 -7.650 121.792 1.00 20.81 169 ASP 2 O 1
ATOM 2754 N N . GLN B 2 170 ? 48.843 -6.361 123.150 1.00 23.47 170 GLN 2 N 1
ATOM 2755 C CA . GLN B 2 170 ? 49.596 -7.485 123.634 1.00 21.74 170 GLN 2 CA 1
ATOM 2756 C C . GLN B 2 170 ? 48.918 -7.995 124.926 1.00 24.96 170 GLN 2 C 1
ATOM 2757 O O . GLN B 2 170 ? 49.172 -7.522 126.010 1.00 25.33 170 GLN 2 O 1
ATOM 2763 N N . GLY B 2 171 ? 47.919 -8.836 124.742 1.00 35.66 171 GLY 2 N 1
ATOM 2764 C CA . GLY B 2 171 ? 47.170 -9.429 125.827 1.00 37.96 171 GLY 2 CA 1
ATOM 2765 C C . GLY B 2 171 ? 46.832 -8.683 127.095 1.00 44.28 171 GLY 2 C 1
ATOM 2766 O O . GLY B 2 171 ? 47.549 -8.788 128.095 1.00 60.94 171 GLY 2 O 1
ATOM 2767 N N . THR B 2 172 ? 45.696 -8.000 127.099 1.00 48.50 172 THR 2 N 1
ATOM 2768 C CA . THR B 2 172 ? 45.245 -7.299 128.307 1.00 46.64 172 THR 2 CA 1
ATOM 2769 C C . THR B 2 172 ? 46.213 -6.194 128.703 1.00 50.44 172 THR 2 C 1
ATOM 2770 O O . THR B 2 172 ? 46.895 -5.640 127.827 1.00 69.53 172 THR 2 O 1
ATOM 2774 N N . ARG B 2 173 ? 46.301 -5.889 129.996 1.00 35.70 173 ARG 2 N 1
ATOM 2775 C CA . ARG B 2 173 ? 47.170 -4.825 130.502 1.00 42.54 173 ARG 2 CA 1
ATOM 2776 C C . ARG B 2 173 ? 46.519 -3.538 130.069 1.00 42.38 173 ARG 2 C 1
ATOM 2777 O O . ARG B 2 173 ? 46.097 -2.730 130.895 1.00 49.91 173 ARG 2 O 1
ATOM 2785 N N . HIS B 2 174 ? 46.438 -3.352 128.757 1.00 36.12 174 HIS 2 N 1
ATOM 2786 C CA . HIS B 2 174 ? 45.813 -2.189 128.202 1.00 21.18 174 HIS 2 CA 1
ATOM 2787 C C . HIS B 2 174 ? 44.319 -2.408 128.058 1.00 25.02 174 HIS 2 C 1
ATOM 2788 O O . HIS B 2 174 ? 43.882 -3.293 127.321 1.00 29.55 174 HIS 2 O 1
ATOM 2795 N N . LYS B 2 175 ? 43.539 -1.586 128.746 1.00 21.74 175 LYS 2 N 1
ATOM 2796 C CA . LYS B 2 175 ? 42.096 -1.679 128.678 1.00 18.51 175 LYS 2 CA 1
ATOM 2797 C C . LYS B 2 175 ? 41.584 -0.494 127.853 1.00 26.15 175 LYS 2 C 1
ATOM 2798 O O . LYS B 2 175 ? 41.267 0.578 128.403 1.00 34.02 175 LYS 2 O 1
ATOM 2804 N N . ALA B 2 176 ? 41.485 -0.683 126.539 1.00 24.12 176 ALA 2 N 1
ATOM 2805 C CA . ALA B 2 176 ? 41.031 0.391 125.660 1.00 19.74 176 ALA 2 CA 1
ATOM 2806 C C . ALA B 2 176 ? 39.642 0.920 126.003 1.00 15.98 176 ALA 2 C 1
ATOM 2807 O O . ALA B 2 176 ? 39.386 2.118 125.874 1.00 17.57 176 ALA 2 O 1
ATOM 2809 N N . TRP B 2 177 ? 38.779 0.040 126.504 1.00 13.28 177 TRP 2 N 1
ATOM 2810 C CA . TRP B 2 177 ? 37.407 0.406 126.852 1.00 13.97 177 TRP 2 CA 1
ATOM 2811 C C . TRP B 2 177 ? 37.043 0.085 128.294 1.00 8.47 177 TRP 2 C 1
ATOM 2812 O O . TRP B 2 177 ? 37.418 -0.961 128.816 1.00 11.32 177 TRP 2 O 1
ATOM 2823 N N . THR B 2 178 ? 36.247 0.951 128.904 1.00 6.09 178 THR 2 N 1
ATOM 2824 C CA . THR B 2 178 ? 35.790 0.753 130.269 1.00 7.51 178 THR 2 CA 1
ATOM 2825 C C . THR B 2 178 ? 34.322 1.112 130.287 1.00 6.02 178 THR 2 C 1
ATOM 2826 O O . THR B 2 178 ? 33.928 2.209 129.859 1.00 2.00 178 THR 2 O 1
ATOM 2830 N N . LEU B 2 179 ? 33.512 0.150 130.704 1.00 2.25 179 LEU 2 N 1
ATOM 2831 C CA . LEU B 2 179 ? 32.087 0.349 130.800 1.00 4.13 179 LEU 2 CA 1
ATOM 2832 C C . LEU B 2 179 ? 31.864 1.158 132.056 1.00 12.50 179 LEU 2 C 1
ATOM 2833 O O . LEU B 2 179 ? 32.503 0.889 133.076 1.00 20.58 179 LEU 2 O 1
ATOM 2838 N N . VAL B 2 180 ? 31.056 2.208 131.970 1.00 7.87 180 VAL 2 N 1
ATOM 2839 C CA . VAL B 2 180 ? 30.748 2.974 133.163 1.00 7.64 180 VAL 2 CA 1
ATOM 2840 C C . VAL B 2 180 ? 29.239 3.190 133.332 1.00 14.13 180 VAL 2 C 1
ATOM 2841 O O . VAL B 2 180 ? 28.521 3.484 132.374 1.00 13.77 180 VAL 2 O 1
ATOM 2845 N N . VAL B 2 181 ? 28.757 2.857 134.527 1.00 15.28 181 VAL 2 N 1
ATOM 2846 C CA . VAL B 2 181 ? 27.356 3.002 134.902 1.00 8.31 181 VAL 2 CA 1
ATOM 2847 C C . VAL B 2 181 ? 27.384 3.937 136.108 1.00 10.66 181 VAL 2 C 1
ATOM 2848 O O . VAL B 2 181 ? 28.056 3.665 137.103 1.00 9.01 181 VAL 2 O 1
ATOM 2852 N N . MET B 2 182 ? 26.666 5.043 135.999 1.00 5.87 182 MET 2 N 1
ATOM 2853 C CA . MET B 2 182 ? 26.653 6.051 137.030 1.00 2.59 182 MET 2 CA 1
ATOM 2854 C C . MET B 2 182 ? 25.255 6.538 137.327 1.00 10.29 182 MET 2 C 1
ATOM 2855 O O . MET B 2 182 ? 24.440 6.703 136.432 1.00 19.43 182 MET 2 O 1
ATOM 2860 N N . VAL B 2 183 ? 24.976 6.769 138.597 1.00 13.19 183 VAL 2 N 1
ATOM 2861 C CA . VAL B 2 183 ? 23.673 7.254 139.004 1.00 12.08 183 VAL 2 CA 1
ATOM 2862 C C . VAL B 2 183 ? 23.490 8.721 138.638 1.00 11.30 183 VAL 2 C 1
ATOM 2863 O O . VAL B 2 183 ? 24.301 9.562 139.006 1.00 12.82 183 VAL 2 O 1
ATOM 2867 N N . LEU B 2 184 ? 22.426 9.021 137.912 1.00 8.00 184 LEU 2 N 1
ATOM 2868 C CA . LEU B 2 184 ? 22.130 10.397 137.562 1.00 12.59 184 LEU 2 CA 1
ATOM 2869 C C . LEU B 2 184 ? 21.136 10.882 138.600 1.00 16.34 184 LEU 2 C 1
ATOM 2870 O O . LEU B 2 184 ? 21.343 11.895 139.266 1.00 19.92 184 LEU 2 O 1
ATOM 2875 N N . ALA B 2 185 ? 20.030 10.160 138.705 1.00 12.35 185 ALA 2 N 1
ATOM 2876 C CA . ALA B 2 185 ? 19.004 10.481 139.680 1.00 12.72 185 ALA 2 CA 1
ATOM 2877 C C . ALA B 2 185 ? 18.953 9.230 140.564 1.00 14.18 185 ALA 2 C 1
ATOM 2878 O O . ALA B 2 185 ? 19.023 8.112 140.061 1.00 16.78 185 ALA 2 O 1
ATOM 2880 N N . PRO B 2 186 ? 18.810 9.402 141.882 1.00 16.29 186 PRO 2 N 1
ATOM 2881 C CA . PRO B 2 186 ? 18.770 8.297 142.838 1.00 14.19 186 PRO 2 CA 1
ATOM 2882 C C . PRO B 2 186 ? 17.534 7.452 142.702 1.00 13.18 186 PRO 2 C 1
ATOM 2883 O O . PRO B 2 186 ? 16.465 7.963 142.358 1.00 16.80 186 PRO 2 O 1
ATOM 2887 N N . TYR B 2 187 ? 17.691 6.168 143.009 1.00 11.92 187 TYR 2 N 1
ATOM 2888 C CA . TYR B 2 187 ? 16.605 5.197 142.928 1.00 12.05 187 TYR 2 CA 1
ATOM 2889 C C . TYR B 2 187 ? 15.558 5.538 143.979 1.00 13.96 187 TYR 2 C 1
ATOM 2890 O O . TYR B 2 187 ? 15.896 5.976 145.083 1.00 22.00 187 TYR 2 O 1
ATOM 2899 N N . THR B 2 188 ? 14.286 5.353 143.645 1.00 11.38 188 THR 2 N 1
ATOM 2900 C CA . THR B 2 188 ? 13.242 5.618 144.613 1.00 9.11 188 THR 2 CA 1
ATOM 2901 C C . THR B 2 188 ? 12.256 4.477 144.712 1.00 17.32 188 THR 2 C 1
ATOM 2902 O O . THR B 2 188 ? 12.042 3.722 143.760 1.00 17.72 188 THR 2 O 1
ATOM 2906 N N . ASN B 2 189 ? 11.662 4.344 145.887 1.00 23.47 189 ASN 2 N 1
ATOM 2907 C CA . ASN B 2 189 ? 10.623 3.361 146.073 1.00 21.64 189 ASN 2 CA 1
ATOM 2908 C C . ASN B 2 189 ? 9.552 3.983 146.949 1.00 24.34 189 ASN 2 C 1
ATOM 2909 O O . ASN B 2 189 ? 9.227 3.478 148.016 1.00 29.29 189 ASN 2 O 1
ATOM 2914 N N . ASP B 2 190 ? 8.976 5.074 146.450 1.00 29.65 190 ASP 2 N 1
ATOM 2915 C CA . ASP B 2 190 ? 7.945 5.809 147.167 1.00 21.84 190 ASP 2 CA 1
ATOM 2916 C C . ASP B 2 190 ? 6.514 5.395 146.816 1.00 22.19 190 ASP 2 C 1
ATOM 2917 O O . ASP B 2 190 ? 5.579 6.021 147.285 1.00 32.91 190 ASP 2 O 1
ATOM 2922 N N . GLN B 2 191 ? 6.310 4.387 145.973 1.00 22.20 191 GLN 2 N 1
ATOM 2923 C CA . GLN B 2 191 ? 4.934 4.038 145.656 1.00 19.12 191 GLN 2 CA 1
ATOM 2924 C C . GLN B 2 191 ? 4.448 2.682 146.179 1.00 25.65 191 GLN 2 C 1
ATOM 2925 O O . GLN B 2 191 ? 3.576 2.053 145.561 1.00 13.53 191 GLN 2 O 1
ATOM 2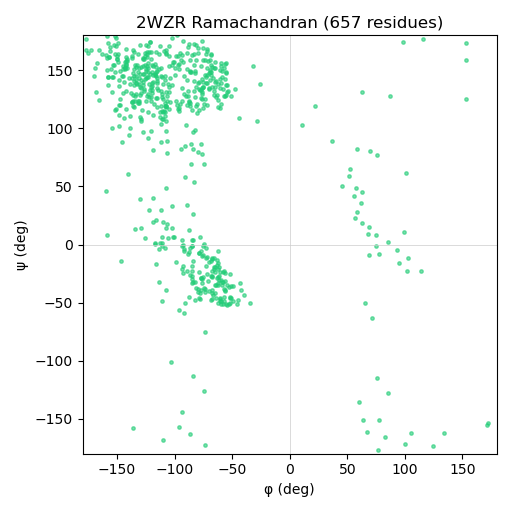931 N N . THR B 2 192 ? 5.007 2.237 147.311 1.00 23.79 192 THR 2 N 1
ATOM 2932 C CA . THR B 2 192 ? 4.606 0.966 147.933 1.00 15.74 192 THR 2 CA 1
ATOM 2933 C C . THR B 2 192 ? 4.901 -0.331 147.166 1.00 20.58 192 THR 2 C 1
ATOM 2934 O O . THR B 2 192 ? 5.469 -1.249 147.738 1.00 29.71 192 THR 2 O 1
ATOM 2938 N N . ILE B 2 193 ? 4.526 -0.426 145.891 1.00 17.05 193 ILE 2 N 1
ATOM 2939 C CA . ILE B 2 193 ? 4.749 -1.655 145.140 1.00 12.73 193 ILE 2 CA 1
ATOM 2940 C C . ILE B 2 193 ? 6.097 -1.818 144.443 1.00 15.92 193 ILE 2 C 1
ATOM 2941 O O . ILE B 2 193 ? 6.339 -2.848 143.816 1.00 16.00 193 ILE 2 O 1
ATOM 2946 N N . GLY B 2 194 ? 6.973 -0.822 144.501 1.00 17.79 194 GLY 2 N 1
ATOM 2947 C CA . GLY B 2 194 ? 8.259 -0.973 143.832 1.00 15.74 194 GLY 2 CA 1
ATOM 2948 C C . GLY B 2 194 ? 9.190 -1.919 144.558 1.00 11.36 194 GLY 2 C 1
ATOM 2949 O O . GLY B 2 194 ? 8.760 -2.611 145.449 1.00 23.49 194 GLY 2 O 1
ATOM 2950 N N . SER B 2 195 ? 10.438 -2.023 144.132 1.00 13.87 195 SER 2 N 1
ATOM 2951 C CA . SER B 2 195 ? 11.387 -2.893 144.810 1.00 19.22 195 SER 2 CA 1
ATOM 2952 C C . SER B 2 195 ? 12.336 -1.948 145.550 1.00 24.44 195 SER 2 C 1
ATOM 2953 O O . SER B 2 195 ? 12.371 -0.757 145.236 1.00 30.87 195 SER 2 O 1
ATOM 2956 N N . THR B 2 196 ? 13.103 -2.456 146.514 1.00 24.40 196 THR 2 N 1
ATOM 2957 C CA . THR B 2 196 ? 14.020 -1.607 147.292 1.00 17.78 196 THR 2 CA 1
ATOM 2958 C C . THR B 2 196 ? 15.392 -1.458 146.684 1.00 15.94 196 THR 2 C 1
ATOM 2959 O O . THR B 2 196 ? 16.238 -0.706 147.188 1.00 18.41 196 THR 2 O 1
ATOM 2963 N N . LYS B 2 197 ? 15.639 -2.239 145.647 1.00 18.26 197 LYS 2 N 1
ATOM 2964 C CA . LYS B 2 197 ? 16.897 -2.182 144.937 1.00 16.19 197 LYS 2 CA 1
ATOM 2965 C C . LYS B 2 197 ? 16.704 -2.866 143.590 1.00 19.56 197 LYS 2 C 1
ATOM 2966 O O . LYS B 2 197 ? 15.737 -3.627 143.391 1.00 19.42 197 LYS 2 O 1
ATOM 2972 N N . ALA B 2 198 ? 17.644 -2.609 142.689 1.00 15.46 198 ALA 2 N 1
ATOM 2973 C CA . ALA B 2 198 ? 17.635 -3.184 141.362 1.00 13.80 198 ALA 2 CA 1
ATOM 2974 C C . ALA B 2 198 ? 19.015 -3.762 141.111 1.00 13.28 198 ALA 2 C 1
ATOM 2975 O O . ALA B 2 198 ? 19.999 -3.049 141.264 1.00 10.70 198 ALA 2 O 1
ATOM 2977 N N . GLU B 2 199 ? 19.114 -5.057 140.817 1.00 13.43 199 GLU 2 N 1
ATOM 2978 C CA . GLU B 2 199 ? 20.435 -5.620 140.519 1.00 15.31 199 GLU 2 CA 1
ATOM 2979 C C . GLU B 2 199 ? 20.826 -5.179 139.104 1.00 17.88 199 GLU 2 C 1
ATOM 2980 O O . GLU B 2 199 ? 19.993 -5.146 138.189 1.00 26.03 199 GLU 2 O 1
ATOM 2986 N N . VAL B 2 200 ? 22.092 -4.840 138.926 1.00 14.75 200 VAL 2 N 1
ATOM 2987 C CA . VAL B 2 200 ? 22.576 -4.428 137.631 1.00 10.31 200 VAL 2 CA 1
ATOM 2988 C C . VAL B 2 200 ? 23.466 -5.522 137.075 1.00 16.19 200 VAL 2 C 1
ATOM 2989 O O . VAL B 2 200 ? 24.451 -5.922 137.709 1.00 12.50 200 VAL 2 O 1
ATOM 2993 N N . TYR B 2 201 ? 23.050 -6.051 135.924 1.00 17.32 201 TYR 2 N 1
ATOM 2994 C CA . TYR B 2 201 ? 23.755 -7.120 135.224 1.00 11.32 201 TYR 2 CA 1
ATOM 2995 C C . TYR B 2 201 ? 24.275 -6.660 133.864 1.00 9.76 201 TYR 2 C 1
ATOM 2996 O O . TYR B 2 201 ? 23.704 -5.791 133.208 1.00 15.35 201 TYR 2 O 1
ATOM 3005 N N . VAL B 2 202 ? 25.341 -7.311 133.434 1.00 9.72 202 VAL 2 N 1
ATOM 3006 C CA . VAL B 2 202 ? 26.009 -7.027 132.184 1.00 7.69 202 VAL 2 CA 1
ATOM 3007 C C . VAL B 2 202 ? 26.009 -8.280 131.299 1.00 13.30 202 VAL 2 C 1
ATOM 3008 O O . VAL B 2 202 ? 26.274 -9.382 131.774 1.00 15.30 202 VAL 2 O 1
ATOM 3012 N N . ASN B 2 203 ? 25.710 -8.109 130.016 1.00 10.79 203 ASN 2 N 1
ATOM 3013 C CA . ASN B 2 203 ? 25.705 -9.214 129.062 1.00 4.68 203 ASN 2 CA 1
ATOM 3014 C C . ASN B 2 203 ? 26.566 -8.701 127.925 1.00 9.33 203 ASN 2 C 1
ATOM 3015 O O . ASN B 2 203 ? 26.167 -7.795 127.193 1.00 17.62 203 ASN 2 O 1
ATOM 3020 N N . ILE B 2 204 ? 27.766 -9.253 127.807 1.00 13.10 204 ILE 2 N 1
ATOM 3021 C CA . ILE B 2 204 ? 28.733 -8.795 126.816 1.00 12.67 204 ILE 2 CA 1
ATOM 3022 C C . ILE B 2 204 ? 29.190 -9.877 125.895 1.00 10.02 204 ILE 2 C 1
ATOM 3023 O O . ILE B 2 204 ? 29.269 -11.047 126.276 1.00 14.89 204 ILE 2 O 1
ATOM 3028 N N . ALA B 2 205 ? 29.567 -9.467 124.697 1.00 6.27 205 ALA 2 N 1
ATOM 3029 C CA . ALA B 2 205 ? 30.091 -10.406 123.733 1.00 6.09 205 ALA 2 CA 1
ATOM 3030 C C . ALA B 2 205 ? 31.174 -9.712 122.928 1.00 6.22 205 ALA 2 C 1
ATOM 3031 O O . ALA B 2 205 ? 30.996 -8.566 122.509 1.00 9.86 205 ALA 2 O 1
ATOM 3033 N N . PRO B 2 206 ? 32.346 -10.351 122.796 1.00 6.85 206 PRO 2 N 1
ATOM 3034 C CA . PRO B 2 206 ? 33.472 -9.806 122.036 1.00 11.53 206 PRO 2 CA 1
ATOM 3035 C C . PRO B 2 206 ? 33.133 -10.015 120.565 1.00 15.83 206 PRO 2 C 1
ATOM 3036 O O . PRO B 2 206 ? 32.599 -11.054 120.192 1.00 16.67 206 PRO 2 O 1
ATOM 3040 N N . THR B 2 207 ? 33.476 -9.060 119.720 1.00 19.19 207 THR 2 N 1
ATOM 3041 C CA . THR B 2 207 ? 33.191 -9.206 118.306 1.00 16.93 207 THR 2 CA 1
ATOM 3042 C C . THR B 2 207 ? 34.453 -9.052 117.453 1.00 20.13 207 THR 2 C 1
ATOM 3043 O O . THR B 2 207 ? 35.386 -8.340 117.828 1.00 16.64 207 THR 2 O 1
ATOM 3047 N N . ASN B 2 208 ? 34.483 -9.752 116.323 1.00 17.12 208 ASN 2 N 1
ATOM 3048 C CA . ASN B 2 208 ? 35.609 -9.704 115.412 1.00 12.64 208 ASN 2 CA 1
ATOM 3049 C C . ASN B 2 208 ? 36.903 -9.961 116.123 1.00 17.36 208 ASN 2 C 1
ATOM 3050 O O . ASN B 2 208 ? 37.797 -9.097 116.092 1.00 19.18 208 ASN 2 O 1
ATOM 3055 N N . VAL B 2 209 ? 37.034 -11.119 116.764 1.00 10.84 209 VAL 2 N 1
ATOM 3056 C CA . VAL B 2 209 ? 38.285 -11.348 117.455 1.00 7.86 209 VAL 2 CA 1
ATOM 3057 C C . VAL B 2 209 ? 39.316 -11.963 116.537 1.00 6.99 209 VAL 2 C 1
ATOM 3058 O O . VAL B 2 209 ? 39.043 -12.955 115.856 1.00 7.84 209 VAL 2 O 1
ATOM 3062 N N . TYR B 2 210 ? 40.444 -11.270 116.418 1.00 11.30 210 TYR 2 N 1
ATOM 3063 C CA . TYR B 2 210 ? 41.576 -11.718 115.617 1.00 10.24 210 TYR 2 CA 1
ATOM 3064 C C . TYR B 2 210 ? 42.763 -11.787 116.532 1.00 13.52 210 TYR 2 C 1
ATOM 3065 O O . TYR B 2 210 ? 43.059 -10.812 117.227 1.00 16.68 210 TYR 2 O 1
ATOM 3074 N N . VAL B 2 211 ? 43.458 -12.918 116.507 1.00 11.23 211 VAL 2 N 1
ATOM 3075 C CA . VAL B 2 211 ? 44.630 -13.121 117.349 1.00 10.55 211 VAL 2 CA 1
ATOM 3076 C C . VAL B 2 211 ? 45.833 -13.492 116.506 1.00 8.04 211 VAL 2 C 1
ATOM 3077 O O . VAL B 2 211 ? 45.688 -13.963 115.385 1.00 6.22 211 VAL 2 O 1
ATOM 3081 N N . ALA B 2 212 ? 47.017 -13.327 117.076 1.00 11.07 212 ALA 2 N 1
ATOM 3082 C CA . ALA B 2 212 ? 48.251 -13.650 116.369 1.00 11.59 212 ALA 2 CA 1
ATOM 3083 C C . ALA B 2 212 ? 49.378 -13.914 117.356 1.00 15.13 212 ALA 2 C 1
ATOM 3084 O O . ALA B 2 212 ? 49.302 -13.534 118.532 1.00 19.49 212 ALA 2 O 1
ATOM 3086 N N . GLY B 2 213 ? 50.423 -14.575 116.881 1.00 10.43 213 GLY 2 N 1
ATOM 3087 C CA . GLY B 2 213 ? 51.558 -14.825 117.745 1.00 4.90 213 GLY 2 CA 1
ATOM 3088 C C . GLY B 2 213 ? 51.297 -15.929 118.729 1.00 12.23 213 GLY 2 C 1
ATOM 3089 O O . GLY B 2 213 ? 51.102 -15.689 119.924 1.00 19.24 213 GLY 2 O 1
ATOM 3090 N N . GLU B 2 214 ? 51.359 -17.159 118.235 1.00 9.87 214 GLU 2 N 1
ATOM 3091 C CA . GLU B 2 214 ? 51.099 -18.296 119.088 1.00 11.22 214 GLU 2 CA 1
ATOM 3092 C C . GLU B 2 214 ? 52.294 -18.733 119.892 1.00 4.71 214 GLU 2 C 1
ATOM 3093 O O . GLU B 2 214 ? 53.439 -18.643 119.442 1.00 15.08 214 GLU 2 O 1
ATOM 3099 N N . LYS B 2 215 ? 51.979 -19.093 121.129 1.00 9.33 215 LYS 2 N 1
ATOM 3100 C CA . LYS B 2 215 ? 52.911 -19.541 122.144 1.00 12.56 215 LYS 2 CA 1
ATOM 3101 C C . LYS B 2 215 ? 52.258 -20.746 122.838 1.00 17.29 215 LYS 2 C 1
ATOM 3102 O O . LYS B 2 215 ? 51.053 -21.004 122.633 1.00 23.75 215 LYS 2 O 1
ATOM 3108 N N . PRO B 2 216 ? 53.053 -21.564 123.563 1.00 16.44 216 PRO 2 N 1
ATOM 3109 C CA . PRO B 2 216 ? 52.538 -22.752 124.266 1.00 13.35 216 PRO 2 CA 1
ATOM 3110 C C . PRO B 2 216 ? 51.722 -22.413 125.498 1.00 11.70 216 PRO 2 C 1
ATOM 3111 O O . PRO B 2 216 ? 51.964 -21.416 126.165 1.00 27.48 216 PRO 2 O 1
ATOM 3115 N N . VAL B 2 217 ? 50.643 -23.139 125.671 1.00 19.27 217 VAL 2 N 1
ATOM 3116 C CA . VAL B 2 217 ? 49.758 -22.961 126.811 1.00 26.08 217 VAL 2 CA 1
ATOM 3117 C C . VAL B 2 217 ? 50.329 -23.968 127.767 1.00 41.95 217 VAL 2 C 1
ATOM 3118 O O . VAL B 2 217 ? 50.976 -24.908 127.315 1.00 63.58 217 VAL 2 O 1
ATOM 3122 N N . LYS B 2 218 ? 50.120 -23.831 129.065 1.00 47.42 218 LYS 2 N 1
ATOM 3123 C CA . LYS B 2 218 ? 50.636 -24.899 129.957 1.00 65.70 218 LYS 2 CA 1
ATOM 3124 C C . LYS B 2 218 ? 52.155 -25.053 130.065 1.00 77.06 218 LYS 2 C 1
ATOM 3125 O O . LYS B 2 218 ? 52.933 -24.154 129.694 1.00 84.61 218 LYS 2 O 1
ATOM 3131 N N . GLN B 2 219 ? 52.548 -26.236 130.543 1.00 84.06 219 GLN 2 N 1
ATOM 3132 C CA . GLN B 2 219 ? 53.941 -26.604 130.767 1.00 89.50 219 GLN 2 CA 1
ATOM 3133 C C . GLN B 2 219 ? 54.027 -28.062 131.244 1.00 87.11 219 GLN 2 C 1
ATOM 3134 O O . GLN B 2 219 ? 53.023 -28.524 131.852 1.00 86.10 219 GLN 2 O 1
ATOM 3141 N N . GLY C 3 1 ? 59.515 52.610 92.173 1.00 4.11 1 GLY 3 N 1
ATOM 3142 C CA . GLY C 3 1 ? 59.678 51.958 93.480 1.00 3.64 1 GLY 3 CA 1
ATOM 3143 C C . GLY C 3 1 ? 60.264 50.577 93.295 1.00 6.97 1 GLY 3 C 1
ATOM 3144 O O . GLY C 3 1 ? 60.556 50.189 92.171 1.00 7.55 1 GLY 3 O 1
ATOM 3145 N N . ILE C 3 2 ? 60.434 49.833 94.381 1.00 5.44 2 ILE 3 N 1
ATOM 3146 C CA . ILE C 3 2 ? 61.005 48.499 94.304 1.00 3.68 2 ILE 3 CA 1
ATOM 3147 C C . ILE C 3 2 ? 60.226 47.493 95.146 1.00 6.53 2 ILE 3 C 1
ATOM 3148 O O . ILE C 3 2 ? 59.357 47.870 95.942 1.00 18.47 2 ILE 3 O 1
ATOM 3153 N N . LEU C 3 3 ? 60.490 46.215 94.909 1.00 6.35 3 LEU 3 N 1
ATOM 3154 C CA . LEU C 3 3 ? 59.809 45.129 95.598 1.00 6.08 3 LEU 3 CA 1
ATOM 3155 C C . LEU C 3 3 ? 60.017 45.160 97.089 1.00 12.58 3 LEU 3 C 1
ATOM 3156 O O . LEU C 3 3 ? 61.155 45.095 97.566 1.00 18.06 3 LEU 3 O 1
ATOM 3161 N N . PRO C 3 4 ? 58.925 45.326 97.853 1.00 15.86 4 PRO 3 N 1
ATOM 3162 C CA . PRO C 3 4 ? 58.876 45.380 99.322 1.00 7.91 4 PRO 3 CA 1
ATOM 3163 C C . PRO C 3 4 ? 59.038 43.954 99.749 1.00 10.90 4 PRO 3 C 1
ATOM 3164 O O . PRO C 3 4 ? 58.340 43.073 99.245 1.00 30.02 4 PRO 3 O 1
ATOM 3168 N N . VAL C 3 5 ? 59.867 43.724 100.740 1.00 8.21 5 VAL 3 N 1
ATOM 3169 C CA . VAL C 3 5 ? 60.104 42.375 101.178 1.00 6.18 5 VAL 3 CA 1
ATOM 3170 C C . VAL C 3 5 ? 60.179 42.361 102.714 1.00 12.19 5 VAL 3 C 1
ATOM 3171 O O . VAL C 3 5 ? 60.618 43.344 103.324 1.00 13.29 5 VAL 3 O 1
ATOM 3175 N N . ALA C 3 6 ? 59.652 41.302 103.332 1.00 9.66 6 ALA 3 N 1
ATOM 3176 C CA . ALA C 3 6 ? 59.660 41.166 104.796 1.00 8.58 6 ALA 3 CA 1
ATOM 3177 C C . ALA C 3 6 ? 60.612 40.052 105.221 1.00 14.62 6 ALA 3 C 1
ATOM 3178 O O . ALA C 3 6 ? 60.388 38.872 104.911 1.00 16.26 6 ALA 3 O 1
ATOM 3180 N N . VAL C 3 7 ? 61.686 40.435 105.912 1.00 6.27 7 VAL 3 N 1
ATOM 3181 C CA . VAL C 3 7 ? 62.664 39.455 106.349 1.00 4.31 7 VAL 3 CA 1
ATOM 3182 C C . VAL C 3 7 ? 62.202 38.734 107.619 1.00 6.11 7 VAL 3 C 1
ATOM 3183 O O . VAL C 3 7 ? 62.000 39.345 108.649 1.00 20.48 7 VAL 3 O 1
ATOM 3187 N N . SER C 3 8 ? 62.064 37.425 107.565 1.00 7.04 8 SER 3 N 1
ATOM 3188 C CA . SER C 3 8 ? 61.531 36.717 108.717 1.00 10.10 8 SER 3 CA 1
ATOM 3189 C C . SER C 3 8 ? 62.476 36.147 109.736 1.00 14.62 8 SER 3 C 1
ATOM 3190 O O . SER C 3 8 ? 63.469 35.502 109.383 1.00 25.63 8 SER 3 O 1
ATOM 3193 N N . ASP C 3 9 ? 62.143 36.385 111.003 1.00 13.11 9 ASP 3 N 1
ATOM 3194 C CA . ASP C 3 9 ? 62.907 35.903 112.164 1.00 13.06 9 ASP 3 CA 1
ATOM 3195 C C . ASP C 3 9 ? 62.768 34.401 112.131 1.00 10.95 9 ASP 3 C 1
ATOM 3196 O O . ASP C 3 9 ? 61.701 33.897 111.756 1.00 23.49 9 ASP 3 O 1
ATOM 3201 N N . GLY C 3 10 ? 63.767 33.704 112.660 1.00 4.63 10 GLY 3 N 1
ATOM 3202 C CA . GLY C 3 10 ? 63.723 32.256 112.704 1.00 4.86 10 GLY 3 CA 1
ATOM 3203 C C . GLY C 3 10 ? 64.032 31.543 111.405 1.00 11.03 10 GLY 3 C 1
ATOM 3204 O O . GLY C 3 10 ? 64.122 30.318 111.415 1.00 20.92 10 GLY 3 O 1
ATOM 3205 N N . TYR C 3 11 ? 64.155 32.277 110.295 1.00 6.97 11 TYR 3 N 1
ATOM 3206 C CA . TYR C 3 11 ? 64.466 31.685 108.990 1.00 2.67 11 TYR 3 CA 1
ATOM 3207 C C . TYR C 3 11 ? 65.810 32.144 108.485 1.00 9.93 11 TYR 3 C 1
ATOM 3208 O O . TYR C 3 11 ? 66.132 33.355 108.512 1.00 15.76 11 TYR 3 O 1
ATOM 3217 N N . GLY C 3 12 ? 66.546 31.206 107.906 1.00 10.94 12 GLY 3 N 1
ATOM 3218 C CA . GLY C 3 12 ? 67.809 31.587 107.322 1.00 6.22 12 GLY 3 CA 1
ATOM 3219 C C . GLY C 3 12 ? 69.064 31.058 107.937 1.00 9.64 12 GLY 3 C 1
ATOM 3220 O O . GLY C 3 12 ? 70.077 30.979 107.233 1.00 8.42 12 GLY 3 O 1
ATOM 3221 N N . GLY C 3 13 ? 69.004 30.667 109.209 1.00 10.29 13 GLY 3 N 1
ATOM 3222 C CA . GLY C 3 13 ? 70.193 30.154 109.857 1.00 11.66 13 GLY 3 CA 1
ATOM 3223 C C . GLY C 3 13 ? 70.826 28.965 109.143 1.00 14.30 13 GLY 3 C 1
ATOM 3224 O O . GLY C 3 13 ? 70.152 28.238 108.370 1.00 9.83 13 GLY 3 O 1
ATOM 3225 N N . PHE C 3 14 ? 72.132 28.789 109.361 1.00 6.66 14 PHE 3 N 1
ATOM 3226 C CA . PHE C 3 14 ? 72.835 27.674 108.760 1.00 2.19 14 PHE 3 CA 1
ATOM 3227 C C . PHE C 3 14 ? 72.111 26.405 109.189 1.00 5.05 14 PHE 3 C 1
ATOM 3228 O O . PHE C 3 14 ? 71.607 26.323 110.306 1.00 16.56 14 PHE 3 O 1
ATOM 3236 N N . GLN C 3 15 ? 72.023 25.446 108.279 1.00 4.55 15 GLN 3 N 1
ATOM 3237 C CA . GLN C 3 15 ? 71.376 24.183 108.534 1.00 2.70 15 GLN 3 CA 1
ATOM 3238 C C . GLN C 3 15 ? 72.259 23.135 107.928 1.00 9.06 15 GLN 3 C 1
ATOM 3239 O O . GLN C 3 15 ? 72.853 23.364 106.882 1.00 8.42 15 GLN 3 O 1
ATOM 3245 N N . ASN C 3 16 ? 72.355 21.989 108.595 1.00 17.62 16 ASN 3 N 1
ATOM 3246 C CA . ASN C 3 16 ? 73.197 20.900 108.126 1.00 14.61 16 ASN 3 CA 1
ATOM 3247 C C . ASN C 3 16 ? 72.500 19.848 107.261 1.00 16.33 16 ASN 3 C 1
ATOM 3248 O O . ASN C 3 16 ? 73.151 19.152 106.479 1.00 18.96 16 ASN 3 O 1
ATOM 3253 N N . THR C 3 17 ? 71.178 19.767 107.369 1.00 13.68 17 THR 3 N 1
ATOM 3254 C CA . THR C 3 17 ? 70.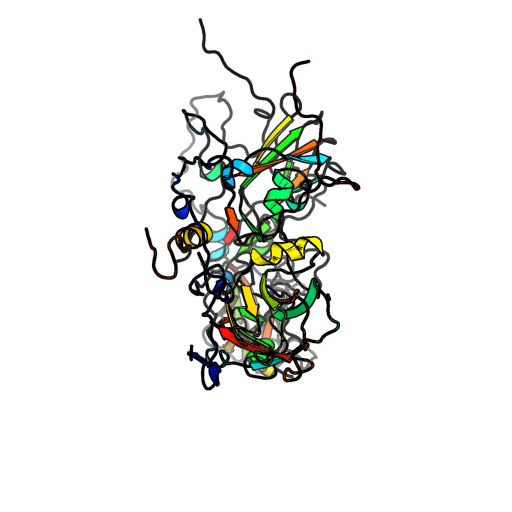380 18.822 106.585 1.00 12.36 17 THR 3 CA 1
ATOM 3255 C C . THR C 3 17 ? 69.321 19.532 105.739 1.00 18.73 17 THR 3 C 1
ATOM 3256 O O . THR C 3 17 ? 68.254 18.977 105.478 1.00 19.31 17 THR 3 O 1
ATOM 3260 N N . ASP C 3 18 ? 69.601 20.767 105.323 1.00 25.49 18 ASP 3 N 1
ATOM 3261 C CA . ASP C 3 18 ? 68.635 21.529 104.543 1.00 16.65 18 ASP 3 CA 1
ATOM 3262 C C . ASP C 3 18 ? 68.558 21.113 103.093 1.00 20.34 18 ASP 3 C 1
ATOM 3263 O O . ASP C 3 18 ? 69.502 20.507 102.552 1.00 21.27 18 ASP 3 O 1
ATOM 3268 N N . PRO C 3 19 ? 67.387 21.339 102.473 1.00 19.90 19 PRO 3 N 1
ATOM 3269 C CA . PRO C 3 19 ? 67.157 20.989 101.070 1.00 14.67 19 PRO 3 CA 1
ATOM 3270 C C . PRO C 3 19 ? 67.605 21.978 100.006 1.00 17.75 19 PRO 3 C 1
ATOM 3271 O O . PRO C 3 19 ? 67.065 21.952 98.910 1.00 31.54 19 PRO 3 O 1
ATOM 3275 N N . LYS C 3 20 ? 68.601 22.813 100.274 1.00 11.84 20 LYS 3 N 1
ATOM 3276 C CA . LYS C 3 20 ? 69.027 23.733 99.231 1.00 8.94 20 LYS 3 CA 1
ATOM 3277 C C . LYS C 3 20 ? 70.503 23.613 98.906 1.00 15.30 20 LYS 3 C 1
ATOM 3278 O O . LYS C 3 20 ? 71.264 22.945 99.623 1.00 26.97 20 LYS 3 O 1
ATOM 3284 N N . THR C 3 21 ? 70.884 24.169 97.762 1.00 8.94 21 THR 3 N 1
ATOM 3285 C CA . THR C 3 21 ? 72.270 24.111 97.340 1.00 9.10 21 THR 3 CA 1
ATOM 3286 C C . THR C 3 21 ? 73.057 25.406 97.604 1.00 14.99 21 THR 3 C 1
ATOM 3287 O O . THR C 3 21 ? 72.476 26.494 97.729 1.00 8.06 21 THR 3 O 1
ATOM 3291 N N . SER C 3 22 ? 74.379 25.283 97.693 1.00 10.69 22 SER 3 N 1
ATOM 3292 C CA . SER C 3 22 ? 75.215 26.439 97.968 1.00 14.39 22 SER 3 CA 1
ATOM 3293 C C . SER C 3 22 ? 75.508 27.154 96.659 1.00 14.10 22 SER 3 C 1
ATOM 3294 O O . SER C 3 22 ? 75.201 26.628 95.592 1.00 11.89 22 SER 3 O 1
ATOM 3297 N N . ASP C 3 23 ? 75.959 28.402 96.726 1.00 9.80 23 ASP 3 N 1
ATOM 3298 C CA . ASP C 3 23 ? 76.255 29.106 95.488 1.00 3.19 23 ASP 3 CA 1
ATOM 3299 C C . ASP C 3 23 ? 77.578 28.594 94.886 1.00 6.64 23 ASP 3 C 1
ATOM 3300 O O . ASP C 3 23 ? 78.559 28.391 95.589 1.00 12.98 23 ASP 3 O 1
ATOM 3305 N N . PRO C 3 24 ? 77.601 28.357 93.570 1.00 7.94 24 PRO 3 N 1
ATOM 3306 C CA . PRO C 3 24 ? 78.748 27.857 92.823 1.00 8.31 24 PRO 3 CA 1
ATOM 3307 C C . PRO C 3 24 ? 79.846 28.875 92.731 1.00 7.35 24 PRO 3 C 1
ATOM 3308 O O . PRO C 3 24 ? 79.588 30.075 92.740 1.00 13.96 24 PRO 3 O 1
ATOM 3312 N N . VAL C 3 25 ? 81.056 28.397 92.471 1.00 14.36 25 VAL 3 N 1
ATOM 3313 C CA . VAL C 3 25 ? 82.176 29.316 92.433 1.00 9.72 25 VAL 3 CA 1
ATOM 3314 C C . VAL C 3 25 ? 83.260 28.941 91.408 1.00 14.70 25 VAL 3 C 1
ATOM 3315 O O . VAL C 3 25 ? 84.058 29.794 91.002 1.00 10.05 25 VAL 3 O 1
ATOM 3319 N N . TYR C 3 26 ? 83.221 27.708 90.898 1.00 11.62 26 TYR 3 N 1
ATOM 3320 C CA . TYR C 3 26 ? 84.259 27.285 89.953 1.00 8.57 26 TYR 3 CA 1
ATOM 3321 C C . TYR C 3 26 ? 83.671 26.456 88.798 1.00 16.31 26 TYR 3 C 1
ATOM 3322 O O . TYR C 3 26 ? 83.544 25.215 88.875 1.00 20.83 26 TYR 3 O 1
ATOM 3331 N N . GLY C 3 27 ? 83.367 27.137 87.700 1.00 10.03 27 GLY 3 N 1
ATOM 3332 C CA . GLY C 3 27 ? 82.741 26.449 86.596 1.00 8.25 27 GLY 3 CA 1
ATOM 3333 C C . GLY C 3 27 ? 83.551 25.751 85.541 1.00 17.27 27 GLY 3 C 1
ATOM 3334 O O . GLY C 3 27 ? 84.781 25.848 85.485 1.00 28.09 27 GLY 3 O 1
ATOM 3335 N N . HIS C 3 28 ? 82.807 25.037 84.699 1.00 17.11 28 HIS 3 N 1
ATOM 3336 C CA . HIS C 3 28 ? 83.306 24.315 83.539 1.00 12.09 28 HIS 3 CA 1
ATOM 3337 C C . HIS C 3 28 ? 84.275 23.185 83.731 1.00 12.74 28 HIS 3 C 1
ATOM 3338 O O . HIS C 3 28 ? 85.249 23.044 82.977 1.00 23.47 28 HIS 3 O 1
ATOM 3345 N N . VAL C 3 29 ? 83.985 22.330 84.696 1.00 9.12 29 VAL 3 N 1
ATOM 3346 C CA . VAL C 3 29 ? 84.863 21.188 84.897 1.00 13.73 29 VAL 3 CA 1
ATOM 3347 C C . VAL C 3 29 ? 84.160 19.919 84.390 1.00 12.79 29 VAL 3 C 1
ATOM 3348 O O . VAL C 3 29 ? 83.017 19.670 84.740 1.00 15.03 29 VAL 3 O 1
ATOM 3352 N N . TYR C 3 30 ? 84.797 19.207 83.459 1.00 14.24 30 TYR 3 N 1
ATOM 3353 C CA . TYR C 3 30 ? 84.233 17.976 82.883 1.00 8.18 30 TYR 3 CA 1
ATOM 3354 C C . TYR C 3 30 ? 85.015 16.785 83.408 1.00 11.41 30 TYR 3 C 1
ATOM 3355 O O . TYR C 3 30 ? 86.216 16.660 83.183 1.00 19.62 30 TYR 3 O 1
ATOM 3364 N N . ASN C 3 31 ? 84.308 15.875 84.049 1.00 8.66 31 ASN 3 N 1
ATOM 3365 C CA . ASN C 3 31 ? 84.914 14.711 84.674 1.00 8.85 31 ASN 3 CA 1
ATOM 3366 C C . ASN C 3 31 ? 85.363 13.583 83.752 1.00 10.20 31 ASN 3 C 1
ATOM 3367 O O . ASN C 3 31 ? 85.025 13.561 82.579 1.00 18.56 31 ASN 3 O 1
ATOM 3372 N N . PRO C 3 32 ? 86.281 12.738 84.230 1.00 6.86 32 PRO 3 N 1
ATOM 3373 C CA . PRO C 3 32 ? 86.730 11.598 83.422 1.00 9.38 32 PRO 3 CA 1
ATOM 3374 C C . PRO C 3 32 ? 85.509 10.622 83.344 1.00 11.99 32 PRO 3 C 1
ATOM 3375 O O . PRO C 3 32 ? 84.665 10.608 84.252 1.00 10.62 32 PRO 3 O 1
ATOM 3379 N N . ALA C 3 33 ? 85.400 9.855 82.248 1.00 20.97 33 ALA 3 N 1
ATOM 3380 C CA . ALA C 3 33 ? 84.283 8.934 82.068 1.00 5.66 33 ALA 3 CA 1
ATOM 3381 C C . ALA C 3 33 ? 84.271 7.830 83.113 1.00 13.91 33 ALA 3 C 1
ATOM 3382 O O . ALA C 3 33 ? 85.307 7.205 83.368 1.00 22.94 33 ALA 3 O 1
ATOM 3383 N N . ARG C 3 34 ? 83.157 7.631 83.807 1.00 6.55 34 ARG 3 N 1
ATOM 3384 C CA . ARG C 3 34 ? 83.123 6.511 84.739 1.00 9.65 34 ARG 3 CA 1
ATOM 3385 C C . ARG C 3 34 ? 82.024 5.517 84.338 1.00 12.12 34 ARG 3 C 1
ATOM 3386 O O . ARG C 3 34 ? 81.352 4.875 85.158 1.00 13.74 34 ARG 3 O 1
ATOM 3394 N N . THR C 3 35 ? 81.954 5.334 83.028 1.00 9.58 35 THR 3 N 1
ATOM 3395 C CA . THR C 3 35 ? 81.011 4.468 82.354 1.00 12.98 35 THR 3 CA 1
ATOM 3396 C C . THR C 3 35 ? 81.293 3.017 82.687 1.00 11.85 35 THR 3 C 1
ATOM 3397 O O . THR C 3 35 ? 82.426 2.585 82.637 1.00 25.08 35 THR 3 O 1
ATOM 3401 N N . LEU C 3 36 ? 80.256 2.254 82.972 1.00 17.84 36 LEU 3 N 1
ATOM 3402 C CA . LEU C 3 36 ? 80.419 0.835 83.270 1.00 20.42 36 LEU 3 CA 1
ATOM 3403 C C . LEU C 3 36 ? 81.234 0.477 84.493 1.00 22.55 36 LEU 3 C 1
ATOM 3404 O O . LEU C 3 36 ? 81.669 -0.673 84.612 1.00 29.49 36 LEU 3 O 1
ATOM 3409 N N . TYR C 3 37 ? 81.433 1.406 85.416 1.00 9.96 37 TYR 3 N 1
ATOM 3410 C CA . TYR C 3 37 ? 82.222 1.041 86.562 1.00 7.15 37 TYR 3 CA 1
ATOM 3411 C C . TYR C 3 37 ? 81.464 -0.027 87.359 1.00 11.05 37 TYR 3 C 1
ATOM 3412 O O . TYR C 3 37 ? 80.303 0.145 87.703 1.00 21.56 37 TYR 3 O 1
ATOM 3421 N N . PRO C 3 38 ? 82.118 -1.146 87.673 1.00 12.62 38 PRO 3 N 1
ATOM 3422 C CA . PRO C 3 38 ? 81.442 -2.216 88.416 1.00 15.14 38 PRO 3 CA 1
ATOM 3423 C C . PRO C 3 38 ? 81.113 -2.032 89.890 1.00 16.46 38 PRO 3 C 1
ATOM 3424 O O . PRO C 3 38 ? 81.597 -1.111 90.534 1.00 22.21 38 PRO 3 O 1
ATOM 3428 N N . GLY C 3 39 ? 80.259 -2.924 90.394 1.00 14.29 39 GLY 3 N 1
ATOM 3429 C CA . GLY C 3 39 ? 79.874 -2.942 91.795 1.00 7.97 39 GLY 3 CA 1
ATOM 3430 C C . GLY C 3 39 ? 79.028 -1.824 92.368 1.00 10.94 39 GLY 3 C 1
ATOM 3431 O O . GLY C 3 39 ? 78.898 -1.688 93.591 1.00 14.88 39 GLY 3 O 1
ATOM 3432 N N . ARG C 3 40 ? 78.414 -1.035 91.509 1.00 11.82 40 ARG 3 N 1
ATOM 3433 C CA . ARG C 3 40 ? 77.607 0.069 92.012 1.00 10.62 40 ARG 3 CA 1
ATOM 3434 C C . ARG C 3 40 ? 76.446 -0.356 92.909 1.00 4.35 40 ARG 3 C 1
ATOM 3435 O O . ARG C 3 40 ? 75.838 -1.414 92.692 1.00 3.39 40 ARG 3 O 1
ATOM 3443 N N . PHE C 3 41 ? 76.230 0.404 93.982 1.00 8.78 41 PHE 3 N 1
ATOM 3444 C CA . PHE C 3 41 ? 75.087 0.161 94.862 1.00 10.72 41 PHE 3 CA 1
ATOM 3445 C C . PHE C 3 41 ? 74.303 1.422 95.160 1.00 11.89 41 PHE 3 C 1
ATOM 3446 O O . PHE C 3 41 ? 74.830 2.535 95.223 1.00 25.95 41 PHE 3 O 1
ATOM 3454 N N . THR C 3 42 ? 73.004 1.236 95.240 1.00 15.88 42 THR 3 N 1
ATOM 3455 C CA . THR C 3 42 ? 72.099 2.350 95.386 1.00 8.93 42 THR 3 CA 1
ATOM 3456 C C . THR C 3 42 ? 71.325 2.484 96.677 1.00 7.68 42 THR 3 C 1
ATOM 3457 O O . THR C 3 42 ? 71.010 3.585 97.107 1.00 8.19 42 THR 3 O 1
ATOM 3461 N N . ASN C 3 43 ? 71.001 1.350 97.276 1.00 10.93 43 ASN 3 N 1
ATOM 3462 C CA . ASN C 3 43 ? 70.272 1.337 98.516 1.00 12.42 43 ASN 3 CA 1
ATOM 3463 C C . ASN C 3 43 ? 70.929 0.312 99.440 1.00 14.06 43 ASN 3 C 1
ATOM 3464 O O . ASN C 3 43 ? 71.127 -0.827 99.038 1.00 14.35 43 ASN 3 O 1
ATOM 3469 N N . LEU C 3 44 ? 71.250 0.694 100.672 1.00 7.53 44 LEU 3 N 1
ATOM 3470 C CA . LEU C 3 44 ? 71.875 -0.249 101.597 1.00 6.28 44 LEU 3 CA 1
ATOM 3471 C C . LEU C 3 44 ? 71.118 -1.580 101.710 1.00 10.11 44 LEU 3 C 1
ATOM 3472 O O . LEU C 3 44 ? 71.738 -2.643 101.819 1.00 11.38 44 LEU 3 O 1
ATOM 3477 N N . LEU C 3 45 ? 69.787 -1.535 101.642 1.00 7.05 45 LEU 3 N 1
ATOM 3478 C CA . LEU C 3 45 ? 69.000 -2.764 101.746 1.00 6.01 45 LEU 3 CA 1
ATOM 3479 C C . LEU C 3 45 ? 69.103 -3.754 100.583 1.00 8.97 45 LEU 3 C 1
ATOM 3480 O O . LEU C 3 45 ? 68.697 -4.920 100.737 1.00 3.05 45 LEU 3 O 1
ATOM 3485 N N . ASP C 3 46 ? 69.661 -3.331 99.443 1.00 3.07 46 ASP 3 N 1
ATOM 3486 C CA . ASP C 3 46 ? 69.822 -4.267 98.326 1.00 4.69 46 ASP 3 CA 1
ATOM 3487 C C . ASP C 3 46 ? 71.010 -5.137 98.676 1.00 7.29 46 ASP 3 C 1
ATOM 3488 O O . ASP C 3 46 ? 71.011 -6.353 98.427 1.00 8.47 46 ASP 3 O 1
ATOM 3493 N N . VAL C 3 47 ? 72.031 -4.517 99.260 1.00 2.46 47 VAL 3 N 1
ATOM 3494 C CA . VAL C 3 47 ? 73.198 -5.293 99.623 1.00 11.74 47 VAL 3 CA 1
ATOM 3495 C C . VAL C 3 47 ? 72.883 -6.103 100.873 1.00 10.73 47 VAL 3 C 1
ATOM 3496 O O . VAL C 3 47 ? 73.298 -7.257 101.005 1.00 9.11 47 VAL 3 O 1
ATOM 3500 N N . ALA C 3 48 ? 72.046 -5.526 101.724 1.00 4.10 48 ALA 3 N 1
ATOM 3501 C CA . ALA C 3 48 ? 71.625 -6.165 102.961 1.00 9.93 48 ALA 3 CA 1
ATOM 3502 C C . ALA C 3 48 ? 70.749 -7.391 102.695 1.00 12.78 48 ALA 3 C 1
ATOM 3503 O O . ALA C 3 48 ? 70.675 -8.295 103.531 1.00 20.49 48 ALA 3 O 1
ATOM 3505 N N . GLU C 3 49 ? 70.046 -7.415 101.568 1.00 8.83 49 GLU 3 N 1
ATOM 3506 C CA . GLU C 3 49 ? 69.204 -8.572 101.249 1.00 9.42 49 GLU 3 CA 1
ATOM 3507 C C . GLU C 3 49 ? 69.988 -9.729 100.655 1.00 11.53 49 GLU 3 C 1
ATOM 3508 O O . GLU C 3 49 ? 69.677 -10.918 100.890 1.00 24.14 49 GLU 3 O 1
ATOM 3514 N N . ALA C 3 50 ? 70.960 -9.346 99.828 1.00 8.53 50 ALA 3 N 1
ATOM 3515 C CA . ALA C 3 50 ? 71.795 -10.259 99.075 1.00 8.83 50 ALA 3 CA 1
ATOM 3516 C C . ALA C 3 50 ? 73.009 -10.840 99.748 1.00 17.70 50 ALA 3 C 1
ATOM 3517 O O . ALA C 3 50 ? 73.515 -11.865 99.299 1.00 31.40 50 ALA 3 O 1
ATOM 3519 N N . CYS C 3 51 ? 73.522 -10.176 100.781 1.00 22.55 51 CYS 3 N 1
ATOM 3520 C CA . CYS C 3 51 ? 74.739 -10.641 101.454 1.00 13.74 51 CYS 3 CA 1
ATOM 3521 C C . CYS C 3 51 ? 74.569 -10.950 102.923 1.00 16.16 51 CYS 3 C 1
ATOM 3522 O O . CYS C 3 51 ? 74.519 -10.030 103.751 1.00 30.15 51 CYS 3 O 1
ATOM 3525 N N . PRO C 3 52 ? 74.368 -12.230 103.274 1.00 10.90 52 PRO 3 N 1
ATOM 3526 C CA . PRO C 3 52 ? 74.208 -12.538 104.700 1.00 15.97 52 PRO 3 CA 1
ATOM 3527 C C . PRO C 3 52 ? 75.559 -12.437 105.424 1.00 17.14 52 PRO 3 C 1
ATOM 3528 O O . PRO C 3 52 ? 76.620 -12.681 104.841 1.00 16.77 52 PRO 3 O 1
ATOM 3532 N N . THR C 3 53 ? 75.521 -12.006 106.673 1.00 17.48 53 THR 3 N 1
ATOM 3533 C CA . THR C 3 53 ? 76.726 -11.854 107.452 1.00 6.00 53 THR 3 CA 1
ATOM 3534 C C . THR C 3 53 ? 76.634 -12.736 108.672 1.00 10.47 53 THR 3 C 1
ATOM 3535 O O . THR C 3 53 ? 75.537 -13.147 109.078 1.00 17.36 53 THR 3 O 1
ATOM 3539 N N . LEU C 3 54 ? 77.793 -13.022 109.250 1.00 11.26 54 LEU 3 N 1
ATOM 3540 C CA . LEU C 3 54 ? 77.901 -13.948 110.367 1.00 11.71 54 LEU 3 CA 1
ATOM 3541 C C . LEU C 3 54 ? 77.480 -13.520 111.745 1.00 12.11 54 LEU 3 C 1
ATOM 3542 O O . LEU C 3 54 ? 77.763 -12.403 112.196 1.00 20.58 54 LEU 3 O 1
ATOM 3547 N N . LEU C 3 55 ? 76.744 -14.409 112.397 1.00 13.42 55 LEU 3 N 1
ATOM 3548 C CA . LEU C 3 55 ? 76.330 -14.175 113.767 1.00 14.66 55 LEU 3 CA 1
ATOM 3549 C C . LEU C 3 55 ? 77.522 -14.607 114.630 1.00 20.93 55 LEU 3 C 1
ATOM 3550 O O . LEU C 3 55 ? 78.449 -15.306 114.167 1.00 21.11 55 LEU 3 O 1
ATOM 3555 N N . ASP C 3 56 ? 77.526 -14.185 115.880 1.00 18.67 56 ASP 3 N 1
ATOM 3556 C CA . ASP C 3 56 ? 78.615 -14.562 116.727 1.00 12.99 56 ASP 3 CA 1
ATOM 3557 C C . ASP C 3 56 ? 78.084 -15.292 117.925 1.00 14.05 56 ASP 3 C 1
ATOM 3558 O O . ASP C 3 56 ? 77.170 -14.814 118.590 1.00 21.20 56 ASP 3 O 1
ATOM 3563 N N . PHE C 3 57 ? 78.631 -16.475 118.171 1.00 12.59 57 PHE 3 N 1
ATOM 3564 C CA . PHE C 3 57 ? 78.236 -17.268 119.326 1.00 17.75 57 PHE 3 CA 1
ATOM 3565 C C . PHE C 3 57 ? 79.478 -17.440 120.194 1.00 22.79 57 PHE 3 C 1
ATOM 3566 O O . PHE C 3 57 ? 80.208 -18.418 120.079 1.00 23.62 57 PHE 3 O 1
ATOM 3574 N N . ASN C 3 58 ? 79.765 -16.411 120.981 1.00 27.35 58 ASN 3 N 1
ATOM 3575 C CA . ASN C 3 58 ? 80.915 -16.414 121.867 1.00 26.59 58 ASN 3 CA 1
ATOM 3576 C C . ASN C 3 58 ? 82.213 -16.627 121.159 1.00 21.51 58 ASN 3 C 1
ATOM 3577 O O . ASN C 3 58 ? 82.994 -17.480 121.538 1.00 26.91 58 ASN 3 O 1
ATOM 3582 N N . GLY C 3 59 ? 82.425 -15.886 120.090 1.00 20.42 59 GLY 3 N 1
ATOM 3583 C CA . GLY C 3 59 ? 83.680 -16.009 119.386 1.00 17.81 59 GLY 3 CA 1
ATOM 3584 C C . GLY C 3 59 ? 83.713 -16.793 118.104 1.00 19.18 59 GLY 3 C 1
ATOM 3585 O O . GLY C 3 59 ? 84.715 -16.735 117.391 1.00 28.59 59 GLY 3 O 1
ATOM 3586 N N . VAL C 3 60 ? 82.655 -17.532 117.803 1.00 12.19 60 VAL 3 N 1
ATOM 3587 C CA . VAL C 3 60 ? 82.631 -18.303 116.575 1.00 8.77 60 VAL 3 CA 1
ATOM 3588 C C . VAL C 3 60 ? 81.290 -18.155 115.917 1.00 12.34 60 VAL 3 C 1
ATOM 3589 O O . VAL C 3 60 ? 80.275 -18.078 116.606 1.00 13.46 60 VAL 3 O 1
ATOM 3593 N N . PRO C 3 61 ? 81.266 -18.195 114.573 1.00 13.74 61 PRO 3 N 1
ATOM 3594 C CA . PRO C 3 61 ? 80.063 -18.064 113.746 1.00 10.44 61 PRO 3 CA 1
ATOM 3595 C C . PRO C 3 61 ? 79.184 -19.296 113.716 1.00 11.76 61 PRO 3 C 1
ATOM 3596 O O . PRO C 3 61 ? 78.163 -19.296 113.046 1.00 16.05 61 PRO 3 O 1
ATOM 3600 N N . TYR C 3 62 ? 79.576 -20.361 114.400 1.00 11.19 62 TYR 3 N 1
ATOM 3601 C CA . TYR C 3 62 ? 78.750 -21.556 114.369 1.00 10.14 62 TYR 3 CA 1
ATOM 3602 C C . TYR C 3 62 ? 78.214 -22.006 115.681 1.00 11.13 62 TYR 3 C 1
ATOM 3603 O O . TYR C 3 62 ? 78.769 -21.775 116.744 1.00 25.27 62 TYR 3 O 1
ATOM 3612 N N . VAL C 3 63 ? 77.106 -22.687 115.573 1.00 13.36 63 VAL 3 N 1
ATOM 3613 C CA . VAL C 3 63 ? 76.412 -23.239 116.697 1.00 9.01 63 VAL 3 CA 1
ATOM 3614 C C . VAL C 3 63 ? 76.819 -24.701 116.651 1.00 18.23 63 VAL 3 C 1
ATOM 3615 O O . VAL C 3 63 ? 77.196 -25.214 115.597 1.00 26.98 63 VAL 3 O 1
ATOM 3619 N N . GLN C 3 64 ? 76.742 -25.392 117.775 1.00 31.33 64 GLN 3 N 1
ATOM 3620 C CA . GLN C 3 64 ? 77.221 -26.756 117.774 1.00 28.74 64 GLN 3 CA 1
ATOM 3621 C C . GLN C 3 64 ? 76.670 -27.715 118.788 1.00 36.56 64 GLN 3 C 1
ATOM 3622 O O . GLN C 3 64 ? 76.389 -27.353 119.928 1.00 28.49 64 GLN 3 O 1
ATOM 3628 N N . THR C 3 65 ? 76.658 -28.975 118.368 1.00 54.69 65 THR 3 N 1
ATOM 3629 C CA . THR C 3 65 ? 76.207 -30.103 119.168 1.00 68.51 65 THR 3 CA 1
ATOM 3630 C C . THR C 3 65 ? 76.566 -29.871 120.661 1.00 74.13 65 THR 3 C 1
ATOM 3631 O O . THR C 3 65 ? 75.681 -29.895 121.515 1.00 63.59 65 THR 3 O 1
ATOM 3635 N N . GLN C 3 66 ? 77.846 -29.518 120.886 1.00 87.59 66 GLN 3 N 1
ATOM 3636 C CA . GLN C 3 66 ? 78.536 -29.222 122.169 1.00 100.11 66 GLN 3 CA 1
ATOM 3637 C C . GLN C 3 66 ? 78.925 -30.408 123.058 1.00 111.97 66 GLN 3 C 1
ATOM 3638 O O . GLN C 3 66 ? 78.748 -31.560 122.661 1.00 118.76 66 GLN 3 O 1
ATOM 3644 N N . SER C 3 67 ? 79.490 -30.115 124.237 1.00 119.27 67 SER 3 N 1
ATOM 3645 C CA . SER C 3 67 ? 79.938 -31.147 125.183 1.00 124.58 67 SER 3 CA 1
ATOM 3646 C C . SER C 3 67 ? 78.912 -31.755 126.154 1.00 126.32 67 SER 3 C 1
ATOM 3647 O O . SER C 3 67 ? 78.014 -32.516 125.761 1.00 124.75 67 SER 3 O 1
ATOM 3650 N N . ASN C 3 68 ? 79.107 -31.471 127.441 1.00 128.17 68 ASN 3 N 1
ATOM 3651 C CA . ASN C 3 68 ? 78.232 -31.989 128.477 1.00 129.40 68 ASN 3 CA 1
ATOM 3652 C C . ASN C 3 68 ? 77.022 -31.078 128.710 1.00 128.18 68 ASN 3 C 1
ATOM 3653 O O . ASN C 3 68 ? 77.177 -29.852 128.878 1.00 132.55 68 ASN 3 O 1
ATOM 3658 N N . SER C 3 69 ? 75.838 -31.676 128.576 1.00 120.65 69 SER 3 N 1
ATOM 3659 C CA . SER C 3 69 ? 74.540 -31.030 128.791 1.00 111.88 69 SER 3 CA 1
ATOM 3660 C C . SER C 3 69 ? 73.491 -31.735 127.937 1.00 109.21 69 SER 3 C 1
ATOM 3661 O O . SER C 3 69 ? 73.688 -31.968 126.723 1.00 108.39 69 SER 3 O 1
ATOM 3664 N N . GLY C 3 70 ? 72.430 -32.180 128.596 1.00 105.12 70 GLY 3 N 1
ATOM 3665 C CA . GLY C 3 70 ? 71.350 -32.804 127.868 1.00 96.49 70 GLY 3 CA 1
ATOM 3666 C C . GLY C 3 70 ? 70.461 -31.622 127.571 1.00 87.45 70 GLY 3 C 1
ATOM 3667 O O . GLY C 3 70 ? 69.330 -31.549 128.044 1.00 93.32 70 GLY 3 O 1
ATOM 3668 N N . SER C 3 71 ? 71.035 -30.638 126.888 1.00 75.81 71 SER 3 N 1
ATOM 3669 C CA . SER C 3 71 ? 70.328 -29.417 126.518 1.00 64.94 71 SER 3 CA 1
ATOM 3670 C C . SER C 3 71 ? 70.252 -29.384 125.008 1.00 58.88 71 SER 3 C 1
ATOM 3671 O O . SER C 3 71 ? 71.279 -29.349 124.315 1.00 57.48 71 SER 3 O 1
ATOM 3674 N N . LYS C 3 72 ? 69.028 -29.391 124.497 1.00 48.72 72 LYS 3 N 1
ATOM 3675 C CA . LYS C 3 72 ? 68.823 -29.391 123.067 1.00 33.32 72 LYS 3 CA 1
ATOM 3676 C C . LYS C 3 72 ? 68.839 -27.997 122.414 1.00 27.23 72 LYS 3 C 1
ATOM 3677 O O . LYS C 3 72 ? 68.816 -27.878 121.190 1.00 32.81 72 LYS 3 O 1
ATOM 3683 N N . VAL C 3 73 ? 69.013 -26.962 123.229 1.00 15.23 73 VAL 3 N 1
ATOM 3684 C CA . VAL C 3 73 ? 69.066 -25.585 122.753 1.00 12.29 73 VAL 3 CA 1
ATOM 3685 C C . VAL C 3 73 ? 70.442 -25.201 122.181 1.00 17.29 73 VAL 3 C 1
ATOM 3686 O O . VAL C 3 73 ? 71.424 -25.167 122.906 1.00 29.35 73 VAL 3 O 1
ATOM 3690 N N . LEU C 3 74 ? 70.519 -24.946 120.883 1.00 16.29 74 LEU 3 N 1
ATOM 3691 C CA . LEU C 3 74 ? 71.770 -24.541 120.269 1.00 9.86 74 LEU 3 CA 1
ATOM 3692 C C . LEU C 3 74 ? 71.947 -23.035 120.431 1.00 15.43 74 LEU 3 C 1
ATOM 3693 O O . LEU C 3 74 ? 73.075 -22.542 120.490 1.00 22.93 74 LEU 3 O 1
ATOM 3698 N N . ALA C 3 75 ? 70.848 -22.287 120.429 1.00 12.38 75 ALA 3 N 1
ATOM 3699 C CA . ALA C 3 75 ? 70.920 -20.836 120.615 1.00 8.81 75 ALA 3 CA 1
ATOM 3700 C C . ALA C 3 75 ? 69.521 -20.328 120.806 1.00 13.12 75 ALA 3 C 1
ATOM 3701 O O . ALA C 3 75 ? 68.589 -20.884 120.260 1.00 22.64 75 ALA 3 O 1
ATOM 3703 N N . CYS C 3 76 ? 69.367 -19.321 121.643 1.00 14.09 76 CYS 3 N 1
ATOM 3704 C CA . CYS C 3 76 ? 68.061 -18.720 121.907 1.00 18.39 76 CYS 3 CA 1
ATOM 3705 C C . CYS C 3 76 ? 68.477 -17.289 122.252 1.00 20.66 76 CYS 3 C 1
ATOM 3706 O O . CYS C 3 76 ? 69.379 -17.073 123.050 1.00 25.07 76 CYS 3 O 1
ATOM 3709 N N . PHE C 3 77 ? 68.043 -16.349 121.432 1.00 16.01 77 PHE 3 N 1
ATOM 3710 C CA . PHE C 3 77 ? 68.405 -14.969 121.648 1.00 8.02 77 PHE 3 CA 1
ATOM 3711 C C . PHE C 3 77 ? 67.291 -14.007 121.327 1.00 9.81 77 PHE 3 C 1
ATOM 3712 O O . PHE C 3 77 ? 66.356 -14.311 120.587 1.00 17.82 77 PHE 3 O 1
ATOM 3720 N N . ASP C 3 78 ? 67.394 -12.843 121.932 1.00 12.01 78 ASP 3 N 1
ATOM 3721 C CA . ASP C 3 78 ? 66.421 -11.785 121.762 1.00 14.13 78 ASP 3 CA 1
ATOM 3722 C C . ASP C 3 78 ? 66.399 -11.355 120.326 1.00 12.96 78 ASP 3 C 1
ATOM 3723 O O . ASP C 3 78 ? 67.443 -11.271 119.684 1.00 14.97 78 ASP 3 O 1
ATOM 3728 N N . LEU C 3 79 ? 65.204 -11.130 119.809 1.00 12.33 79 LEU 3 N 1
ATOM 3729 C CA . LEU C 3 79 ? 65.051 -10.631 118.455 1.00 8.52 79 LEU 3 CA 1
ATOM 3730 C C . LEU C 3 79 ? 65.396 -9.152 118.631 1.00 13.48 79 LEU 3 C 1
ATOM 3731 O O . LEU C 3 79 ? 64.515 -8.314 118.908 1.00 17.90 79 LEU 3 O 1
ATOM 3736 N N . ALA C 3 80 ? 66.683 -8.839 118.550 1.00 8.54 80 ALA 3 N 1
ATOM 3737 C CA . ALA C 3 80 ? 67.119 -7.468 118.744 1.00 8.42 80 ALA 3 CA 1
ATOM 3738 C C . ALA C 3 80 ? 68.460 -7.246 118.107 1.00 15.23 80 ALA 3 C 1
ATOM 3739 O O . ALA C 3 80 ? 69.352 -8.086 118.249 1.00 19.47 80 ALA 3 O 1
ATOM 3741 N N . PHE C 3 81 ? 68.625 -6.109 117.431 1.00 19.79 81 PHE 3 N 1
ATOM 3742 C CA . PHE C 3 81 ? 69.903 -5.812 116.771 1.00 16.87 81 PHE 3 CA 1
ATOM 3743 C C . PHE C 3 81 ? 71.014 -5.590 117.775 1.00 21.47 81 PHE 3 C 1
ATOM 3744 O O . PHE C 3 81 ? 72.191 -5.777 117.460 1.00 29.36 81 PHE 3 O 1
ATOM 3752 N N . GLY C 3 82 ? 70.626 -5.219 118.997 1.00 24.16 82 GLY 3 N 1
ATOM 3753 C CA . GLY C 3 82 ? 71.589 -4.970 120.053 1.00 15.41 82 GLY 3 CA 1
ATOM 3754 C C . GLY C 3 82 ? 72.015 -6.218 120.809 1.00 13.64 82 GLY 3 C 1
ATOM 3755 O O . GLY C 3 82 ? 72.794 -6.124 121.750 1.00 12.14 82 GLY 3 O 1
ATOM 3756 N N . HIS C 3 83 ? 71.472 -7.382 120.463 1.00 14.90 83 HIS 3 N 1
ATOM 3757 C CA . HIS C 3 83 ? 71.880 -8.590 121.159 1.00 9.87 83 HIS 3 CA 1
ATOM 3758 C C . HIS C 3 83 ? 73.290 -8.877 120.738 1.00 11.68 83 HIS 3 C 1
ATOM 3759 O O . HIS C 3 83 ? 73.660 -8.672 119.582 1.00 14.53 83 HIS 3 O 1
ATOM 3766 N N . LYS C 3 84 ? 74.044 -9.441 121.666 1.00 13.19 84 LYS 3 N 1
ATOM 3767 C CA . LYS C 3 84 ? 75.450 -9.711 121.440 1.00 14.18 84 LYS 3 CA 1
ATOM 3768 C C . LYS C 3 84 ? 75.753 -10.685 120.306 1.00 16.60 84 LYS 3 C 1
ATOM 3769 O O . LYS C 3 84 ? 76.855 -10.636 119.769 1.00 19.12 84 LYS 3 O 1
ATOM 3775 N N . ASN C 3 85 ? 74.782 -11.522 119.917 1.00 8.46 85 ASN 3 N 1
ATOM 3776 C CA . ASN C 3 85 ? 74.999 -12.493 118.846 1.00 9.90 85 ASN 3 CA 1
ATOM 3777 C C . ASN C 3 85 ? 74.986 -11.802 117.517 1.00 14.32 85 ASN 3 C 1
ATOM 3778 O O . ASN C 3 85 ? 75.603 -12.258 116.560 1.00 23.13 85 ASN 3 O 1
ATOM 3783 N N . MET C 3 86 ? 74.247 -10.702 117.468 1.00 11.17 86 MET 3 N 1
ATOM 3784 C CA . MET C 3 86 ? 74.081 -9.920 116.255 1.00 10.98 86 MET 3 CA 1
ATOM 3785 C C . MET C 3 86 ? 75.165 -8.892 116.091 1.00 16.15 86 MET 3 C 1
ATOM 3786 O O . MET C 3 86 ? 75.275 -8.238 115.050 1.00 15.91 86 MET 3 O 1
ATOM 3791 N N . LYS C 3 87 ? 75.985 -8.782 117.122 1.00 17.89 87 LYS 3 N 1
ATOM 3792 C CA . LYS C 3 87 ? 77.031 -7.776 117.197 1.00 16.86 87 LYS 3 CA 1
ATOM 3793 C C . LYS C 3 87 ? 77.895 -7.460 115.987 1.00 11.22 87 LYS 3 C 1
ATOM 3794 O O . LYS C 3 87 ? 78.159 -6.292 115.730 1.00 9.80 87 LYS 3 O 1
ATOM 3800 N N . ASN C 3 88 ? 78.285 -8.470 115.210 1.00 20.62 88 ASN 3 N 1
ATOM 3801 C CA . ASN C 3 88 ? 79.166 -8.222 114.064 1.00 21.81 88 ASN 3 CA 1
ATOM 3802 C C . ASN C 3 88 ? 78.581 -8.297 112.697 1.00 21.00 88 ASN 3 C 1
ATOM 3803 O O . ASN C 3 88 ? 79.319 -8.388 111.712 1.00 17.22 88 ASN 3 O 1
ATOM 3808 N N . THR C 3 89 ? 77.259 -8.215 112.648 1.00 16.66 89 THR 3 N 1
ATOM 3809 C CA . THR C 3 89 ? 76.505 -8.304 111.421 1.00 5.80 89 THR 3 CA 1
ATOM 3810 C C . THR C 3 89 ? 76.299 -6.951 110.750 1.00 17.39 89 THR 3 C 1
ATOM 3811 O O . THR C 3 89 ? 76.235 -5.897 111.415 1.00 24.91 89 THR 3 O 1
ATOM 3815 N N . TYR C 3 90 ? 76.172 -6.996 109.426 1.00 13.87 90 TYR 3 N 1
ATOM 3816 C CA . TYR C 3 90 ? 75.945 -5.805 108.619 1.00 8.12 90 TYR 3 CA 1
ATOM 3817 C C . TYR C 3 90 ? 74.586 -5.213 109.017 1.00 11.76 90 TYR 3 C 1
ATOM 3818 O O . TYR C 3 90 ? 74.415 -3.991 109.039 1.00 12.11 90 TYR 3 O 1
ATOM 3827 N N . MET C 3 91 ? 73.623 -6.076 109.356 1.00 12.28 91 MET 3 N 1
ATOM 3828 C CA . MET C 3 91 ? 72.297 -5.595 109.735 1.00 6.59 91 MET 3 CA 1
ATOM 3829 C C . MET C 3 91 ? 72.358 -4.768 110.999 1.00 12.40 91 MET 3 C 1
ATOM 3830 O O . MET C 3 91 ? 71.771 -3.696 111.049 1.00 16.38 91 MET 3 O 1
ATOM 3835 N N . SER C 3 92 ? 73.075 -5.244 112.014 1.00 14.23 92 SER 3 N 1
ATOM 3836 C CA . SER C 3 92 ? 73.201 -4.479 113.256 1.00 15.42 92 SER 3 CA 1
ATOM 3837 C C . SER C 3 92 ? 74.086 -3.259 113.041 1.00 13.92 92 SER 3 C 1
ATOM 3838 O O . SER C 3 92 ? 73.880 -2.203 113.672 1.00 14.29 92 SER 3 O 1
ATOM 3841 N N . GLY C 3 93 ? 75.046 -3.408 112.129 1.00 5.84 93 GLY 3 N 1
ATOM 3842 C CA . GLY C 3 93 ? 75.928 -2.316 111.783 1.00 8.04 93 GLY 3 CA 1
ATOM 3843 C C . GLY C 3 93 ? 75.102 -1.159 111.261 1.00 9.86 93 GLY 3 C 1
ATOM 3844 O O . GLY C 3 93 ? 75.227 -0.034 111.738 1.00 9.29 93 GLY 3 O 1
ATOM 3845 N N . LEU C 3 94 ? 74.239 -1.439 110.291 1.00 11.95 94 LEU 3 N 1
ATOM 3846 C CA . LEU C 3 94 ? 73.368 -0.418 109.705 1.00 12.62 94 LEU 3 CA 1
ATOM 3847 C C . LEU C 3 94 ? 72.317 0.092 110.682 1.00 7.43 94 LEU 3 C 1
ATOM 3848 O O . LEU C 3 94 ? 72.010 1.277 110.735 1.00 3.88 94 LEU 3 O 1
ATOM 3853 N N . ALA C 3 95 ? 71.780 -0.821 111.465 1.00 2.33 95 ALA 3 N 1
ATOM 3854 C CA . ALA C 3 95 ? 70.720 -0.467 112.364 1.00 10.53 95 ALA 3 CA 1
ATOM 3855 C C . ALA C 3 95 ? 71.083 0.575 113.387 1.00 12.31 95 ALA 3 C 1
ATOM 3856 O O . ALA C 3 95 ? 70.206 1.289 113.884 1.00 18.02 95 ALA 3 O 1
ATOM 3858 N N . GLN C 3 96 ? 72.363 0.714 113.685 1.00 8.88 96 GLN 3 N 1
ATOM 3859 C CA . GLN C 3 96 ? 72.718 1.707 114.684 1.00 5.22 96 GLN 3 CA 1
ATOM 3860 C C . GLN C 3 96 ? 72.441 3.103 114.151 1.00 9.30 96 GLN 3 C 1
ATOM 3861 O O . GLN C 3 96 ? 72.368 4.052 114.928 1.00 13.52 96 GLN 3 O 1
ATOM 3867 N N . TYR C 3 97 ? 72.193 3.220 112.846 1.00 6.34 97 TYR 3 N 1
ATOM 3868 C CA . TYR C 3 97 ? 71.947 4.529 112.241 1.00 5.47 97 TYR 3 CA 1
ATOM 3869 C C . TYR C 3 97 ? 70.516 4.859 111.958 1.00 9.55 97 TYR 3 C 1
ATOM 3870 O O . TYR C 3 97 ? 70.237 5.872 111.338 1.00 16.17 97 TYR 3 O 1
ATOM 3879 N N . PHE C 3 98 ? 69.598 4.012 112.394 1.00 8.47 98 PHE 3 N 1
ATOM 3880 C CA . PHE C 3 98 ? 68.187 4.271 112.166 1.00 7.46 98 PHE 3 CA 1
ATOM 3881 C C . PHE C 3 98 ? 67.495 4.061 113.478 1.00 7.59 98 PHE 3 C 1
ATOM 3882 O O . PHE C 3 98 ? 67.985 3.294 114.294 1.00 7.73 98 PHE 3 O 1
ATOM 3890 N N . ALA C 3 99 ? 66.418 4.801 113.719 1.00 5.43 99 ALA 3 N 1
ATOM 3891 C CA . ALA C 3 99 ? 65.678 4.687 114.972 1.00 4.26 99 ALA 3 CA 1
ATOM 3892 C C . ALA C 3 99 ? 64.642 3.589 114.988 1.00 7.85 99 ALA 3 C 1
ATOM 3893 O O . ALA C 3 99 ? 64.398 2.955 116.028 1.00 23.81 99 ALA 3 O 1
ATOM 3895 N N . GLN C 3 100 ? 64.053 3.343 113.828 1.00 8.46 100 GLN 3 N 1
ATOM 3896 C CA . GLN C 3 100 ? 63.004 2.354 113.704 1.00 8.35 100 GLN 3 CA 1
ATOM 3897 C C . GLN C 3 100 ? 63.147 1.494 112.473 1.00 6.99 100 GLN 3 C 1
ATOM 3898 O O . GLN C 3 100 ? 63.785 1.873 111.489 1.00 8.70 100 GLN 3 O 1
ATOM 3904 N N . TYR C 3 101 ? 62.476 0.355 112.518 1.00 8.06 101 TYR 3 N 1
ATOM 3905 C CA . TYR C 3 101 ? 62.484 -0.566 111.402 1.00 10.87 101 TYR 3 CA 1
ATOM 3906 C C . TYR C 3 101 ? 61.178 -1.326 111.411 1.00 10.94 101 TYR 3 C 1
ATOM 3907 O O . TYR C 3 101 ? 60.362 -1.165 112.312 1.00 14.88 101 TYR 3 O 1
ATOM 3916 N N . SER C 3 102 ? 60.951 -2.075 110.348 1.00 7.38 102 SER 3 N 1
ATOM 3917 C CA . SER C 3 102 ? 59.802 -2.946 110.266 1.00 7.56 102 SER 3 CA 1
ATOM 3918 C C . SER C 3 102 ? 60.158 -3.973 109.235 1.00 14.56 102 SER 3 C 1
ATOM 3919 O O . SER C 3 102 ? 61.113 -3.782 108.460 1.00 14.52 102 SER 3 O 1
ATOM 3922 N N . GLY C 3 103 ? 59.459 -5.097 109.257 1.00 7.82 103 GLY 3 N 1
ATOM 3923 C CA . GLY C 3 103 ? 59.793 -6.075 108.266 1.00 15.21 103 GLY 3 CA 1
ATOM 3924 C C . GLY C 3 103 ? 60.353 -7.374 108.753 1.00 14.95 103 GLY 3 C 1
ATOM 3925 O O . GLY C 3 103 ? 60.604 -7.594 109.925 1.00 20.36 103 GLY 3 O 1
ATOM 3926 N N . THR C 3 104 ? 60.570 -8.232 107.777 1.00 14.29 104 THR 3 N 1
ATOM 3927 C CA . THR C 3 104 ? 60.997 -9.581 107.984 1.00 2.35 104 THR 3 CA 1
ATOM 3928 C C . THR C 3 104 ? 62.492 -9.727 107.924 1.00 4.79 104 THR 3 C 1
ATOM 3929 O O . THR C 3 104 ? 63.185 -8.811 107.460 1.00 2.46 104 THR 3 O 1
ATOM 3933 N N . LEU C 3 105 ? 62.977 -10.851 108.446 1.00 3.00 105 LEU 3 N 1
ATOM 3934 C CA . LEU C 3 105 ? 64.395 -11.152 108.449 1.00 3.89 105 LEU 3 CA 1
ATOM 3935 C C . LEU C 3 105 ? 64.600 -12.601 108.005 1.00 14.14 105 LEU 3 C 1
ATOM 3936 O O . LEU C 3 105 ? 63.689 -13.436 108.153 1.00 18.78 105 LEU 3 O 1
ATOM 3941 N N . ASN C 3 106 ? 65.771 -12.903 107.445 1.00 6.94 106 ASN 3 N 1
ATOM 3942 C CA . ASN C 3 106 ? 66.074 -14.273 107.023 1.00 9.47 106 ASN 3 CA 1
ATOM 3943 C C . ASN C 3 106 ? 67.304 -14.759 107.755 1.00 14.47 106 ASN 3 C 1
ATOM 3944 O O . ASN C 3 106 ? 68.353 -14.111 107.690 1.00 17.57 106 ASN 3 O 1
ATOM 3949 N N . LEU C 3 107 ? 67.173 -15.925 108.392 1.00 14.11 107 LEU 3 N 1
ATOM 3950 C CA . LEU C 3 107 ? 68.237 -16.610 109.125 1.00 8.17 107 LEU 3 CA 1
ATOM 3951 C C . LEU C 3 107 ? 68.634 -17.810 108.279 1.00 11.05 107 LEU 3 C 1
ATOM 3952 O O . LEU C 3 107 ? 67.782 -18.570 107.832 1.00 15.41 107 LEU 3 O 1
ATOM 3957 N N . HIS C 3 108 ? 69.921 -18.002 108.059 1.00 12.51 108 HIS 3 N 1
ATOM 3958 C CA . HIS C 3 108 ? 70.360 -19.120 107.247 1.00 6.18 108 HIS 3 CA 1
ATOM 3959 C C . HIS C 3 108 ? 71.265 -20.061 108.044 1.00 9.90 108 HIS 3 C 1
ATOM 3960 O O . HIS C 3 108 ? 72.185 -19.625 108.743 1.00 12.94 108 HIS 3 O 1
ATOM 3967 N N . PHE C 3 109 ? 71.067 -21.354 107.839 1.00 9.94 109 PHE 3 N 1
ATOM 3968 C CA . PHE C 3 109 ? 71.835 -22.368 108.526 1.00 6.37 109 PHE 3 CA 1
ATOM 3969 C C . PHE C 3 109 ? 72.545 -23.303 107.565 1.00 11.44 109 PHE 3 C 1
ATOM 3970 O O . PHE C 3 109 ? 71.874 -24.057 106.851 1.00 16.32 109 PHE 3 O 1
ATOM 3978 N N . MET C 3 110 ? 73.884 -23.273 107.547 1.00 8.54 110 MET 3 N 1
ATOM 3979 C CA . MET C 3 110 ? 74.672 -24.159 106.666 1.00 6.23 110 MET 3 CA 1
ATOM 3980 C C . MET C 3 110 ? 75.354 -25.256 107.465 1.00 9.99 110 MET 3 C 1
ATOM 3981 O O . MET C 3 110 ? 76.142 -24.974 108.363 1.00 15.91 110 MET 3 O 1
ATOM 3986 N N . TYR C 3 111 ? 75.011 -26.504 107.172 1.00 9.90 111 TYR 3 N 1
ATOM 3987 C CA . TYR C 3 111 ? 75.561 -27.646 107.877 1.00 5.87 111 TYR 3 CA 1
ATOM 3988 C C . TYR C 3 111 ? 76.920 -27.995 107.325 1.00 16.23 111 TYR 3 C 1
ATOM 3989 O O . TYR C 3 111 ? 77.101 -28.187 106.129 1.00 24.72 111 TYR 3 O 1
ATOM 3998 N N . THR C 3 112 ? 77.828 -28.241 108.250 1.00 19.78 112 THR 3 N 1
ATOM 3999 C CA . THR C 3 112 ? 79.220 -28.504 107.961 1.00 13.86 112 THR 3 CA 1
ATOM 4000 C C . THR C 3 112 ? 79.783 -29.925 108.249 1.00 12.13 112 THR 3 C 1
ATOM 4001 O O . THR C 3 112 ? 80.954 -30.220 107.974 1.00 13.64 112 THR 3 O 1
ATOM 4005 N N . GLY C 3 113 ? 78.927 -30.822 108.714 1.00 4.80 113 GLY 3 N 1
ATOM 4006 C CA . GLY C 3 113 ? 79.376 -32.151 109.070 1.00 6.40 113 GLY 3 CA 1
AT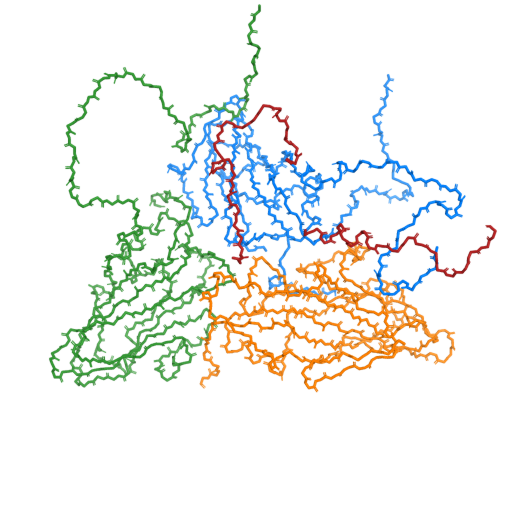OM 4007 C C . GLY C 3 113 ? 79.741 -33.096 107.958 1.00 12.05 113 GLY 3 C 1
ATOM 4008 O O . GLY C 3 113 ? 79.376 -32.880 106.811 1.00 18.75 113 GLY 3 O 1
ATOM 4009 N N . PRO C 3 114 ? 80.462 -34.183 108.278 1.00 10.90 114 PRO 3 N 1
ATOM 4010 C CA . PRO C 3 114 ? 80.837 -35.132 107.231 1.00 7.89 114 PRO 3 CA 1
ATOM 4011 C C . PRO C 3 114 ? 79.604 -35.865 106.713 1.00 10.45 114 PRO 3 C 1
ATOM 4012 O O . PRO C 3 114 ? 78.556 -35.959 107.362 1.00 6.79 114 PRO 3 O 1
ATOM 4016 N N . THR C 3 115 ? 79.781 -36.465 105.561 1.00 13.48 115 THR 3 N 1
ATOM 4017 C CA . THR C 3 115 ? 78.711 -37.162 104.907 1.00 9.51 115 THR 3 CA 1
ATOM 4018 C C . THR C 3 115 ? 77.903 -38.161 105.747 1.00 12.37 115 THR 3 C 1
ATOM 4019 O O . THR C 3 115 ? 76.678 -38.216 105.653 1.00 19.08 115 THR 3 O 1
ATOM 4023 N N . ASN C 3 116 ? 78.558 -38.856 106.662 1.00 12.24 116 ASN 3 N 1
ATOM 4024 C CA . ASN C 3 116 ? 77.865 -39.882 107.435 1.00 9.25 116 ASN 3 CA 1
ATOM 4025 C C . ASN C 3 116 ? 77.295 -39.393 108.747 1.00 9.90 116 ASN 3 C 1
ATOM 4026 O O . ASN C 3 116 ? 76.771 -40.186 109.526 1.00 12.15 116 ASN 3 O 1
ATOM 4031 N N . ASN C 3 117 ? 77.487 -38.122 109.054 1.00 13.30 117 ASN 3 N 1
ATOM 4032 C CA . ASN C 3 117 ? 76.951 -37.581 110.289 1.00 13.09 117 ASN 3 CA 1
ATOM 4033 C C . ASN C 3 117 ? 75.603 -36.918 109.971 1.00 13.79 117 ASN 3 C 1
ATOM 4034 O O . ASN C 3 117 ? 75.549 -36.001 109.158 1.00 21.74 117 ASN 3 O 1
ATOM 4039 N N . LYS C 3 118 ? 74.518 -37.420 110.550 1.00 5.09 118 LYS 3 N 1
ATOM 4040 C CA . LYS C 3 118 ? 73.192 -36.864 110.285 1.00 3.32 118 LYS 3 CA 1
ATOM 4041 C C . LYS C 3 118 ? 72.577 -36.247 111.520 1.00 10.42 118 LYS 3 C 1
ATOM 4042 O O . LYS C 3 118 ? 72.792 -36.731 112.625 1.00 21.14 118 LYS 3 O 1
ATOM 4048 N N . ALA C 3 119 ? 71.754 -35.225 111.316 1.00 11.47 119 ALA 3 N 1
ATOM 4049 C CA . ALA C 3 119 ? 71.097 -34.488 112.401 1.00 7.45 119 ALA 3 CA 1
ATOM 4050 C C . ALA C 3 119 ? 69.756 -33.971 111.902 1.00 9.59 119 ALA 3 C 1
ATOM 4051 O O . ALA C 3 119 ? 69.471 -33.994 110.706 1.00 11.83 119 ALA 3 O 1
ATOM 4053 N N . LYS C 3 120 ? 68.997 -33.398 112.818 1.00 9.44 120 LYS 3 N 1
ATOM 4054 C CA . LYS C 3 120 ? 67.676 -32.893 112.536 1.00 9.85 120 LYS 3 CA 1
ATOM 4055 C C . LYS C 3 120 ? 67.515 -31.681 113.457 1.00 14.73 120 LYS 3 C 1
ATOM 4056 O O . LYS C 3 120 ? 67.738 -31.777 114.668 1.00 15.14 120 LYS 3 O 1
ATOM 4062 N N . TYR C 3 121 ? 67.183 -30.536 112.875 1.00 11.13 121 TYR 3 N 1
ATOM 4063 C CA . TYR C 3 121 ? 67.069 -29.291 113.626 1.00 6.65 121 TYR 3 CA 1
ATOM 4064 C C . TYR C 3 121 ? 65.713 -28.630 113.542 1.00 9.91 121 TYR 3 C 1
ATOM 4065 O O . TYR C 3 121 ? 64.881 -28.957 112.691 1.00 11.52 121 TYR 3 O 1
ATOM 4074 N N . MET C 3 122 ? 65.577 -27.572 114.324 1.00 7.72 122 MET 3 N 1
ATOM 4075 C CA . MET C 3 122 ? 64.343 -26.826 114.383 1.00 9.34 122 MET 3 CA 1
ATOM 4076 C C . MET C 3 122 ? 64.611 -25.408 114.891 1.00 17.00 122 MET 3 C 1
ATOM 4077 O O . MET C 3 122 ? 65.518 -25.203 115.694 1.00 26.92 122 MET 3 O 1
ATOM 4082 N N . VAL C 3 123 ? 63.882 -24.424 114.366 1.00 14.43 123 VAL 3 N 1
ATOM 4083 C CA . VAL C 3 123 ? 64.030 -23.032 114.807 1.00 11.90 123 VAL 3 CA 1
ATOM 4084 C C . VAL C 3 123 ? 62.638 -22.466 114.975 1.00 9.56 123 VAL 3 C 1
ATOM 4085 O O . VAL C 3 123 ? 61.755 -22.743 114.158 1.00 8.51 123 VAL 3 O 1
ATOM 4089 N N . ALA C 3 124 ? 62.425 -21.716 116.053 1.00 5.75 124 ALA 3 N 1
ATOM 4090 C CA . ALA C 3 124 ? 61.109 -21.152 116.318 1.00 4.58 124 ALA 3 CA 1
ATOM 4091 C C . ALA C 3 124 ? 61.158 -19.692 116.686 1.00 4.60 124 ALA 3 C 1
ATOM 4092 O O . ALA C 3 124 ? 62.190 -19.206 117.127 1.00 10.71 124 ALA 3 O 1
ATOM 4094 N N . TYR C 3 125 ? 60.067 -18.975 116.431 1.00 6.48 125 TYR 3 N 1
ATOM 4095 C CA . TYR C 3 125 ? 59.988 -17.575 116.822 1.00 9.97 125 TYR 3 CA 1
ATOM 4096 C C . TYR C 3 125 ? 59.079 -17.562 118.040 1.00 16.64 125 TYR 3 C 1
ATOM 4097 O O . TYR C 3 125 ? 57.896 -17.980 117.963 1.00 20.23 125 TYR 3 O 1
ATOM 4106 N N . ILE C 3 126 ? 59.650 -17.152 119.172 1.00 12.24 126 ILE 3 N 1
ATOM 4107 C CA . ILE C 3 126 ? 58.905 -17.095 120.430 1.00 12.92 126 ILE 3 CA 1
ATOM 4108 C C . ILE C 3 126 ? 58.399 -15.688 120.662 1.00 9.85 126 ILE 3 C 1
ATOM 4109 O O . ILE C 3 126 ? 59.178 -14.770 120.874 1.00 15.96 126 ILE 3 O 1
ATOM 4114 N N . PRO C 3 127 ? 57.077 -15.512 120.689 1.00 8.70 127 PRO 3 N 1
ATOM 4115 C CA . PRO C 3 127 ? 56.548 -14.171 120.892 1.00 7.71 127 PRO 3 CA 1
ATOM 4116 C C . PRO C 3 127 ? 56.744 -13.630 122.302 1.00 19.13 127 PRO 3 C 1
ATOM 4117 O O . PRO C 3 127 ? 56.989 -14.382 123.256 1.00 25.55 127 PRO 3 O 1
ATOM 4121 N N . PRO C 3 128 ? 56.716 -12.298 122.439 1.00 19.75 128 PRO 3 N 1
ATOM 4122 C CA . PRO C 3 128 ? 56.879 -11.632 123.728 1.00 14.20 128 PRO 3 CA 1
ATOM 4123 C C . PRO C 3 128 ? 55.854 -12.101 124.725 1.00 15.34 128 PRO 3 C 1
ATOM 4124 O O . PRO C 3 128 ? 54.766 -12.557 124.369 1.00 22.96 128 PRO 3 O 1
ATOM 4128 N N . GLY C 3 129 ? 56.239 -12.042 125.984 1.00 16.97 129 GLY 3 N 1
ATOM 4129 C CA . GLY C 3 129 ? 55.346 -12.447 127.037 1.00 16.14 129 GLY 3 CA 1
ATOM 4130 C C . GLY C 3 129 ? 55.193 -13.939 127.150 1.00 18.45 129 GLY 3 C 1
ATOM 4131 O O . GLY C 3 129 ? 54.454 -14.421 128.010 1.00 22.42 129 GLY 3 O 1
ATOM 4132 N N . THR C 3 130 ? 55.847 -14.698 126.285 1.00 20.98 130 THR 3 N 1
ATOM 4133 C CA . THR C 3 130 ? 55.708 -16.135 126.415 1.00 20.91 130 THR 3 CA 1
ATOM 4134 C C . THR C 3 130 ? 56.340 -16.451 127.729 1.00 26.58 130 THR 3 C 1
ATOM 4135 O O . THR C 3 130 ? 57.359 -15.835 128.063 1.00 25.98 130 THR 3 O 1
ATOM 4139 N N . HIS C 3 131 ? 55.716 -17.285 128.561 1.00 42.14 131 HIS 3 N 1
ATOM 4140 C CA . HIS C 3 131 ? 56.465 -17.514 129.758 1.00 45.45 131 HIS 3 CA 1
ATOM 4141 C C . HIS C 3 131 ? 57.682 -18.393 129.715 1.00 49.20 131 HIS 3 C 1
ATOM 4142 O O . HIS C 3 131 ? 58.510 -18.174 128.821 1.00 65.35 131 HIS 3 O 1
ATOM 4149 N N . PRO C 3 132 ? 57.789 -19.443 130.572 1.00 32.32 132 PRO 3 N 1
ATOM 4150 C CA . PRO C 3 132 ? 59.039 -20.222 130.495 1.00 26.32 132 PRO 3 CA 1
ATOM 4151 C C . PRO C 3 132 ? 59.394 -20.460 129.061 1.00 29.61 132 PRO 3 C 1
ATOM 4152 O O . PRO C 3 132 ? 58.595 -21.040 128.308 1.00 33.27 132 PRO 3 O 1
ATOM 4156 N N . LEU C 3 133 ? 60.446 -19.772 128.625 1.00 21.31 133 LEU 3 N 1
ATOM 4157 C CA . LEU C 3 133 ? 60.864 -19.939 127.258 1.00 20.56 133 LEU 3 CA 1
ATOM 4158 C C . LEU C 3 133 ? 61.085 -21.427 127.127 1.00 22.46 133 LEU 3 C 1
ATOM 4159 O O . LEU C 3 133 ? 61.668 -22.075 128.014 1.00 31.29 133 LEU 3 O 1
ATOM 4164 N N . PRO C 3 134 ? 60.478 -22.025 126.105 1.00 18.51 134 PRO 3 N 1
ATOM 4165 C CA . PRO C 3 134 ? 60.595 -23.465 125.857 1.00 22.77 134 PRO 3 CA 1
ATOM 4166 C C . PRO C 3 134 ? 62.038 -23.912 125.748 1.00 23.55 134 PRO 3 C 1
ATOM 4167 O O . PRO C 3 134 ? 62.862 -23.225 125.164 1.00 19.32 134 PRO 3 O 1
ATOM 4171 N N . GLU C 3 135 ? 62.357 -25.041 126.358 1.00 26.28 135 GLU 3 N 1
ATOM 4172 C CA . GLU C 3 135 ? 63.719 -25.532 126.251 1.00 28.58 135 GLU 3 CA 1
ATOM 4173 C C . GLU C 3 135 ? 63.740 -26.824 125.475 1.00 24.01 135 GLU 3 C 1
ATOM 4174 O O . GLU C 3 135 ? 64.790 -27.429 125.286 1.00 28.26 135 GLU 3 O 1
ATOM 4180 N N . THR C 3 136 ? 62.571 -27.316 125.117 1.00 20.96 136 THR 3 N 1
ATOM 4181 C CA . THR C 3 136 ? 62.530 -28.561 124.397 1.00 17.03 136 THR 3 CA 1
ATOM 4182 C C . THR C 3 136 ? 61.805 -28.409 123.087 1.00 18.49 136 THR 3 C 1
ATOM 4183 O O . THR C 3 136 ? 60.931 -27.556 122.950 1.00 20.41 136 THR 3 O 1
ATOM 4187 N N . PRO C 3 137 ? 62.212 -29.190 122.083 1.00 16.07 137 PRO 3 N 1
ATOM 4188 C CA . PRO C 3 137 ? 61.592 -29.165 120.761 1.00 14.49 137 PRO 3 CA 1
ATOM 4189 C C . PRO C 3 137 ? 60.084 -29.324 120.943 1.00 18.71 137 PRO 3 C 1
ATOM 4190 O O . PRO C 3 137 ? 59.281 -28.549 120.430 1.00 24.53 137 PRO 3 O 1
ATOM 4194 N N . GLU C 3 138 ? 59.726 -30.279 121.784 1.00 17.77 138 GLU 3 N 1
ATOM 4195 C CA . GLU C 3 138 ? 58.345 -30.588 122.101 1.00 20.42 138 GLU 3 CA 1
ATOM 4196 C C . GLU C 3 138 ? 57.528 -29.373 122.501 1.00 16.14 138 GLU 3 C 1
ATOM 4197 O O . GLU C 3 138 ? 56.415 -29.200 122.039 1.00 22.20 138 GLU 3 O 1
ATOM 4203 N N . MET C 3 139 ? 58.079 -28.538 123.370 1.00 17.63 139 MET 3 N 1
ATOM 4204 C CA . MET C 3 139 ? 57.376 -27.347 123.827 1.00 14.53 139 MET 3 CA 1
ATOM 4205 C C . MET C 3 139 ? 57.433 -26.263 122.796 1.00 12.33 139 MET 3 C 1
ATOM 4206 O O . MET C 3 139 ? 56.473 -25.525 122.615 1.00 13.86 139 MET 3 O 1
ATOM 4211 N N . ALA C 3 140 ? 58.603 -26.108 122.190 1.00 13.23 140 ALA 3 N 1
ATOM 4212 C CA . ALA C 3 140 ? 58.819 -25.093 121.173 1.00 9.55 140 ALA 3 CA 1
ATOM 4213 C C . ALA C 3 140 ? 57.982 -25.350 119.925 1.00 8.76 140 ALA 3 C 1
ATOM 4214 O O . ALA C 3 140 ? 57.710 -24.422 119.165 1.00 11.04 140 ALA 3 O 1
ATOM 4216 N N . SER C 3 141 ? 57.510 -26.582 119.743 1.00 7.12 141 SER 3 N 1
ATOM 4217 C CA . SER C 3 141 ? 56.720 -26.909 118.567 1.00 3.33 141 SER 3 CA 1
ATOM 4218 C C . SER C 3 141 ? 55.402 -26.165 118.565 1.00 7.20 141 SER 3 C 1
ATOM 4219 O O . SER C 3 141 ? 54.705 -26.122 117.555 1.00 16.56 141 SER 3 O 1
ATOM 4222 N N . HIS C 3 142 ? 55.066 -25.554 119.692 1.00 6.42 142 HIS 3 N 1
ATOM 4223 C CA . HIS C 3 142 ? 53.830 -24.777 119.794 1.00 12.01 142 HIS 3 CA 1
ATOM 4224 C C . HIS C 3 142 ? 53.953 -23.337 119.279 1.00 14.08 142 HIS 3 C 1
ATOM 4225 O O . HIS C 3 142 ? 53.015 -22.547 119.383 1.00 19.84 142 HIS 3 O 1
ATOM 4232 N N . CYS C 3 143 ? 55.112 -22.999 118.736 1.00 18.66 143 CYS 3 N 1
ATOM 4233 C CA . CYS C 3 143 ? 55.335 -21.670 118.187 1.00 20.21 143 CYS 3 CA 1
ATOM 4234 C C . CYS C 3 143 ? 55.499 -21.785 116.695 1.00 16.86 143 CYS 3 C 1
ATOM 4235 O O . CYS C 3 143 ? 55.635 -22.885 116.132 1.00 12.27 143 CYS 3 O 1
ATOM 4238 N N . TYR C 3 144 ? 55.524 -20.626 116.067 1.00 11.88 144 TYR 3 N 1
ATOM 4239 C CA . TYR C 3 144 ? 55.759 -20.551 114.644 1.00 13.45 144 TYR 3 CA 1
ATOM 4240 C C . TYR C 3 144 ? 57.148 -21.208 114.540 1.00 13.13 144 TYR 3 C 1
ATOM 4241 O O . TYR C 3 144 ? 58.094 -20.805 115.223 1.00 15.44 144 TYR 3 O 1
ATOM 4250 N N . HIS C 3 145 ? 57.252 -22.283 113.779 1.00 15.37 145 HIS 3 N 1
ATOM 4251 C CA . HIS C 3 145 ? 58.528 -22.954 113.685 1.00 12.79 145 HIS 3 CA 1
ATOM 4252 C C . HIS C 3 145 ? 58.724 -23.706 112.381 1.00 12.60 145 HIS 3 C 1
ATOM 4253 O O . HIS C 3 145 ? 57.773 -23.979 111.641 1.00 13.12 145 HIS 3 O 1
ATOM 4260 N N . ALA C 3 146 ? 59.954 -24.172 112.212 1.00 7.76 146 ALA 3 N 1
ATOM 4261 C CA . ALA C 3 146 ? 60.379 -24.934 111.055 1.00 4.95 146 ALA 3 CA 1
ATOM 4262 C C . ALA C 3 146 ? 61.354 -26.024 111.484 1.00 8.76 146 ALA 3 C 1
ATOM 4263 O O . ALA C 3 146 ? 62.309 -25.772 112.224 1.00 14.62 146 ALA 3 O 1
ATOM 4265 N N . GLU C 3 147 ? 61.121 -27.237 111.015 1.00 13.21 147 GLU 3 N 1
ATOM 4266 C CA . GLU C 3 147 ? 62.002 -28.356 111.328 1.00 13.94 147 GLU 3 CA 1
ATOM 4267 C C . GLU C 3 147 ? 62.615 -28.786 110.003 1.00 15.91 147 GLU 3 C 1
ATOM 4268 O O . GLU C 3 147 ? 61.947 -28.712 108.963 1.00 27.47 147 GLU 3 O 1
ATOM 4274 N N . TRP C 3 148 ? 63.879 -29.188 110.013 1.00 11.08 148 TRP 3 N 1
ATOM 4275 C CA . TRP C 3 148 ? 64.515 -29.645 108.785 1.00 12.92 148 TRP 3 CA 1
ATOM 4276 C C . TRP C 3 148 ? 65.618 -30.595 109.127 1.00 18.88 148 TRP 3 C 1
ATOM 4277 O O . TRP C 3 148 ? 66.151 -30.562 110.239 1.00 28.26 148 TRP 3 O 1
ATOM 4288 N N . ASP C 3 149 ? 65.936 -31.473 108.191 1.00 17.69 149 ASP 3 N 1
ATOM 4289 C CA . ASP C 3 149 ? 66.995 -32.401 108.440 1.00 16.29 149 ASP 3 CA 1
ATOM 4290 C C . ASP C 3 149 ? 68.120 -32.272 107.418 1.00 17.36 149 ASP 3 C 1
ATOM 4291 O O . ASP C 3 149 ? 68.011 -31.480 106.487 1.00 27.02 149 ASP 3 O 1
ATOM 4296 N N . THR C 3 150 ? 69.266 -32.872 107.721 1.00 12.32 150 THR 3 N 1
ATOM 4297 C CA . THR C 3 150 ? 70.443 -32.827 106.867 1.00 10.02 150 THR 3 CA 1
ATOM 4298 C C . THR C 3 150 ? 70.258 -33.710 105.641 1.00 16.62 150 THR 3 C 1
ATOM 4299 O O . THR C 3 150 ? 69.463 -34.654 105.645 1.00 28.95 150 THR 3 O 1
ATOM 4303 N N . GLY C 3 151 ? 71.026 -33.431 104.602 1.00 16.18 151 GLY 3 N 1
ATOM 4304 C CA . GLY C 3 151 ? 70.924 -34.222 103.397 1.00 17.45 151 GLY 3 CA 1
ATOM 4305 C C . GLY C 3 151 ? 71.766 -33.575 102.328 1.00 18.12 151 GLY 3 C 1
ATOM 4306 O O . GLY C 3 151 ? 72.706 -32.852 102.640 1.00 24.92 151 GLY 3 O 1
ATOM 4307 N N . LEU C 3 152 ? 71.405 -33.804 101.075 1.00 15.89 152 LEU 3 N 1
ATOM 4308 C CA . LEU C 3 152 ? 72.108 -33.235 99.941 1.00 16.70 152 LEU 3 CA 1
ATOM 4309 C C . LEU C 3 152 ? 72.279 -31.700 100.043 1.00 21.04 152 LEU 3 C 1
ATOM 4310 O O . LEU C 3 152 ? 73.364 -31.190 99.751 1.00 30.75 152 LEU 3 O 1
ATOM 4315 N N . ASN C 3 153 ? 71.227 -30.963 100.419 1.00 13.01 153 ASN 3 N 1
ATOM 4316 C CA . ASN C 3 153 ? 71.336 -29.504 100.559 1.00 15.03 153 ASN 3 CA 1
ATOM 4317 C C . ASN C 3 153 ? 71.843 -29.128 101.961 1.00 16.16 153 ASN 3 C 1
ATOM 4318 O O . ASN C 3 153 ? 71.215 -29.440 102.964 1.00 23.91 153 ASN 3 O 1
ATOM 4323 N N . SER C 3 154 ? 72.961 -28.421 102.029 1.00 16.70 154 SER 3 N 1
ATOM 4324 C CA . SER C 3 154 ? 73.547 -28.042 103.309 1.00 14.50 154 SER 3 CA 1
ATOM 4325 C C . SER C 3 154 ? 72.871 -26.897 104.020 1.00 19.51 154 SER 3 C 1
ATOM 4326 O O . SER C 3 154 ? 72.876 -26.806 105.251 1.00 32.41 154 SER 3 O 1
ATOM 4329 N N . THR C 3 155 ? 72.281 -26.021 103.234 1.00 16.29 155 THR 3 N 1
ATOM 4330 C CA . THR C 3 155 ? 71.692 -24.818 103.761 1.00 8.81 155 THR 3 CA 1
ATOM 4331 C C . THR C 3 155 ? 70.178 -24.773 103.871 1.00 7.41 155 THR 3 C 1
ATOM 4332 O O . THR C 3 155 ? 69.477 -25.336 103.043 1.00 15.92 155 THR 3 O 1
ATOM 4336 N N . PHE C 3 156 ? 69.690 -24.137 104.930 1.00 2.40 156 PHE 3 N 1
ATOM 4337 C CA . PHE C 3 156 ? 68.263 -23.967 105.157 1.00 7.76 156 PHE 3 CA 1
ATOM 4338 C C . PHE C 3 156 ? 68.034 -22.501 105.531 1.00 16.70 156 PHE 3 C 1
ATOM 4339 O O . PHE C 3 156 ? 68.796 -21.937 106.322 1.00 18.24 156 PHE 3 O 1
ATOM 4347 N N . THR C 3 157 ? 66.972 -21.898 104.997 1.00 16.40 157 THR 3 N 1
ATOM 4348 C CA . THR C 3 157 ? 66.685 -20.493 105.273 1.00 11.80 157 THR 3 CA 1
ATOM 4349 C C . THR C 3 157 ? 65.339 -20.337 105.949 1.00 13.15 157 THR 3 C 1
ATOM 4350 O O . THR C 3 157 ? 64.356 -20.882 105.474 1.00 16.05 157 THR 3 O 1
ATOM 4354 N N . PHE C 3 158 ? 65.305 -19.540 107.018 1.00 8.13 158 PHE 3 N 1
ATOM 4355 C CA . PHE C 3 158 ? 64.118 -19.322 107.831 1.00 8.48 158 PHE 3 CA 1
ATOM 4356 C C . PHE C 3 158 ? 63.671 -17.854 107.835 1.00 12.33 158 PHE 3 C 1
ATOM 4357 O O . PHE C 3 158 ? 64.490 -16.956 107.772 1.00 18.38 158 PHE 3 O 1
ATOM 4365 N N . THR C 3 159 ? 62.367 -17.607 107.906 1.00 17.39 159 THR 3 N 1
ATOM 4366 C CA . THR C 3 159 ? 61.884 -16.240 107.915 1.00 11.90 159 THR 3 CA 1
ATOM 4367 C C . THR C 3 159 ? 61.357 -15.829 109.267 1.00 9.42 159 THR 3 C 1
ATOM 4368 O O . THR C 3 159 ? 60.385 -16.369 109.766 1.00 10.30 159 THR 3 O 1
ATOM 4372 N N . VAL C 3 160 ? 62.055 -14.890 109.874 1.00 11.47 160 VAL 3 N 1
ATOM 4373 C CA . VAL C 3 160 ? 61.682 -14.359 111.157 1.00 8.17 160 VAL 3 CA 1
ATOM 4374 C C . VAL C 3 160 ? 60.684 -13.273 110.803 1.00 10.28 160 VAL 3 C 1
ATOM 4375 O O . VAL C 3 160 ? 61.031 -12.278 110.152 1.00 15.93 160 VAL 3 O 1
ATOM 4379 N N . PRO C 3 161 ? 59.435 -13.450 111.233 1.00 11.05 161 PRO 3 N 1
ATOM 4380 C CA . PRO C 3 161 ? 58.324 -12.531 110.986 1.00 9.14 161 PRO 3 CA 1
ATOM 4381 C C . PRO C 3 161 ? 58.299 -11.271 111.803 1.00 14.08 161 PRO 3 C 1
ATOM 4382 O O . PRO C 3 161 ? 59.105 -11.068 112.717 1.00 23.71 161 PRO 3 O 1
ATOM 4386 N N . TYR C 3 162 ? 57.334 -10.422 111.483 1.00 15.08 162 TYR 3 N 1
ATOM 4387 C CA . TYR C 3 162 ? 57.176 -9.181 112.212 1.00 8.20 162 TYR 3 CA 1
ATOM 4388 C C . TYR C 3 162 ? 55.797 -9.145 112.888 1.00 14.11 162 TYR 3 C 1
ATOM 4389 O O . TYR C 3 162 ? 54.789 -9.204 112.186 1.00 14.36 162 TYR 3 O 1
ATOM 4398 N N . PHE C 3 163 ? 55.757 -9.220 114.231 1.00 16.13 163 PHE 3 N 1
ATOM 4399 C CA . PHE C 3 163 ? 54.489 -9.092 114.996 1.00 12.01 163 PHE 3 CA 1
ATOM 4400 C C . PHE C 3 163 ? 54.740 -8.100 116.054 1.00 15.60 163 PHE 3 C 1
ATOM 4401 O O . PHE C 3 163 ? 55.691 -8.228 116.836 1.00 23.29 163 PHE 3 O 1
ATOM 4409 N N . SER C 3 164 ? 53.787 -7.217 116.218 1.00 9.41 164 SER 3 N 1
ATOM 4410 C CA . SER C 3 164 ? 53.975 -6.218 117.211 1.00 17.49 164 SER 3 CA 1
ATOM 4411 C C . SER C 3 164 ? 52.657 -5.523 117.264 1.00 14.58 164 SER 3 C 1
ATOM 4412 O O . SER C 3 164 ? 51.778 -5.799 116.458 1.00 17.15 164 SER 3 O 1
ATOM 4415 N N . ALA C 3 165 ? 52.464 -4.709 118.279 1.00 11.16 165 ALA 3 N 1
ATOM 4416 C CA . ALA C 3 165 ? 51.235 -3.966 118.341 1.00 17.88 165 ALA 3 CA 1
ATOM 4417 C C . ALA C 3 165 ? 51.338 -2.841 117.264 1.00 21.38 165 ALA 3 C 1
ATOM 4418 O O . ALA C 3 165 ? 50.373 -2.525 116.523 1.00 30.53 165 ALA 3 O 1
ATOM 4420 N N . ALA C 3 166 ? 52.536 -2.279 117.147 1.00 4.79 166 ALA 3 N 1
ATOM 4421 C CA . ALA C 3 166 ? 52.769 -1.200 116.214 1.00 8.88 166 ALA 3 CA 1
ATOM 4422 C C . ALA C 3 166 ? 53.368 -1.628 114.891 1.00 17.47 166 ALA 3 C 1
ATOM 4423 O O . ALA C 3 166 ? 53.938 -2.714 114.753 1.00 22.41 166 ALA 3 O 1
ATOM 4425 N N . ASP C 3 167 ? 53.237 -0.736 113.923 1.00 15.52 167 ASP 3 N 1
ATOM 4426 C CA . ASP C 3 167 ? 53.709 -0.965 112.592 1.00 9.67 167 ASP 3 CA 1
ATOM 4427 C C . ASP C 3 167 ? 55.218 -0.930 112.516 1.00 18.11 167 ASP 3 C 1
ATOM 4428 O O . ASP C 3 167 ? 55.802 -1.470 111.579 1.00 25.01 167 ASP 3 O 1
ATOM 4433 N N . TYR C 3 168 ? 55.843 -0.215 113.445 1.00 17.53 168 TYR 3 N 1
ATOM 4434 C CA . TYR C 3 168 ? 57.295 -0.118 113.498 1.00 12.75 168 TYR 3 CA 1
ATOM 4435 C C . TYR C 3 168 ? 57.806 -0.436 114.893 1.00 15.98 168 TYR 3 C 1
ATOM 4436 O O . TYR C 3 168 ? 57.107 -0.263 115.892 1.00 26.31 168 TYR 3 O 1
ATOM 4445 N N . ALA C 3 169 ? 59.028 -0.924 114.950 1.00 9.62 169 ALA 3 N 1
ATOM 4446 C CA . ALA C 3 169 ? 59.651 -1.260 116.202 1.00 5.33 169 ALA 3 CA 1
ATOM 4447 C C . ALA C 3 169 ? 60.931 -0.445 116.259 1.00 9.37 169 ALA 3 C 1
ATOM 4448 O O . ALA C 3 169 ? 61.337 0.155 115.254 1.00 12.87 169 ALA 3 O 1
ATOM 4450 N N . TYR C 3 170 ? 61.535 -0.364 117.441 1.00 12.98 170 TYR 3 N 1
ATOM 4451 C CA . TYR C 3 170 ? 62.761 0.398 117.608 1.00 12.28 170 TYR 3 CA 1
ATOM 4452 C C . TYR C 3 170 ? 63.978 -0.491 117.407 1.00 14.39 170 TYR 3 C 1
ATOM 4453 O O . TYR C 3 170 ? 63.979 -1.657 117.815 1.00 12.11 170 TYR 3 O 1
ATOM 4462 N N . THR C 3 171 ? 65.031 0.072 116.826 1.00 10.49 171 THR 3 N 1
ATOM 4463 C CA . THR C 3 171 ? 66.244 -0.689 116.650 1.00 8.62 171 THR 3 CA 1
ATOM 4464 C C . THR C 3 171 ? 66.993 -0.768 117.989 1.00 13.56 171 THR 3 C 1
ATOM 4465 O O . THR C 3 171 ? 67.683 -1.748 118.229 1.00 33.48 171 THR 3 O 1
ATOM 4469 N N . TYR C 3 172 ? 66.841 0.236 118.864 1.00 12.45 172 TYR 3 N 1
ATOM 4470 C CA . TYR C 3 172 ? 67.511 0.228 120.182 1.00 4.99 172 TYR 3 CA 1
ATOM 4471 C C . TYR C 3 172 ? 66.619 -0.221 121.342 1.00 12.09 172 TYR 3 C 1
ATOM 4472 O O . TYR C 3 172 ? 65.373 -0.188 121.255 1.00 13.53 172 TYR 3 O 1
ATOM 4481 N N . ALA C 3 173 ? 67.259 -0.597 122.454 1.00 18.06 173 ALA 3 N 1
ATOM 4482 C CA . ALA C 3 173 ? 66.528 -1.031 123.658 1.00 13.37 173 ALA 3 CA 1
ATOM 4483 C C . ALA C 3 173 ? 66.651 -0.005 124.773 1.00 16.01 173 ALA 3 C 1
ATOM 4484 O O . ALA C 3 173 ? 67.760 0.378 125.152 1.00 13.80 173 ALA 3 O 1
ATOM 4486 N N . ASP C 3 174 ? 65.506 0.444 125.279 1.00 16.92 174 ASP 3 N 1
ATOM 4487 C CA . ASP C 3 174 ? 65.460 1.440 126.331 1.00 18.20 174 ASP 3 CA 1
ATOM 4488 C C . ASP C 3 174 ? 66.085 0.808 127.552 1.00 27.34 174 ASP 3 C 1
ATOM 4489 O O . ASP C 3 174 ? 66.094 -0.413 127.675 1.00 25.84 174 ASP 3 O 1
ATOM 4494 N N . GLU C 3 175 ? 66.665 1.635 128.414 1.00 37.32 175 GLU 3 N 1
ATOM 4495 C CA . GLU C 3 175 ? 67.287 1.148 129.636 1.00 49.36 175 GLU 3 CA 1
ATOM 4496 C C . GLU C 3 175 ? 66.299 0.317 130.460 1.00 54.96 175 GLU 3 C 1
ATOM 4497 O O . GLU C 3 175 ? 66.596 -0.809 130.860 1.00 63.68 175 GLU 3 O 1
ATOM 4503 N N . PRO C 3 176 ? 65.107 0.860 130.732 1.00 56.31 176 PRO 3 N 1
ATOM 4504 C CA . PRO C 3 176 ? 64.151 0.079 131.516 1.00 57.44 176 PRO 3 CA 1
ATOM 4505 C C . PRO C 3 176 ? 63.400 -0.867 130.590 1.00 65.36 176 PRO 3 C 1
ATOM 4506 O O . PRO C 3 176 ? 62.312 -0.554 130.118 1.00 78.19 176 PRO 3 O 1
ATOM 4510 N N . GLU C 3 177 ? 63.997 -1.995 130.270 1.00 66.44 177 GLU 3 N 1
ATOM 4511 C CA . GLU C 3 177 ? 63.348 -2.946 129.382 1.00 71.61 177 GLU 3 CA 1
ATOM 4512 C C . GLU C 3 177 ? 63.862 -4.252 129.884 1.00 77.67 177 GLU 3 C 1
ATOM 4513 O O . GLU C 3 177 ? 65.018 -4.589 129.647 1.00 81.74 177 GLU 3 O 1
ATOM 4519 N N . GLN C 3 178 ? 63.043 -4.966 130.639 1.00 81.16 178 GLN 3 N 1
ATOM 4520 C CA . GLN C 3 178 ? 63.512 -6.232 131.171 1.00 89.45 178 GLN 3 CA 1
ATOM 4521 C C . GLN C 3 178 ? 63.501 -7.397 130.198 1.00 90.48 178 GLN 3 C 1
ATOM 4522 O O . GLN C 3 178 ? 64.489 -8.133 130.094 1.00 97.00 178 GLN 3 O 1
ATOM 4528 N N . ALA C 3 179 ? 62.399 -7.553 129.471 1.00 83.81 179 ALA 3 N 1
ATOM 4529 C CA . ALA C 3 179 ? 62.278 -8.642 128.508 1.00 76.05 179 ALA 3 CA 1
ATOM 4530 C C . ALA C 3 179 ? 62.368 -8.076 127.096 1.00 71.09 179 ALA 3 C 1
ATOM 4531 O O . ALA C 3 179 ? 62.262 -6.863 126.914 1.00 75.67 179 ALA 3 O 1
ATOM 4533 N N . SER C 3 180 ? 62.586 -8.942 126.104 1.00 63.82 180 SER 3 N 1
ATOM 4534 C CA . SER C 3 180 ? 62.668 -8.491 124.717 1.00 56.77 180 SER 3 CA 1
ATOM 4535 C C . SER C 3 180 ? 61.260 -8.117 124.284 1.00 58.40 180 SER 3 C 1
ATOM 4536 O O . SER C 3 180 ? 60.345 -8.958 124.313 1.00 60.76 180 SER 3 O 1
ATOM 4539 N N . VAL C 3 181 ? 61.077 -6.855 123.906 1.00 52.61 181 VAL 3 N 1
ATOM 4540 C CA . VAL C 3 181 ? 59.762 -6.406 123.477 1.00 42.58 181 VAL 3 CA 1
ATOM 4541 C C . VAL C 3 181 ? 59.354 -7.090 122.193 1.00 31.18 181 VAL 3 C 1
ATOM 4542 O O . VAL C 3 181 ? 58.173 -7.154 121.902 1.00 26.96 181 VAL 3 O 1
ATOM 4546 N N . GLN C 3 182 ? 60.328 -7.641 121.465 1.00 23.75 182 GLN 3 N 1
ATOM 4547 C CA . GLN C 3 182 ? 60.061 -8.322 120.208 1.00 16.70 182 GLN 3 CA 1
ATOM 4548 C C . GLN C 3 182 ? 60.156 -9.831 120.271 1.00 18.61 182 GLN 3 C 1
ATOM 4549 O O . GLN C 3 182 ? 60.083 -10.498 119.249 1.00 16.47 182 GLN 3 O 1
ATOM 4555 N N . GLY C 3 183 ? 60.349 -10.379 121.461 1.00 22.06 183 GLY 3 N 1
ATOM 4556 C CA . GLY C 3 183 ? 60.421 -11.824 121.573 1.00 17.72 183 GLY 3 CA 1
ATOM 4557 C C . GLY C 3 183 ? 61.789 -12.384 121.257 1.00 15.66 183 GLY 3 C 1
ATOM 4558 O O . GLY C 3 183 ? 62.763 -11.635 121.161 1.00 19.44 183 GLY 3 O 1
ATOM 4559 N N . TRP C 3 184 ? 61.856 -13.697 121.046 1.00 12.04 184 TRP 3 N 1
ATOM 4560 C CA . TRP C 3 184 ? 63.118 -14.380 120.791 1.00 11.45 184 TRP 3 CA 1
ATOM 4561 C C . TRP C 3 184 ? 63.054 -15.379 119.665 1.00 16.13 184 TRP 3 C 1
ATOM 4562 O O . TRP C 3 184 ? 61.967 -15.769 119.210 1.00 21.91 184 TRP 3 O 1
ATOM 4573 N N . VAL C 3 185 ? 64.234 -15.819 119.244 1.00 9.99 185 VAL 3 N 1
ATOM 4574 C CA . VAL C 3 185 ? 64.325 -16.872 118.246 1.00 13.40 185 VAL 3 CA 1
ATOM 4575 C C . VAL C 3 185 ? 65.176 -17.957 118.916 1.00 10.31 185 VAL 3 C 1
ATOM 4576 O O . VAL C 3 185 ? 66.195 -17.659 119.534 1.00 12.22 185 VAL 3 O 1
ATOM 4580 N N . GLY C 3 186 ? 64.651 -19.179 118.914 1.00 4.32 186 GLY 3 N 1
ATOM 4581 C CA . GLY C 3 186 ? 65.325 -20.308 119.510 1.00 3.71 186 GLY 3 CA 1
ATOM 4582 C C . GLY C 3 186 ? 65.675 -21.316 118.445 1.00 11.68 186 GLY 3 C 1
ATOM 4583 O O . GLY C 3 186 ? 64.886 -21.611 117.549 1.00 21.32 186 GLY 3 O 1
ATOM 4584 N N . VAL C 3 187 ? 66.897 -21.807 118.516 1.00 11.48 187 VAL 3 N 1
ATOM 4585 C CA . VAL C 3 187 ? 67.408 -22.780 117.571 1.00 12.17 187 VAL 3 CA 1
ATOM 4586 C C . VAL C 3 187 ? 67.715 -24.019 118.394 1.00 9.88 187 VAL 3 C 1
ATOM 4587 O O . VAL C 3 187 ? 68.509 -23.963 119.325 1.00 15.19 187 VAL 3 O 1
ATOM 4591 N N . TYR C 3 188 ? 67.082 -25.128 118.050 1.00 6.00 188 TYR 3 N 1
ATOM 4592 C CA . TYR C 3 188 ? 67.246 -26.368 118.775 1.00 4.49 188 TYR 3 CA 1
ATOM 4593 C C . TYR C 3 188 ? 67.718 -27.512 117.914 1.00 14.62 188 TYR 3 C 1
ATOM 4594 O O . TYR C 3 188 ? 67.466 -27.548 116.712 1.00 20.54 188 TYR 3 O 1
ATOM 4603 N N . GLN C 3 189 ? 68.345 -28.491 118.551 1.00 15.81 189 GLN 3 N 1
ATOM 4604 C CA . GLN C 3 189 ? 68.785 -29.664 117.844 1.00 17.17 189 GLN 3 CA 1
ATOM 4605 C C . GLN C 3 189 ? 67.934 -30.779 118.380 1.00 17.75 189 GLN 3 C 1
ATOM 4606 O O . GLN C 3 189 ? 68.025 -31.116 119.544 1.00 27.15 189 GLN 3 O 1
ATOM 4612 N N . ILE C 3 190 ? 67.095 -31.341 117.525 1.00 17.64 190 ILE 3 N 1
ATOM 4613 C CA . ILE C 3 190 ? 66.212 -32.425 117.911 1.00 8.28 190 ILE 3 CA 1
ATOM 4614 C C . ILE C 3 190 ? 67.000 -33.694 118.084 1.00 9.78 190 ILE 3 C 1
ATOM 4615 O O . ILE C 3 190 ? 66.793 -34.428 119.031 1.00 15.11 190 ILE 3 O 1
ATOM 4620 N N . THR C 3 191 ? 67.948 -33.932 117.194 1.00 17.33 191 THR 3 N 1
ATOM 4621 C CA . THR C 3 191 ? 68.742 -35.133 117.300 1.00 15.04 191 THR 3 CA 1
ATOM 4622 C C . THR C 3 191 ? 69.976 -35.122 116.393 1.00 12.65 191 THR 3 C 1
ATOM 4623 O O . THR C 3 191 ? 70.019 -34.387 115.409 1.00 20.05 191 THR 3 O 1
ATOM 4627 N N . ASP C 3 192 ? 70.986 -35.909 116.760 1.00 16.11 192 ASP 3 N 1
ATOM 4628 C CA . ASP C 3 192 ? 72.259 -35.969 116.034 1.00 23.22 192 ASP 3 CA 1
ATOM 4629 C C . ASP C 3 192 ? 72.833 -37.377 116.154 1.00 25.73 192 ASP 3 C 1
ATOM 4630 O O . ASP C 3 192 ? 72.779 -37.987 117.213 1.00 43.77 192 ASP 3 O 1
ATOM 4635 N N . THR C 3 193 ? 73.331 -37.892 115.039 1.00 23.46 193 THR 3 N 1
ATOM 4636 C CA . THR C 3 193 ? 73.948 -39.204 114.918 1.00 24.46 193 THR 3 CA 1
ATOM 4637 C C . THR C 3 193 ? 75.386 -38.833 115.227 1.00 33.69 193 THR 3 C 1
ATOM 4638 O O . THR C 3 193 ? 75.930 -38.026 114.496 1.00 56.41 193 THR 3 O 1
ATOM 4642 N N . HIS C 3 194 ? 76.021 -39.375 116.265 1.00 18.96 194 HIS 3 N 1
ATOM 4643 C CA . HIS C 3 194 ? 77.414 -38.928 116.640 1.00 28.73 194 HIS 3 CA 1
ATOM 4644 C C . HIS C 3 194 ? 77.372 -37.710 117.581 1.00 34.18 194 HIS 3 C 1
ATOM 4645 O O . HIS C 3 194 ? 76.792 -36.685 117.252 1.00 31.63 194 HIS 3 O 1
ATOM 4652 N N . GLU C 3 195 ? 78.058 -37.785 118.714 1.00 45.02 195 GLU 3 N 1
ATOM 4653 C CA . GLU C 3 195 ? 78.055 -36.648 119.610 1.00 59.80 195 GLU 3 CA 1
ATOM 4654 C C . GLU C 3 195 ? 79.201 -35.725 119.335 1.00 56.37 195 GLU 3 C 1
ATOM 4655 O O . GLU C 3 195 ? 79.320 -34.658 119.926 1.00 51.95 195 GLU 3 O 1
ATOM 4661 N N . LYS C 3 196 ? 80.056 -36.156 118.423 1.00 63.03 196 LYS 3 N 1
ATOM 4662 C CA . LYS C 3 196 ? 81.160 -35.328 118.002 1.00 66.76 196 LYS 3 CA 1
ATOM 4663 C C . LYS C 3 196 ? 80.425 -34.325 117.126 1.00 71.46 196 LYS 3 C 1
ATOM 4664 O O . LYS C 3 196 ? 79.590 -34.672 116.276 1.00 74.13 196 LYS 3 O 1
ATOM 4670 N N . ASP C 3 197 ? 80.522 -33.101 117.584 1.00 76.71 197 ASP 3 N 1
ATOM 4671 C CA . ASP C 3 197 ? 79.960 -31.930 116.948 1.00 79.20 197 ASP 3 CA 1
ATOM 4672 C C . ASP C 3 197 ? 79.867 -31.930 115.404 1.00 72.62 197 ASP 3 C 1
ATOM 4673 O O . ASP C 3 197 ? 80.702 -32.516 114.711 1.00 82.85 197 ASP 3 O 1
ATOM 4678 N N . GLY C 3 198 ? 78.908 -31.170 114.886 1.00 55.94 198 GLY 3 N 1
ATOM 4679 C CA . GLY C 3 198 ? 78.724 -30.991 113.453 1.00 34.36 198 GLY 3 CA 1
ATOM 4680 C C . GLY C 3 198 ? 78.415 -29.500 113.469 1.00 30.03 198 GLY 3 C 1
ATOM 4681 O O . GLY C 3 198 ? 77.368 -29.099 113.986 1.00 39.47 198 GLY 3 O 1
ATOM 4682 N N . ALA C 3 199 ? 79.301 -28.653 112.963 1.00 15.11 199 ALA 3 N 1
ATOM 4683 C CA . ALA C 3 199 ? 79.017 -27.227 113.057 1.00 8.28 199 ALA 3 CA 1
ATOM 4684 C C . ALA C 3 199 ? 78.020 -26.646 112.062 1.00 11.28 199 ALA 3 C 1
ATOM 4685 O O . ALA C 3 199 ? 78.111 -26.882 110.859 1.00 16.45 199 ALA 3 O 1
ATOM 4687 N N . VAL C 3 200 ? 77.083 -25.864 112.582 1.00 5.44 200 VAL 3 N 1
ATOM 4688 C CA . VAL C 3 200 ? 76.084 -25.207 111.768 1.00 9.85 200 VAL 3 CA 1
ATOM 4689 C C . VAL C 3 200 ? 76.393 -23.706 111.737 1.00 17.10 200 VAL 3 C 1
ATOM 4690 O O . VAL C 3 200 ? 76.295 -23.024 112.766 1.00 20.43 200 VAL 3 O 1
ATOM 4694 N N . ILE C 3 201 ? 76.812 -23.204 110.576 1.00 10.56 201 ILE 3 N 1
ATOM 4695 C CA . ILE C 3 201 ? 77.119 -21.781 110.428 1.00 8.11 201 ILE 3 CA 1
ATOM 4696 C C . ILE C 3 201 ? 75.814 -21.012 110.322 1.00 12.05 201 ILE 3 C 1
ATOM 4697 O O . ILE C 3 201 ? 74.968 -21.327 109.477 1.00 21.83 201 ILE 3 O 1
ATOM 4702 N N . VAL C 3 202 ? 75.654 -20.013 111.182 1.00 14.06 202 VAL 3 N 1
ATOM 4703 C CA . VAL C 3 202 ? 74.448 -19.197 111.195 1.00 11.21 202 VAL 3 CA 1
ATOM 4704 C C . VAL C 3 202 ? 74.700 -17.831 110.607 1.00 12.94 202 VAL 3 C 1
ATOM 4705 O O . VAL C 3 202 ? 75.659 -17.136 110.948 1.00 8.57 202 VAL 3 O 1
ATOM 4709 N N . THR C 3 203 ? 73.743 -17.391 109.813 1.00 18.52 203 THR 3 N 1
ATOM 4710 C CA . THR C 3 203 ? 73.898 -16.144 109.109 1.00 9.44 203 THR 3 CA 1
ATOM 4711 C C . THR C 3 203 ? 72.607 -15.331 109.015 1.00 5.65 203 THR 3 C 1
ATOM 4712 O O . THR C 3 203 ? 71.513 -15.889 109.071 1.00 16.36 203 THR 3 O 1
ATOM 4716 N N . VAL C 3 204 ? 72.706 -14.021 108.865 1.00 5.65 204 VAL 3 N 1
ATOM 4717 C CA . VAL C 3 204 ? 71.477 -13.212 108.814 1.00 10.39 204 VAL 3 CA 1
ATOM 4718 C C . VAL C 3 204 ? 71.429 -12.172 107.691 1.00 15.09 204 VAL 3 C 1
ATOM 4719 O O . VAL C 3 204 ? 72.450 -11.518 107.392 1.00 24.70 204 VAL 3 O 1
ATOM 4723 N N . SER C 3 205 ? 70.257 -12.045 107.050 1.00 11.06 205 SER 3 N 1
ATOM 4724 C CA . SER C 3 205 ? 70.051 -11.065 105.967 1.00 5.96 205 SER 3 CA 1
ATOM 4725 C C . SER C 3 205 ? 68.657 -10.426 106.028 1.00 2.11 205 SER 3 C 1
ATOM 4726 O O . SER C 3 205 ? 67.768 -10.938 106.707 1.00 15.12 205 SER 3 O 1
ATOM 4729 N N . ALA C 3 206 ? 68.485 -9.269 105.397 1.00 4.76 206 ALA 3 N 1
ATOM 4730 C CA . ALA C 3 206 ? 67.193 -8.580 105.372 1.00 2.36 206 ALA 3 CA 1
ATOM 4731 C C . ALA C 3 206 ? 66.178 -9.345 104.533 1.00 6.29 206 ALA 3 C 1
ATOM 4732 O O . ALA C 3 206 ? 66.516 -10.009 103.542 1.00 7.17 206 ALA 3 O 1
ATOM 4734 N N . GLY C 3 207 ? 64.944 -9.344 105.004 1.00 8.00 207 GLY 3 N 1
ATOM 4735 C CA . GLY C 3 207 ? 63.897 -10.018 104.279 1.00 6.94 207 GLY 3 CA 1
ATOM 4736 C C . GLY C 3 207 ? 63.478 -9.101 103.164 1.00 9.33 207 GLY 3 C 1
ATOM 4737 O O . GLY C 3 207 ? 63.806 -7.913 103.157 1.00 14.26 207 GLY 3 O 1
ATOM 4738 N N . PRO C 3 208 ? 62.686 -9.602 102.226 1.00 12.39 208 PRO 3 N 1
ATOM 4739 C CA . PRO C 3 208 ? 62.205 -8.822 101.080 1.00 9.51 208 PRO 3 CA 1
ATOM 4740 C C . PRO C 3 208 ? 61.351 -7.607 101.396 1.00 12.35 208 PRO 3 C 1
ATOM 4741 O O . PRO C 3 208 ? 61.204 -6.737 100.548 1.00 24.55 208 PRO 3 O 1
ATOM 4745 N N . ASP C 3 209 ? 60.774 -7.555 102.592 1.00 7.57 209 ASP 3 N 1
ATOM 4746 C CA . ASP C 3 209 ? 59.928 -6.433 102.989 1.00 5.18 209 ASP 3 CA 1
ATOM 4747 C C . ASP C 3 209 ? 60.480 -5.684 104.228 1.00 8.41 209 ASP 3 C 1
ATOM 4748 O O . ASP C 3 209 ? 59.756 -4.959 104.942 1.00 5.36 209 ASP 3 O 1
ATOM 4753 N N . PHE C 3 210 ? 61.764 -5.884 104.492 1.00 3.01 210 PHE 3 N 1
ATOM 4754 C CA . PHE C 3 210 ? 62.386 -5.208 105.601 1.00 4.21 210 PHE 3 CA 1
ATOM 4755 C C . PHE C 3 210 ? 62.543 -3.717 105.265 1.00 9.96 210 PHE 3 C 1
ATOM 4756 O O . PHE C 3 210 ? 62.732 -3.339 104.111 1.00 9.27 210 PHE 3 O 1
ATOM 4764 N N . GLU C 3 211 ? 62.538 -2.868 106.284 1.00 17.99 211 GLU 3 N 1
ATOM 4765 C CA . GLU C 3 211 ? 62.665 -1.436 106.059 1.00 13.22 211 GLU 3 CA 1
ATOM 4766 C C . GLU C 3 211 ? 63.171 -0.682 107.288 1.00 14.55 211 GLU 3 C 1
ATOM 4767 O O . GLU C 3 211 ? 62.812 -1.012 108.415 1.00 15.09 211 GLU 3 O 1
ATOM 4773 N N . PHE C 3 212 ? 63.987 0.343 107.045 1.00 15.43 212 PHE 3 N 1
ATOM 4774 C CA . PHE C 3 212 ? 64.526 1.215 108.091 1.00 6.27 212 PHE 3 CA 1
ATOM 4775 C C . PHE C 3 212 ? 63.993 2.643 107.859 1.00 11.20 212 PHE 3 C 1
ATOM 4776 O O . PHE C 3 212 ? 63.782 3.061 106.698 1.00 23.86 212 PHE 3 O 1
ATOM 4784 N N . ARG C 3 213 ? 63.739 3.370 108.945 1.00 4.18 213 ARG 3 N 1
ATOM 4785 C CA . ARG C 3 213 ? 63.349 4.779 108.865 1.00 2.20 213 ARG 3 CA 1
ATOM 4786 C C . ARG C 3 213 ? 64.012 5.537 109.988 1.00 9.48 213 ARG 3 C 1
ATOM 4787 O O . ARG C 3 213 ? 64.348 4.977 111.032 1.00 6.58 213 ARG 3 O 1
ATOM 4795 N N . MET C 3 214 ? 64.116 6.842 109.764 1.00 15.00 214 MET 3 N 1
ATOM 4796 C CA . MET C 3 214 ? 64.697 7.802 110.681 1.00 13.86 214 MET 3 CA 1
ATOM 4797 C C . MET C 3 214 ? 66.204 7.676 110.849 1.00 15.34 214 MET 3 C 1
ATOM 4798 O O . MET C 3 214 ? 66.695 7.052 111.798 1.00 17.68 214 MET 3 O 1
ATOM 4803 N N . PRO C 3 215 ? 66.963 8.225 109.887 1.00 12.73 215 PRO 3 N 1
ATOM 4804 C CA . PRO C 3 215 ? 68.425 8.164 109.980 1.00 14.65 215 PRO 3 CA 1
ATOM 4805 C C . PRO C 3 215 ? 68.848 8.966 111.223 1.00 16.19 215 PRO 3 C 1
ATOM 4806 O O . PRO C 3 215 ? 68.275 10.027 111.520 1.00 21.39 215 PRO 3 O 1
ATOM 4810 N N . ILE C 3 216 ? 69.844 8.470 111.947 1.00 15.18 216 ILE 3 N 1
ATOM 4811 C CA . ILE C 3 216 ? 70.366 9.171 113.120 1.00 9.08 216 ILE 3 CA 1
ATOM 4812 C C . ILE C 3 216 ? 71.859 8.917 113.170 1.00 11.69 216 ILE 3 C 1
ATOM 4813 O O . ILE C 3 216 ? 72.338 7.874 112.670 1.00 12.51 216 ILE 3 O 1
ATOM 4818 N N . SER C 3 217 ? 72.590 9.938 113.623 1.00 10.74 217 SER 3 N 1
ATOM 4819 C CA . SER C 3 217 ? 74.034 9.859 113.804 1.00 17.31 217 SER 3 CA 1
ATOM 4820 C C . SER C 3 217 ? 74.051 9.813 115.330 1.00 22.29 217 SER 3 C 1
ATOM 4821 O O . SER C 3 217 ? 74.023 10.834 116.011 1.00 26.84 217 SER 3 O 1
ATOM 4824 N N . PRO C 3 218 ? 74.158 8.605 115.880 1.00 26.10 218 PRO 3 N 1
ATOM 4825 C CA . PRO C 3 218 ? 74.163 8.297 117.299 1.00 30.88 218 PRO 3 CA 1
ATOM 4826 C C . PRO C 3 218 ? 75.467 8.587 117.964 1.00 41.67 218 PRO 3 C 1
ATOM 4827 O O . PRO C 3 218 ? 75.613 8.408 119.171 1.00 49.45 218 PRO 3 O 1
ATOM 4831 N N . SER C 3 219 ? 76.340 9.197 117.194 1.00 55.52 219 SER 3 N 1
ATOM 4832 C CA . SER C 3 219 ? 77.671 9.481 117.623 1.00 74.20 219 SER 3 CA 1
ATOM 4833 C C . SER C 3 219 ? 78.099 9.657 119.083 1.00 83.02 219 SER 3 C 1
ATOM 4834 O O . SER C 3 219 ? 77.416 10.235 119.969 1.00 78.71 219 SER 3 O 1
ATOM 4837 N N . ARG C 3 220 ? 79.260 9.027 119.235 1.00 91.79 220 ARG 3 N 1
ATOM 4838 C CA . ARG C 3 220 ? 80.178 8.929 120.369 1.00 99.32 220 ARG 3 CA 1
ATOM 4839 C C . ARG C 3 220 ? 80.193 7.986 121.574 1.00 105.81 220 ARG 3 C 1
ATOM 4840 O O . ARG C 3 220 ? 80.200 6.762 121.384 1.00 107.63 220 ARG 3 O 1
ATOM 4848 N N . GLN C 3 221 ? 80.261 8.539 122.788 1.00 112.19 221 GLN 3 N 1
ATOM 4849 C CA . GLN C 3 221 ? 80.425 7.709 123.998 1.00 115.70 221 GLN 3 CA 1
ATOM 4850 C C . GLN C 3 221 ? 79.440 7.958 125.169 1.00 121.15 221 GLN 3 C 1
ATOM 4851 O O . GLN C 3 221 ? 78.244 8.260 124.877 1.00 124.32 221 GLN 3 O 1
ATOM 4858 N N . SER D 4 15 ? 44.189 23.889 103.975 1.00 111.90 15 SER 4 N 1
ATOM 4859 C CA . SER D 4 15 ? 43.364 23.775 105.213 1.00 109.77 15 SER 4 CA 1
ATOM 4860 C C . SER D 4 15 ? 44.100 24.405 106.394 1.00 104.51 15 SER 4 C 1
ATOM 4861 O O . SER D 4 15 ? 45.249 24.829 106.258 1.00 102.35 15 SER 4 O 1
ATOM 4864 N N . GLY D 4 16 ? 43.417 24.478 107.535 1.00 98.57 16 GLY 4 N 1
ATOM 4865 C CA . GLY D 4 16 ? 44.009 25.032 108.737 1.00 89.45 16 GLY 4 CA 1
ATOM 4866 C C . GLY D 4 16 ? 44.085 26.538 108.798 1.00 86.63 16 GLY 4 C 1
ATOM 4867 O O . GLY D 4 16 ? 43.243 27.251 108.247 1.00 87.54 16 GLY 4 O 1
ATOM 4868 N N . ASN D 4 17 ? 45.088 27.019 109.519 1.00 89.03 17 ASN 4 N 1
ATOM 4869 C CA . ASN D 4 17 ? 45.313 28.448 109.684 1.00 89.20 17 ASN 4 CA 1
ATOM 4870 C C . ASN D 4 17 ? 46.550 28.905 108.885 1.00 88.73 17 ASN 4 C 1
ATOM 4871 O O . ASN D 4 17 ? 47.450 29.536 109.431 1.00 94.08 17 ASN 4 O 1
ATOM 4876 N N . THR D 4 18 ? 46.620 28.514 107.611 1.00 84.71 18 THR 4 N 1
ATOM 4877 C CA . THR D 4 18 ? 47.715 28.923 106.724 1.00 80.33 18 THR 4 CA 1
ATOM 4878 C C . THR D 4 18 ? 47.116 29.366 105.383 1.00 75.29 18 THR 4 C 1
ATOM 4879 O O . THR D 4 18 ? 46.365 28.619 104.759 1.00 76.09 18 THR 4 O 1
ATOM 4883 N N . GLY D 4 19 ? 47.418 30.596 104.966 1.00 70.26 19 GLY 4 N 1
ATOM 4884 C CA . GLY D 4 19 ? 46.869 31.103 103.723 1.00 64.88 19 GLY 4 CA 1
ATOM 4885 C C . GLY D 4 19 ? 47.736 32.041 102.900 1.00 65.44 19 GLY 4 C 1
ATOM 4886 O O . GLY D 4 19 ? 47.625 33.268 103.010 1.00 54.57 19 GLY 4 O 1
ATOM 4887 N N . SER D 4 20 ? 48.557 31.466 102.025 1.00 72.00 20 SER 4 N 1
ATOM 4888 C CA . SER D 4 20 ? 49.417 32.252 101.150 1.00 84.38 20 SER 4 CA 1
ATOM 4889 C C . SER D 4 20 ? 48.911 32.078 99.720 1.00 96.29 20 SER 4 C 1
ATOM 4890 O O . SER D 4 20 ? 49.152 31.041 99.109 1.00 101.19 20 SER 4 O 1
ATOM 4893 N N . ILE D 4 21 ? 48.223 33.094 99.192 1.00 110.92 21 ILE 4 N 1
ATOM 4894 C CA . ILE D 4 21 ? 47.659 33.069 97.826 1.00 119.24 21 ILE 4 CA 1
ATOM 4895 C C . ILE D 4 21 ? 48.665 32.473 96.842 1.00 120.59 21 ILE 4 C 1
ATOM 4896 O O . ILE D 4 21 ? 48.297 31.746 95.913 1.00 124.71 21 ILE 4 O 1
ATOM 4901 N N . ILE D 4 22 ? 49.941 32.721 97.113 1.00 117.50 22 ILE 4 N 1
ATOM 4902 C CA . ILE D 4 22 ? 50.996 32.242 96.254 1.00 113.97 22 ILE 4 CA 1
ATOM 4903 C C . ILE D 4 22 ? 51.297 30.750 96.307 1.00 111.64 22 ILE 4 C 1
ATOM 4904 O O . ILE D 4 22 ? 50.891 30.035 95.391 1.00 113.49 22 ILE 4 O 1
ATOM 4909 N N . ASN D 4 23 ? 51.970 30.261 97.354 1.00 108.12 23 ASN 4 N 1
ATOM 4910 C CA . ASN D 4 23 ? 52.316 28.830 97.383 1.00 110.98 23 ASN 4 CA 1
ATOM 4911 C C . ASN D 4 23 ? 53.264 28.388 98.501 1.00 102.60 23 ASN 4 C 1
ATOM 4912 O O . ASN D 4 23 ? 53.348 29.027 99.553 1.00 103.51 23 ASN 4 O 1
ATOM 4917 N N . ASN D 4 24 ? 53.969 27.278 98.233 1.00 91.46 24 ASN 4 N 1
ATOM 4918 C CA . ASN D 4 24 ? 54.993 26.713 99.115 1.00 78.78 24 ASN 4 CA 1
ATOM 4919 C C . ASN D 4 24 ? 56.237 26.372 98.270 1.00 63.07 24 ASN 4 C 1
ATOM 4920 O O . ASN D 4 24 ? 56.142 25.688 97.234 1.00 56.36 24 ASN 4 O 1
ATOM 4925 N N . TYR D 4 25 ? 57.388 26.851 98.748 1.00 44.70 25 TYR 4 N 1
ATOM 4926 C CA . TYR D 4 25 ? 58.678 26.717 98.080 1.00 29.40 25 TYR 4 CA 1
ATOM 4927 C C . TYR D 4 25 ? 59.365 25.355 98.094 1.00 29.53 25 TYR 4 C 1
ATOM 4928 O O . TYR D 4 25 ? 60.037 24.986 97.136 1.00 30.23 25 TYR 4 O 1
ATOM 4937 N N . TYR D 4 26 ? 59.258 24.627 99.195 1.00 27.05 26 TYR 4 N 1
ATOM 4938 C CA . TYR D 4 26 ? 59.945 23.351 99.285 1.00 16.69 26 TYR 4 CA 1
ATOM 4939 C C . TYR D 4 26 ? 58.964 22.267 98.943 1.00 16.98 26 TYR 4 C 1
ATOM 4940 O O . TYR D 4 26 ? 57.754 22.453 99.058 1.00 24.34 26 TYR 4 O 1
ATOM 4949 N N . MET D 4 27 ? 59.471 21.142 98.471 1.00 15.58 27 MET 4 N 1
ATOM 4950 C CA . MET D 4 27 ? 58.591 20.053 98.109 1.00 17.74 27 MET 4 CA 1
ATOM 4951 C C . MET D 4 27 ? 57.830 19.444 99.262 1.00 15.18 27 MET 4 C 1
ATOM 4952 O O . MET D 4 27 ? 58.265 19.458 100.411 1.00 22.62 27 MET 4 O 1
ATOM 4957 N N . GLN D 4 28 ? 56.723 18.824 98.911 1.00 18.46 28 GLN 4 N 1
ATOM 4958 C CA . GLN D 4 28 ? 55.840 18.171 99.856 1.00 28.48 28 GLN 4 CA 1
ATOM 4959 C C . GLN D 4 28 ? 56.495 17.108 100.732 1.00 23.98 28 GLN 4 C 1
ATOM 4960 O O . GLN D 4 28 ? 56.183 16.996 101.910 1.00 25.81 28 GLN 4 O 1
ATOM 4966 N N . GLN D 4 29 ? 57.401 16.332 100.150 1.00 20.81 29 GLN 4 N 1
ATOM 4967 C CA . GLN D 4 29 ? 58.109 15.272 100.857 1.00 19.08 29 GLN 4 CA 1
ATOM 4968 C C . GLN D 4 29 ? 59.044 15.789 101.906 1.00 18.23 29 GLN 4 C 1
ATOM 4969 O O . GLN D 4 29 ? 59.653 14.988 102.614 1.00 26.78 29 GLN 4 O 1
ATOM 4975 N N . TYR D 4 30 ? 59.292 17.097 101.894 1.00 14.46 30 TYR 4 N 1
ATOM 4976 C CA . TYR D 4 30 ? 60.154 17.713 102.887 1.00 13.53 30 TYR 4 CA 1
ATOM 4977 C C . TYR D 4 30 ? 59.319 18.517 103.864 1.00 15.59 30 TYR 4 C 1
ATOM 4978 O O . TYR D 4 30 ? 59.564 18.505 105.072 1.00 25.68 30 TYR 4 O 1
ATOM 4987 N N . GLN D 4 31 ? 58.306 19.200 103.361 1.00 11.15 31 GLN 4 N 1
ATOM 4988 C CA . GLN D 4 31 ? 57.496 20.006 104.254 1.00 11.94 31 GLN 4 CA 1
ATOM 4989 C C . GLN D 4 31 ? 56.682 19.199 105.260 1.00 16.05 31 GLN 4 C 1
ATOM 4990 O O . GLN D 4 31 ? 56.673 19.527 106.450 1.00 18.53 31 GLN 4 O 1
ATOM 4996 N N . ASN D 4 32 ? 56.065 18.108 104.803 1.00 13.96 32 ASN 4 N 1
ATOM 4997 C CA . ASN D 4 32 ? 55.222 17.282 105.669 1.00 7.22 32 ASN 4 CA 1
ATOM 4998 C C . ASN D 4 32 ? 55.511 15.806 105.630 1.00 5.62 32 ASN 4 C 1
ATOM 4999 O O . ASN D 4 32 ? 56.302 15.343 104.818 1.00 18.70 32 ASN 4 O 1
ATOM 5004 N N . SER D 4 33 ? 54.885 15.063 106.533 1.00 3.55 33 SER 4 N 1
ATOM 5005 C CA . SER D 4 33 ? 55.037 13.622 106.469 1.00 13.73 33 SER 4 CA 1
ATOM 5006 C C . SER D 4 33 ? 54.024 13.130 105.413 1.00 12.88 33 SER 4 C 1
ATOM 5007 O O . SER D 4 33 ? 52.996 13.769 105.176 1.00 19.05 33 SER 4 O 1
ATOM 5010 N N . MET D 4 34 ? 54.370 12.061 104.709 1.00 13.97 34 MET 4 N 1
ATOM 5011 C CA . MET D 4 34 ? 53.509 11.487 103.675 1.00 11.88 34 MET 4 CA 1
ATOM 5012 C C . MET D 4 34 ? 52.592 10.439 104.303 1.00 8.33 34 MET 4 C 1
ATOM 5013 O O . MET D 4 34 ? 53.051 9.524 105.002 1.00 8.52 34 MET 4 O 1
ATOM 5018 N N . ASP D 4 35 ? 51.296 10.566 104.055 1.00 4.26 35 ASP 4 N 1
ATOM 5019 C CA . ASP D 4 35 ? 50.327 9.618 104.573 1.00 4.69 35 ASP 4 CA 1
ATOM 5020 C C . ASP D 4 35 ? 50.199 8.358 103.722 1.00 6.79 35 ASP 4 C 1
ATOM 5021 O O . ASP D 4 35 ? 50.392 8.387 102.503 1.00 18.20 35 ASP 4 O 1
ATOM 5026 N N . THR D 4 36 ? 49.871 7.244 104.360 1.00 12.90 36 THR 4 N 1
ATOM 5027 C CA . THR D 4 36 ? 49.676 6.013 103.610 1.00 5.13 36 THR 4 CA 1
ATOM 5028 C C . THR D 4 36 ? 48.289 5.405 103.914 1.00 8.86 36 THR 4 C 1
ATOM 5029 O O . THR D 4 36 ? 47.623 5.805 104.886 1.00 24.78 36 THR 4 O 1
ATOM 5033 N N . GLN D 4 37 ? 47.831 4.498 103.050 1.00 12.16 37 GLN 4 N 1
ATOM 5034 C CA . GLN D 4 37 ? 46.522 3.855 103.202 1.00 12.46 37 GLN 4 CA 1
ATOM 5035 C C . GLN D 4 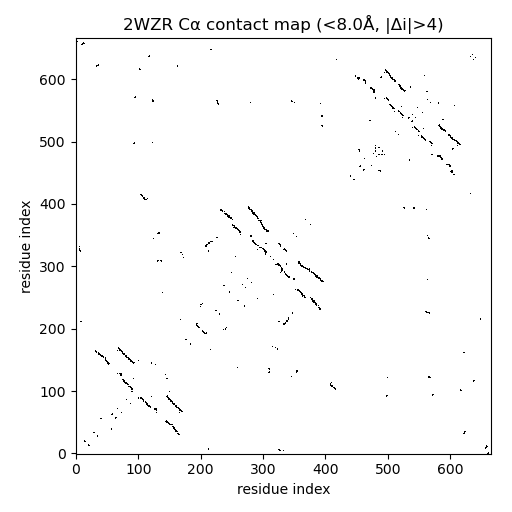37 ? 46.613 2.337 103.156 1.00 15.99 37 GLN 4 C 1
ATOM 5036 O O . GLN D 4 37 ? 47.556 1.766 102.615 1.00 16.13 37 GLN 4 O 1
ATOM 5042 N N . LEU D 4 38 ? 45.589 1.702 103.696 1.00 21.21 38 LEU 4 N 1
ATOM 5043 C CA . LEU D 4 38 ? 45.487 0.265 103.785 1.00 32.02 38 LEU 4 CA 1
ATOM 5044 C C . LEU D 4 38 ? 44.380 -0.201 102.840 1.00 52.34 38 LEU 4 C 1
ATOM 5045 O O . LEU D 4 38 ? 43.269 0.344 102.872 1.00 50.46 38 LEU 4 O 1
ATOM 5050 N N . GLY D 4 39 ? 44.677 -1.187 101.996 1.00 71.88 39 GLY 4 N 1
ATOM 5051 C CA . GLY D 4 39 ? 43.670 -1.708 101.076 1.00 93.47 39 GLY 4 CA 1
ATOM 5052 C C . GLY D 4 39 ? 43.757 -1.220 99.639 1.00 109.45 39 GLY 4 C 1
ATOM 5053 O O . GLY D 4 39 ? 42.783 -0.582 99.163 1.00 115.77 39 GLY 4 O 1
ATOM 5054 N N . ASP D 4 40 ? 44.794 -1.483 98.970 1.00 116.66 40 ASP 4 N 1
ATOM 5055 N N . ASN D 4 65 ? 34.518 10.668 106.203 1.00 82.07 65 ASN 4 N 1
ATOM 5056 C CA . ASN D 4 65 ? 34.696 9.826 107.433 1.00 73.21 65 ASN 4 CA 1
ATOM 5057 C C . ASN D 4 65 ? 34.702 10.691 108.705 1.00 60.11 65 ASN 4 C 1
ATOM 5058 O O . ASN D 4 65 ? 35.568 10.554 109.563 1.00 58.14 65 ASN 4 O 1
ATOM 5063 N N . ASP D 4 66 ? 33.695 11.548 108.833 1.00 43.30 66 ASP 4 N 1
ATOM 5064 C CA . ASP D 4 66 ? 33.569 12.456 109.965 1.00 24.60 66 ASP 4 CA 1
ATOM 5065 C C . ASP D 4 66 ? 32.361 11.975 110.760 1.00 24.08 66 ASP 4 C 1
ATOM 5066 O O . ASP D 4 66 ? 31.238 12.425 110.536 1.00 29.71 66 ASP 4 O 1
ATOM 5071 N N . TRP D 4 67 ? 32.610 11.051 111.680 1.00 13.98 67 TRP 4 N 1
ATOM 5072 C CA . TRP D 4 67 ? 31.589 10.454 112.506 1.00 4.55 67 TRP 4 CA 1
ATOM 5073 C C . TRP D 4 67 ? 30.665 11.468 113.064 1.00 8.58 67 TRP 4 C 1
ATOM 5074 O O . TRP D 4 67 ? 29.453 11.349 112.911 1.00 14.36 67 TRP 4 O 1
ATOM 5085 N N . PHE D 4 68 ? 31.229 12.500 113.681 1.00 10.24 68 PHE 4 N 1
ATOM 5086 C CA . PHE D 4 68 ? 30.396 13.503 114.329 1.00 9.19 68 PHE 4 CA 1
ATOM 5087 C C . PHE D 4 68 ? 29.570 14.382 113.458 1.00 9.66 68 PHE 4 C 1
ATOM 5088 O O . PHE D 4 68 ? 28.519 14.853 113.871 1.00 14.00 68 PHE 4 O 1
ATOM 5096 N N . SER D 4 69 ? 30.023 14.584 112.235 1.00 11.54 69 SER 4 N 1
ATOM 5097 C CA . SER D 4 69 ? 29.275 15.379 111.295 1.00 3.75 69 SER 4 CA 1
ATOM 5098 C C . SER D 4 69 ? 28.047 14.532 110.996 1.00 9.91 69 SER 4 C 1
ATOM 5099 O O . SER D 4 69 ? 26.927 15.017 111.090 1.00 7.58 69 SER 4 O 1
ATOM 5102 N N . LYS D 4 70 ? 28.268 13.241 110.714 1.00 8.57 70 LYS 4 N 1
ATOM 5103 C CA . LYS D 4 70 ? 27.196 12.308 110.402 1.00 6.93 70 LYS 4 CA 1
ATOM 5104 C C . LYS D 4 70 ? 26.236 12.203 111.563 1.00 13.89 70 LYS 4 C 1
ATOM 5105 O O . LYS D 4 70 ? 25.017 12.240 111.380 1.00 21.13 70 LYS 4 O 1
ATOM 5111 N N . LEU D 4 71 ? 26.780 12.047 112.762 1.00 11.66 71 LEU 4 N 1
ATOM 5112 C CA . LEU D 4 71 ? 25.954 11.957 113.951 1.00 6.42 71 LEU 4 CA 1
ATOM 5113 C C . LEU D 4 71 ? 25.073 13.196 114.079 1.00 9.02 71 LEU 4 C 1
ATOM 5114 O O . LEU D 4 71 ? 23.868 13.084 114.291 1.00 7.49 71 LEU 4 O 1
ATOM 5119 N N . ALA D 4 72 ? 25.674 14.373 113.934 1.00 5.67 72 ALA 4 N 1
ATOM 5120 C CA . ALA D 4 72 ? 24.934 15.622 114.026 1.00 5.01 72 ALA 4 CA 1
ATOM 5121 C C . ALA D 4 72 ? 23.828 15.694 112.984 1.00 9.65 72 ALA 4 C 1
ATOM 5122 O O . ALA D 4 72 ? 22.687 16.002 113.308 1.00 18.80 72 ALA 4 O 1
ATOM 5124 N N . GLN D 4 73 ? 24.181 15.383 111.742 1.00 15.88 73 GLN 4 N 1
ATOM 5125 C CA . GLN D 4 73 ? 23.285 15.366 110.580 1.00 21.35 73 GLN 4 CA 1
ATOM 5126 C C . GLN D 4 73 ? 22.048 14.536 110.814 1.00 17.49 73 GLN 4 C 1
ATOM 5127 O O . GLN D 4 73 ? 20.992 14.827 110.278 1.00 28.64 73 GLN 4 O 1
ATOM 5133 N N . SER D 4 74 ? 22.226 13.440 111.529 1.00 13.69 74 SER 4 N 1
ATOM 5134 C CA . SER D 4 74 ? 21.161 12.501 111.790 1.00 17.18 74 SER 4 CA 1
ATOM 5135 C C . SER D 4 74 ? 20.163 12.866 112.881 1.00 21.69 74 SER 4 C 1
ATOM 5136 O O . SER D 4 74 ? 19.177 12.152 113.084 1.00 28.09 74 SER 4 O 1
ATOM 5139 N N . ALA D 4 75 ? 20.415 13.941 113.613 1.00 23.51 75 ALA 4 N 1
ATOM 5140 C CA . ALA D 4 75 ? 19.510 14.313 114.686 1.00 21.00 75 ALA 4 CA 1
ATOM 5141 C C . ALA D 4 75 ? 18.096 14.555 114.208 1.00 22.92 75 ALA 4 C 1
ATOM 5142 O O . ALA D 4 75 ? 17.863 15.015 113.091 1.00 25.01 75 ALA 4 O 1
ATOM 5144 N N . PHE D 4 76 ? 17.153 14.172 115.054 1.00 33.62 76 PHE 4 N 1
ATOM 5145 C CA . PHE D 4 76 ? 15.749 14.363 114.782 1.00 36.20 76 PHE 4 CA 1
ATOM 5146 C C . PHE D 4 76 ? 15.468 15.844 115.033 1.00 39.01 76 PHE 4 C 1
ATOM 5147 O O . PHE D 4 76 ? 15.861 16.397 116.059 1.00 36.47 76 PHE 4 O 1
ATOM 5155 N N . SER D 4 77 ? 14.834 16.489 114.063 1.00 49.59 77 SER 4 N 1
ATOM 5156 C CA . SER D 4 77 ? 14.513 17.907 114.150 1.00 58.34 77 SER 4 CA 1
ATOM 5157 C C . SER D 4 77 ? 13.042 18.169 113.849 1.00 64.16 77 SER 4 C 1
ATOM 5158 O O . SER D 4 77 ? 12.640 19.321 113.624 1.00 72.53 77 SER 4 O 1
ATOM 5161 N N . GLY D 4 78 ? 12.243 17.102 113.862 1.00 64.51 78 GLY 4 N 1
ATOM 5162 C CA . GLY D 4 78 ? 10.825 17.215 113.573 1.00 62.87 78 GLY 4 CA 1
ATOM 5163 C C . GLY D 4 78 ? 9.929 17.387 114.780 1.00 61.88 78 GLY 4 C 1
ATOM 5164 O O . GLY D 4 78 ? 10.300 18.024 115.769 1.00 61.45 78 GLY 4 O 1
ATOM 5165 N N . LEU D 4 79 ? 8.748 16.784 114.700 1.00 63.35 79 LEU 4 N 1
ATOM 5166 C CA . LEU D 4 79 ? 7.760 16.859 115.767 1.00 59.23 79 LEU 4 CA 1
ATOM 5167 C C . LEU D 4 79 ? 7.146 15.489 116.029 1.00 60.93 79 LEU 4 C 1
ATOM 5168 O O . LEU D 4 79 ? 6.638 14.846 115.099 1.00 62.61 79 LEU 4 O 1
ATOM 5173 N N . VAL D 4 80 ? 7.246 15.022 117.275 1.00 62.57 80 VAL 4 N 1
ATOM 5174 C CA . VAL D 4 80 ? 6.641 13.747 117.656 1.00 60.04 80 VAL 4 CA 1
ATOM 5175 C C . VAL D 4 80 ? 5.205 14.098 118.084 1.00 52.90 80 VAL 4 C 1
ATOM 5176 O O . VAL D 4 80 ? 4.972 15.050 118.870 1.00 52.06 80 VAL 4 O 1
ATOM 5180 N N . GLY D 4 81 ? 4.264 13.381 117.473 1.00 39.89 81 GLY 4 N 1
ATOM 5181 C CA . GLY D 4 81 ? 2.854 13.594 117.711 1.00 40.78 81 GLY 4 CA 1
ATOM 5182 C C . GLY D 4 81 ? 2.260 14.435 116.590 1.00 37.59 81 GLY 4 C 1
ATOM 5183 O O . GLY D 4 81 ? 2.921 14.708 115.595 1.00 40.11 81 GLY 4 O 1
ATOM 5184 N N . ALA D 4 82 ? 1.016 14.863 116.759 1.00 37.73 82 ALA 4 N 1
ATOM 5185 C CA . ALA D 4 82 ? 0.337 15.672 115.762 1.00 29.43 82 ALA 4 CA 1
ATOM 5186 C C . ALA D 4 82 ? 0.379 17.152 116.139 1.00 31.88 82 ALA 4 C 1
ATOM 5187 O O . ALA D 4 82 ? 0.375 17.511 117.318 1.00 40.03 82 ALA 4 O 1
ATOM 5189 N N . LEU D 4 83 ? 0.458 18.007 115.130 1.00 37.57 83 LEU 4 N 1
ATOM 5190 C CA . LEU D 4 83 ? 0.489 19.449 115.333 1.00 46.59 83 LEU 4 CA 1
ATOM 5191 C C . LEU D 4 83 ? -0.907 20.043 115.086 1.00 48.58 83 LEU 4 C 1
ATOM 5192 O O . LEU D 4 83 ? -1.664 19.559 114.259 1.00 48.09 83 LEU 4 O 1
ATOM 5197 N N . LEU D 4 84 ? -1.198 21.154 115.743 1.00 56.48 84 LEU 4 N 1
ATOM 5198 C CA . LEU D 4 84 ? -2.486 21.792 115.624 1.00 56.15 84 LEU 4 CA 1
ATOM 5199 C C . LEU D 4 84 ? -2.302 23.312 115.537 1.00 66.85 84 LEU 4 C 1
ATOM 5200 O O . LEU D 4 84 ? -1.493 23.898 116.266 1.00 57.62 84 LEU 4 O 1
ATOM 5205 N N . ALA D 4 85 ? -3.071 23.926 114.639 1.00 86.96 85 ALA 4 N 1
ATOM 5206 C CA . ALA D 4 85 ? -3.077 25.374 114.419 1.00 100.46 85 ALA 4 CA 1
ATOM 5207 C C . ALA D 4 85 ? -1.713 25.904 113.973 1.00 105.48 85 ALA 4 C 1
ATOM 5208 O O . ALA D 4 85 ? -1.258 25.458 112.900 1.00 106.78 85 ALA 4 O 1
#

Solvent-accessible surface area: 37457 Å² total

Nearest PDB structures (foldseek):
  2wzr-assembly1_2  TM=1.005E+00  e=3.340E-48  Foot-and-mouth disease virus SAT 1
  1qqp-assembly1_2  TM=9.860E-01  e=5.678E-37  Foot-and-mouth disease virus
  5aca-assembly1_2  TM=9.913E-01  e=1.230E-36  Foot-and-mouth disease virus SAT 2
  5ac9-assembly1_2  TM=9.857E-01  e=8.608E-37  Foot-and-mouth disease virus O
  1zba-assembly1_2  TM=9.851E-01  e=3.585E-36  Foot-and-mouth disease virus

Radius of gyration: 30.76 Å; Cα contacts (8 Å, |Δi|>4): 1423; chains: 4; bounding box: 90×94×67 Å